Protein 5ZGN (pdb70)

Secondary structure (DSSP, 8-state):
----EEEEEEE-HHHHHHHHHHHHHTT--HHHHHHHHHHHHHHHHHHHHH--HHHHHHHH--TT---/--EEEEEEE-HHHHHHHHHHHHHTT--HHHHHHHHHHHHHHHHHHHHH--B-HHHHHH--TTTSPPPP-HHHHHHHHHH-/--EE---SS---B-TT---S-HHHHHHHHHTGGGT--SSS-EEEEEE--SSSPBEEEEEEEEEEEEEB--EEEEEEEEEEEE-GGGTTSSS---TTT--HHHHHHTTS---EEEEE-SSHHHHHHHHHTTPEE--GGGTTEEEEEHHHHHHHHHH-/----EEEEEEE-HHHHHHHHHHHHHTT--HHHHHHHHHHHHHHHHHHHHH--HHHHHHHH--TT---/--EEEEEEE-HHHHHHHHHHHHHTT--HHHHHHHHHHHHHHHHHHHHH--B-HHHHHH--TTTSPPPP-HHHHHHHHHH-/--EE---SS---B-TT---S-HHHHHHIIIIITTT--SSS-EEEEEE--SSSPBEEEEEEEEEEEEEB--EEEEEEEEEEEE-GGGTTSSS---TTT--HHHHHHTTS---EEEEE-SSHHHHHHHHHTTPEE--GGGTTEEEEEHHHHHHHHHH-

Structure (mmCIF, N/CA/C/O backbone):
data_5ZGN
#
_entry.id   5ZGN
#
_cell.length_a   57.046
_cell.length_b   62.044
_cell.length_c   61.994
_cell.angle_alpha   93.83
_cell.angle_beta   93.99
_cell.angle_gamma   93.93
#
_symmetry.space_group_name_H-M   'P 1'
#
loop_
_entity.id
_entity.type
_entity.pdbx_description
1 polymer KacA
2 polymer KacT
3 polymer 'DNA (27-MER)'
4 polymer 'DNA (27-MER)'
5 non-polymer 'SULFATE ION'
6 water water
#
loop_
_atom_site.group_PDB
_atom_site.id
_atom_site.type_symbol
_atom_site.label_atom_id
_atom_site.label_alt_id
_atom_site.label_comp_id
_atom_site.label_asym_id
_atom_site.label_entity_id
_atom_site.label_seq_id
_atom_site.pdbx_PDB_ins_code
_atom_site.Cartn_x
_atom_site.Cartn_y
_atom_site.Cartn_z
_atom_site.occupancy
_atom_site.B_iso_or_equiv
_atom_site.auth_seq_id
_atom_site.auth_comp_id
_atom_site.auth_asym_id
_atom_site.auth_atom_id
_atom_site.pdbx_PDB_model_num
ATOM 1 N N . ALA A 1 3 ? 47.996 -25.442 38.608 1.00 74.31 3 ALA A N 1
ATOM 2 C CA . ALA A 1 3 ? 48.120 -24.030 38.952 1.00 72.18 3 ALA A CA 1
ATOM 3 C C . ALA A 1 3 ? 49.490 -23.490 38.556 1.00 70.18 3 ALA A C 1
ATOM 4 O O . ALA A 1 3 ? 50.515 -23.929 39.076 1.00 69.86 3 ALA A O 1
ATOM 6 N N . LEU A 1 4 ? 49.502 -22.535 37.630 1.00 72.68 4 LEU A N 1
ATOM 7 C CA . LEU A 1 4 ? 50.750 -21.959 37.158 1.00 69.91 4 LEU A CA 1
ATOM 8 C C . LEU A 1 4 ? 51.257 -20.890 38.122 1.00 66.42 4 LEU A C 1
ATOM 9 O O . LEU A 1 4 ? 50.497 -20.287 38.884 1.00 65.54 4 LEU A O 1
ATOM 14 N N . LYS A 1 5 ? 52.569 -20.662 38.076 1.00 65.54 5 LYS A N 1
ATOM 15 C CA . LYS A 1 5 ? 53.204 -19.601 38.859 1.00 62.13 5 LYS A CA 1
ATOM 16 C C . LYS A 1 5 ? 53.215 -18.314 38.033 1.00 61.64 5 LYS A C 1
ATOM 17 O O . LYS A 1 5 ? 54.246 -17.839 37.554 1.00 61.39 5 LYS A O 1
ATOM 23 N N . LYS A 1 6 ? 52.019 -17.753 37.873 1.00 62.25 6 LYS A N 1
ATOM 24 C CA . LYS A 1 6 ? 51.802 -16.619 36.986 1.00 61.69 6 LYS A CA 1
ATOM 25 C C . LYS A 1 6 ? 51.946 -15.270 37.677 1.00 60.75 6 LYS A C 1
ATOM 26 O O . LYS A 1 6 ? 51.915 -14.240 36.996 1.00 60.15 6 LYS A O 1
ATOM 28 N N . GLN A 1 7 ? 52.094 -15.239 38.996 1.00 58.49 7 GLN A N 1
ATOM 29 C CA . GLN A 1 7 ? 52.269 -13.981 39.702 1.00 58.30 7 GLN A CA 1
ATOM 30 C C . GLN A 1 7 ? 53.728 -13.798 40.112 1.00 56.94 7 GLN A C 1
ATOM 31 O O . GLN A 1 7 ? 54.551 -14.712 40.020 1.00 58.26 7 GLN A O 1
ATOM 37 N N . ARG A 1 8 ? 54.071 -12.574 40.463 1.00 57.53 8 ARG A N 1
ATOM 38 C CA . ARG A 1 8 ? 55.432 -12.228 40.807 1.00 55.47 8 ARG A CA 1
ATOM 39 C C . ARG A 1 8 ? 55.525 -11.370 42.035 1.00 53.37 8 ARG A C 1
ATOM 40 O O . ARG A 1 8 ? 54.580 -10.742 42.395 1.00 52.84 8 ARG A O 1
ATOM 48 N N . ILE A 1 9 ? 56.699 -11.344 42.639 1.00 53.73 9 ILE A N 1
ATOM 49 C CA . ILE A 1 9 ? 56.997 -10.559 43.815 1.00 53.24 9 ILE A CA 1
ATOM 50 C C . ILE A 1 9 ? 58.489 -10.286 43.793 1.00 54.22 9 ILE A C 1
ATOM 51 O O . ILE A 1 9 ? 59.258 -11.168 43.476 1.00 54.02 9 ILE A O 1
ATOM 56 N N . ASP A 1 10 ? 58.895 -9.078 44.103 1.00 51.65 10 ASP A N 1
ATOM 57 C CA . ASP A 1 10 ? 60.307 -8.803 44.181 1.00 53.86 10 ASP A CA 1
ATOM 58 C C . ASP A 1 10 ? 60.609 -8.100 45.462 1.00 51.72 10 ASP A C 1
ATOM 59 O O . ASP A 1 10 ? 59.909 -7.215 45.853 1.00 49.92 10 ASP A O 1
ATOM 64 N N . LEU A 1 11 ? 61.659 -8.542 46.117 1.00 54.26 11 LEU A N 1
ATOM 65 C CA . LEU A 1 11 ? 62.072 -7.974 47.373 1.00 53.71 11 LEU A CA 1
ATOM 66 C C . LEU A 1 11 ? 63.420 -7.301 47.324 1.00 55.55 11 LEU A C 1
ATOM 67 O O . LEU A 1 11 ? 64.368 -7.830 46.800 1.00 55.14 11 LEU A O 1
ATOM 72 N N . ARG A 1 12 ? 63.491 -6.117 47.888 1.00 55.77 12 ARG A N 1
ATOM 73 C CA . ARG A 1 12 ? 64.725 -5.399 47.989 1.00 57.12 12 ARG A CA 1
ATOM 74 C C . ARG A 1 12 ? 65.084 -5.576 49.443 1.00 59.11 12 ARG A C 1
ATOM 75 O O . ARG A 1 12 ? 64.312 -5.251 50.308 1.00 58.64 12 ARG A O 1
ATOM 83 N N . LEU A 1 13 ? 66.271 -6.067 49.719 1.00 58.47 13 LEU A N 1
ATOM 84 C CA . LEU A 1 13 ? 66.650 -6.390 51.085 1.00 60.60 13 LEU A CA 1
ATOM 85 C C . LEU A 1 13 ? 68.148 -6.199 51.261 1.00 60.77 13 LEU A C 1
ATOM 86 O O . LEU A 1 13 ? 68.899 -6.040 50.295 1.00 60.23 13 LEU A O 1
ATOM 91 N N . THR A 1 14 ? 68.570 -6.202 52.523 1.00 60.57 14 THR A N 1
ATOM 92 C CA . THR A 1 14 ? 69.973 -6.042 52.868 1.00 62.87 14 THR A CA 1
ATOM 93 C C . THR A 1 14 ? 70.784 -7.233 52.358 1.00 64.15 14 THR A C 1
ATOM 94 O O . THR A 1 14 ? 70.240 -8.257 51.935 1.00 63.33 14 THR A O 1
ATOM 98 N N . ASP A 1 15 ? 72.113 -7.094 52.416 1.00 60.60 15 ASP A N 1
ATOM 99 C CA . ASP A 1 15 ? 72.970 -8.216 52.054 1.00 65.01 15 ASP A CA 1
ATOM 100 C C . ASP A 1 15 ? 72.932 -9.299 53.124 1.00 61.67 15 ASP A C 1
ATOM 101 O O . ASP A 1 15 ? 73.102 -10.484 52.814 1.00 59.48 15 ASP A O 1
ATOM 106 N N . ASP A 1 16 ? 72.685 -8.918 54.382 1.00 62.39 16 ASP A N 1
ATOM 107 C CA . ASP A 1 16 ? 72.649 -9.903 55.458 1.00 64.02 16 ASP A CA 1
ATOM 108 C C . ASP A 1 16 ? 71.366 -10.723 55.420 1.00 60.15 16 ASP A C 1
ATOM 109 O O . ASP A 1 16 ? 71.391 -11.926 55.700 1.00 59.92 16 ASP A O 1
ATOM 114 N N . ASP A 1 17 ? 70.237 -10.097 55.078 1.00 58.67 17 ASP A N 1
ATOM 115 C CA . ASP A 1 17 ? 68.994 -10.852 54.952 1.00 59.80 17 ASP A CA 1
ATOM 116 C C . ASP A 1 17 ? 69.043 -11.796 53.758 1.00 53.07 17 ASP A C 1
ATOM 117 O O . ASP A 1 17 ? 68.547 -12.926 53.831 1.00 51.32 17 ASP A O 1
ATOM 122 N N . LYS A 1 18 ? 69.673 -11.364 52.663 1.00 57.20 18 LYS A N 1
ATOM 123 C CA . LYS A 1 18 ? 69.758 -12.194 51.469 1.00 56.82 18 LYS A CA 1
ATOM 124 C C . LYS A 1 18 ? 70.770 -13.319 51.642 1.00 53.73 18 LYS A C 1
ATOM 125 O O . LYS A 1 18 ? 70.560 -14.421 51.122 1.00 49.61 18 LYS A O 1
ATOM 131 N N . SER A 1 19 ? 71.840 -13.083 52.406 1.00 52.72 19 SER A N 1
ATOM 132 C CA . SER A 1 19 ? 72.836 -14.129 52.614 1.00 56.37 19 SER A CA 1
ATOM 133 C C . SER A 1 19 ? 72.298 -15.228 53.523 1.00 55.59 19 SER A C 1
ATOM 134 O O . SER A 1 19 ? 72.509 -16.417 53.256 1.00 55.40 19 SER A O 1
ATOM 137 N N . ILE A 1 20 ? 71.596 -14.855 54.596 1.00 52.39 20 ILE A N 1
ATOM 138 C CA . ILE A 1 20 ? 71.050 -15.867 55.496 1.00 52.88 20 ILE A CA 1
ATOM 139 C C . ILE A 1 20 ? 69.912 -16.628 54.830 1.00 49.59 20 ILE A C 1
ATOM 140 O O . ILE A 1 20 ? 69.695 -17.809 55.125 1.00 48.23 20 ILE A O 1
ATOM 145 N N . ILE A 1 21 ? 69.172 -15.982 53.925 1.00 51.32 21 ILE A N 1
ATOM 146 C CA . ILE A 1 21 ? 68.120 -16.687 53.199 1.00 49.53 21 ILE A CA 1
ATOM 147 C C . ILE A 1 21 ? 68.725 -17.616 52.152 1.00 48.40 21 ILE A C 1
ATOM 148 O O . ILE A 1 21 ? 68.298 -18.767 52.003 1.00 48.02 21 ILE A O 1
ATOM 153 N N . GLU A 1 22 ? 69.732 -17.135 51.417 1.00 48.05 22 GLU A N 1
ATOM 154 C CA . GLU A 1 22 ? 70.400 -17.969 50.421 1.00 50.47 22 GLU A CA 1
ATOM 155 C C . GLU A 1 22 ? 71.017 -19.208 51.058 1.00 48.85 22 GLU A C 1
ATOM 156 O O . GLU A 1 22 ? 70.848 -20.328 50.561 1.00 47.33 22 GLU A O 1
ATOM 162 N N . GLU A 1 23 ? 71.742 -19.027 52.163 1.00 48.88 23 GLU A N 1
ATOM 163 C CA . GLU A 1 23 ? 72.474 -20.141 52.750 1.00 50.98 23 GLU A CA 1
ATOM 164 C C . GLU A 1 23 ? 71.561 -21.095 53.508 1.00 49.97 23 GLU A C 1
ATOM 165 O O . GLU A 1 23 ? 71.845 -22.297 53.566 1.00 49.87 23 GLU A O 1
ATOM 171 N N . ALA A 1 24 ? 70.467 -20.592 54.087 1.00 49.22 24 ALA A N 1
ATOM 172 C CA . ALA A 1 24 ? 69.486 -21.486 54.693 1.00 47.40 24 ALA A CA 1
ATOM 173 C C . ALA A 1 24 ? 68.770 -22.310 53.634 1.00 46.18 24 ALA A C 1
ATOM 174 O O . ALA A 1 24 ? 68.456 -23.485 53.860 1.00 46.54 24 ALA A O 1
ATOM 176 N N . ALA A 1 25 ? 68.491 -21.707 52.476 1.00 46.23 25 ALA A N 1
ATOM 177 C CA . ALA A 1 25 ? 67.950 -22.472 51.359 1.00 46.67 25 ALA A CA 1
ATOM 178 C C . ALA A 1 25 ? 68.961 -23.497 50.861 1.00 47.76 25 ALA A C 1
ATOM 179 O O . ALA A 1 25 ? 68.588 -24.599 50.444 1.00 48.87 25 ALA A O 1
ATOM 181 N N . ALA A 1 26 ? 70.250 -23.148 50.894 1.00 48.83 26 ALA A N 1
ATOM 182 C CA . ALA A 1 26 ? 71.284 -24.108 50.521 1.00 50.94 26 ALA A CA 1
ATOM 183 C C . ALA A 1 26 ? 71.337 -25.268 51.507 1.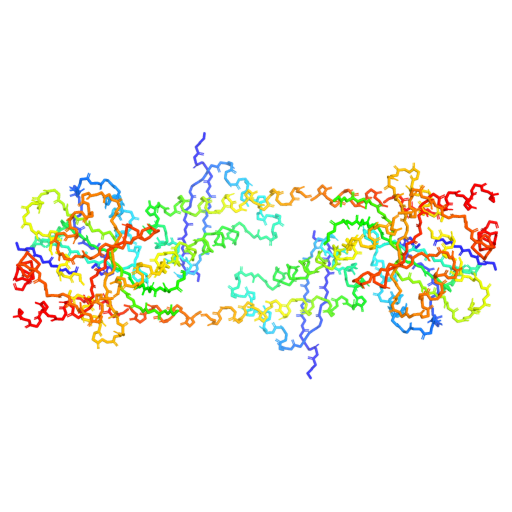00 51.85 26 ALA A C 1
ATOM 184 O O . ALA A 1 26 ? 71.466 -26.429 51.101 1.00 53.54 26 ALA A O 1
ATOM 186 N N . ILE A 1 27 ? 71.243 -24.974 52.807 1.00 50.87 27 ILE A N 1
ATOM 187 C CA . ILE A 1 27 ? 71.208 -26.034 53.811 1.00 50.83 27 ILE A CA 1
ATOM 188 C C . ILE A 1 27 ? 69.991 -26.926 53.599 1.00 52.33 27 ILE A C 1
ATOM 189 O O . ILE A 1 27 ? 70.090 -28.158 53.641 1.00 53.08 27 ILE A O 1
ATOM 194 N N . SER A 1 28 ? 68.826 -26.320 53.355 1.00 49.49 28 SER A N 1
ATOM 195 C CA . SER A 1 28 ? 67.612 -27.086 53.103 1.00 49.80 28 SER A CA 1
ATOM 196 C C . SER A 1 28 ? 67.586 -27.717 51.716 1.00 53.20 28 SER A C 1
ATOM 197 O O . SER A 1 28 ? 66.660 -28.480 51.424 1.00 52.57 28 SER A O 1
ATOM 200 N N . ASN A 1 29 ? 68.578 -27.427 50.872 1.00 52.21 29 ASN A N 1
ATOM 201 C CA . ASN A 1 29 ? 68.630 -27.911 49.491 1.00 57.33 29 ASN A CA 1
ATOM 202 C C . ASN A 1 29 ? 67.339 -27.580 48.741 1.00 55.55 29 ASN A C 1
ATOM 203 O O . ASN A 1 29 ? 66.736 -28.424 48.075 1.00 57.50 29 ASN A O 1
ATOM 208 N N . GLN A 1 30 ? 66.913 -26.325 48.864 1.00 56.91 30 GLN A N 1
ATOM 209 C CA . GLN A 1 30 ? 65.766 -25.800 48.139 1.00 54.68 30 GLN A CA 1
ATOM 210 C C . GLN A 1 30 ? 66.196 -24.543 47.397 1.00 50.82 30 GLN A C 1
ATOM 211 O O . GLN A 1 30 ? 67.039 -23.783 47.880 1.00 48.18 30 GLN A O 1
ATOM 217 N N . THR A 1 31 ? 65.616 -24.327 46.216 1.00 53.30 31 THR A N 1
ATOM 218 C CA . THR A 1 31 ? 65.840 -23.069 45.518 1.00 52.78 31 THR A CA 1
ATOM 219 C C . THR A 1 31 ? 65.352 -21.906 46.379 1.00 52.91 31 THR A C 1
ATOM 220 O O . THR A 1 31 ? 64.552 -22.075 47.304 1.00 52.99 31 THR A O 1
ATOM 224 N N . ILE A 1 32 ? 65.850 -20.708 46.064 1.00 49.72 32 ILE A N 1
ATOM 225 C CA . ILE A 1 32 ? 65.416 -19.511 46.779 1.00 50.68 32 ILE A CA 1
ATOM 226 C C . ILE A 1 32 ? 63.907 -19.333 46.678 1.00 50.29 32 ILE A C 1
ATOM 227 O O . ILE A 1 32 ? 63.267 -18.865 47.628 1.00 49.09 32 ILE A O 1
ATOM 232 N N . THR A 1 33 ? 63.309 -19.716 45.547 1.00 51.24 33 THR A N 1
ATOM 233 C CA . THR A 1 33 ? 61.867 -19.556 45.383 1.00 50.53 33 THR A CA 1
ATOM 234 C C . THR A 1 33 ? 61.095 -20.458 46.341 1.00 51.55 33 THR A C 1
ATOM 235 O O . THR A 1 33 ? 60.190 -19.996 47.044 1.00 49.64 33 THR A O 1
ATOM 239 N N . GLN A 1 34 ? 61.429 -21.752 46.374 1.00 49.05 34 GLN A N 1
ATOM 240 C CA . GLN A 1 34 ? 60.774 -22.667 47.309 1.00 52.28 34 GLN A CA 1
ATOM 241 C C . GLN A 1 34 ? 60.896 -22.167 48.744 1.00 47.87 34 GLN A C 1
ATOM 242 O O . GLN A 1 34 ? 59.889 -21.989 49.436 1.00 46.55 34 GLN A O 1
ATOM 248 N N . PHE A 1 35 ? 62.127 -21.928 49.205 1.00 49.88 35 PHE A N 1
ATOM 249 C CA . PHE A 1 35 ? 62.339 -21.544 50.597 1.00 47.50 35 PHE A CA 1
ATOM 250 C C . PHE A 1 35 ? 61.567 -20.276 50.955 1.00 45.53 35 PHE A C 1
ATOM 251 O O . PHE A 1 35 ? 60.961 -20.196 52.028 1.00 41.83 35 PHE A O 1
ATOM 259 N N . VAL A 1 36 ? 61.574 -19.279 50.069 1.00 45.44 36 VAL A N 1
ATOM 260 C CA . VAL A 1 36 ? 60.977 -17.990 50.404 1.00 45.46 36 VAL A CA 1
ATOM 261 C C . VAL A 1 36 ? 59.455 -18.066 50.340 1.00 48.19 36 VAL A C 1
ATOM 262 O O . VAL A 1 36 ? 58.759 -17.629 51.264 1.00 48.88 36 VAL A O 1
ATOM 266 N N . VAL A 1 37 ? 58.912 -18.636 49.261 1.00 47.17 37 VAL A N 1
ATOM 267 C CA . VAL A 1 37 ? 57.461 -18.649 49.097 1.00 49.49 37 VAL A CA 1
ATOM 268 C C . VAL A 1 37 ? 56.815 -19.624 50.075 1.00 52.44 37 VAL A C 1
ATOM 269 O O . VAL A 1 37 ? 55.737 -19.353 50.617 1.00 51.68 37 VAL A O 1
ATOM 273 N N . ALA A 1 38 ? 57.468 -20.759 50.340 1.00 51.57 38 ALA A N 1
ATOM 274 C CA . ALA A 1 38 ? 56.912 -21.700 51.309 1.00 51.91 38 ALA A CA 1
ATOM 275 C C . ALA A 1 38 ? 56.919 -21.116 52.715 1.00 50.72 38 ALA A C 1
ATOM 276 O O . ALA A 1 38 ? 55.933 -21.250 53.446 1.00 51.11 38 ALA A O 1
ATOM 278 N N . SER A 1 39 ? 58.015 -20.461 53.112 1.00 49.69 39 SER A N 1
ATOM 279 C CA . SER A 1 39 ? 58.067 -19.850 54.437 1.00 48.85 39 SER A CA 1
ATOM 280 C C . SER A 1 39 ? 56.991 -18.784 54.595 1.00 48.82 39 SER A C 1
ATOM 281 O O . SER A 1 39 ? 56.330 -18.704 55.637 1.00 47.68 39 SER A O 1
ATOM 284 N N . ALA A 1 40 ? 56.801 -17.957 53.566 1.00 48.46 40 ALA A N 1
ATOM 285 C CA . ALA A 1 40 ? 55.827 -16.876 53.648 1.00 49.31 40 ALA A CA 1
ATOM 286 C C . ALA A 1 40 ? 54.398 -17.404 53.600 1.00 50.41 40 ALA A C 1
ATOM 287 O O . ALA A 1 40 ? 53.519 -16.887 54.300 1.00 47.93 40 ALA A O 1
ATOM 289 N N . SER A 1 41 ? 54.143 -18.429 52.782 1.00 49.43 41 SER A N 1
ATOM 290 C CA . SER A 1 41 ? 52.768 -18.868 52.571 1.00 52.21 41 SER A CA 1
ATOM 291 C C . SER A 1 41 ? 52.210 -19.659 53.749 1.00 54.60 41 SER A C 1
ATOM 292 O O . SER A 1 41 ? 51.012 -19.557 54.035 1.00 52.98 41 SER A O 1
ATOM 295 N N . GLU A 1 42 ? 53.035 -20.445 54.446 1.00 51.85 42 GLU A N 1
ATOM 296 C CA . GLU A 1 42 ? 52.533 -21.113 55.641 1.00 55.22 42 GLU A CA 1
ATOM 297 C C . GLU A 1 42 ? 52.526 -20.191 56.851 1.00 50.34 42 GLU A C 1
ATOM 298 O O . GLU A 1 42 ? 51.724 -20.398 57.768 1.00 48.75 42 GLU A O 1
ATOM 304 N N . ARG A 1 43 ? 53.393 -19.177 56.874 1.00 51.36 43 ARG A N 1
ATOM 305 C CA . ARG A 1 43 ? 53.226 -18.112 57.853 1.00 51.89 43 ARG A CA 1
ATOM 306 C C . ARG A 1 43 ? 51.976 -17.295 57.552 1.00 48.87 43 ARG A C 1
ATOM 307 O O . ARG A 1 43 ? 51.304 -16.824 58.477 1.00 48.49 43 ARG A O 1
ATOM 315 N N . ALA A 1 44 ? 51.644 -17.131 56.270 1.00 50.55 44 ALA A N 1
ATOM 316 C CA . ALA A 1 44 ? 50.424 -16.420 55.907 1.00 49.65 44 ALA A CA 1
ATOM 317 C C . ALA A 1 44 ? 49.187 -17.194 56.345 1.00 48.20 44 ALA A C 1
ATOM 31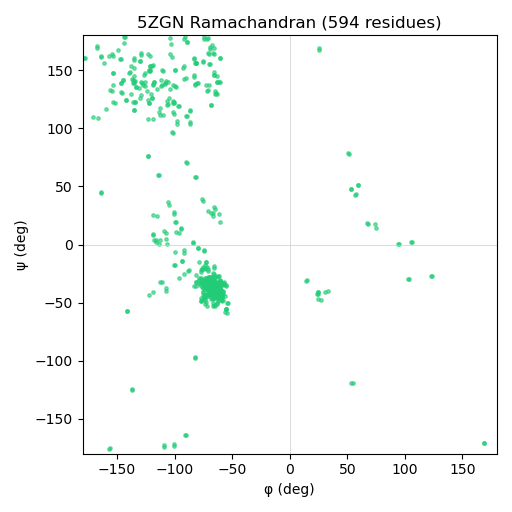8 O O . ALA A 1 44 ? 48.245 -16.608 56.889 1.00 47.93 44 ALA A O 1
ATOM 320 N N . ALA A 1 45 ? 49.173 -18.512 56.126 1.00 46.84 45 ALA A N 1
ATOM 321 C CA . ALA A 1 45 ? 48.030 -19.317 56.545 1.00 47.83 45 ALA A CA 1
ATOM 322 C C . ALA A 1 45 ? 47.844 -19.283 58.057 1.00 52.50 45 ALA A C 1
ATOM 323 O O . ALA A 1 45 ? 46.707 -19.313 58.542 1.00 52.21 45 ALA A O 1
ATOM 325 N N . GLU A 1 46 ? 48.942 -19.217 58.814 1.00 49.27 46 GLU A N 1
ATOM 326 C CA . GLU A 1 46 ? 48.832 -19.123 60.267 1.00 51.45 46 GLU A CA 1
ATOM 327 C C . GLU A 1 46 ? 48.223 -17.791 60.684 1.00 49.97 46 GLU A C 1
ATOM 328 O O . GLU A 1 46 ? 47.404 -17.738 61.609 1.00 50.69 46 GLU A O 1
ATOM 334 N N . VAL A 1 47 ? 48.616 -16.703 60.019 1.00 51.82 47 VAL A N 1
ATOM 335 C CA . VAL A 1 47 ? 48.068 -15.393 60.349 1.00 50.37 47 VAL A CA 1
ATOM 336 C C . VAL A 1 47 ? 46.602 -15.315 59.939 1.00 52.00 47 VAL A C 1
ATOM 337 O O . VAL A 1 47 ? 45.783 -14.693 60.627 1.00 50.63 47 VAL A O 1
ATOM 341 N N . ILE A 1 48 ? 46.243 -15.960 58.827 1.00 50.49 48 ILE A N 1
ATOM 342 C CA . ILE A 1 48 ? 44.858 -15.928 58.368 1.00 52.04 48 ILE A CA 1
ATOM 343 C C . ILE A 1 48 ? 43.972 -16.720 59.320 1.00 52.61 48 ILE A C 1
ATOM 344 O O . ILE A 1 48 ? 42.870 -16.285 59.677 1.00 51.46 48 ILE A O 1
ATOM 349 N N . GLU A 1 49 ? 44.453 -17.886 59.758 1.00 49.28 49 GLU A N 1
ATOM 350 C CA . GLU A 1 49 ? 43.692 -18.727 60.675 1.00 51.52 49 GLU A CA 1
ATOM 351 C C . GLU A 1 49 ? 43.495 -18.046 62.024 1.00 51.18 49 GLU A C 1
ATOM 352 O O . GLU A 1 49 ? 42.390 -18.045 62.579 1.00 50.25 49 GLU A O 1
ATOM 358 N N . GLN A 1 50 ? 44.561 -17.453 62.565 1.00 53.82 50 GLN A N 1
ATOM 359 C CA . GLN A 1 50 ? 44.458 -16.773 63.852 1.00 55.76 50 GLN A CA 1
ATOM 360 C C . GLN A 1 50 ? 43.537 -15.562 63.767 1.00 52.23 50 GLN A C 1
ATOM 361 O O . GLN A 1 50 ? 42.732 -15.321 64.675 1.00 50.64 50 GLN A O 1
ATOM 367 N N . HIS A 1 51 ? 43.641 -14.788 62.684 1.00 53.44 51 HIS A N 1
ATOM 368 C CA . HIS A 1 51 ? 42.757 -13.643 62.506 1.00 51.67 51 HIS A CA 1
ATOM 369 C C . HIS A 1 51 ? 41.299 -14.067 62.377 1.00 53.06 51 HIS A C 1
ATOM 370 O O . HIS A 1 51 ? 40.405 -13.348 62.838 1.00 52.42 51 HIS A O 1
ATOM 377 N N . ARG A 1 52 ? 41.033 -15.223 61.764 1.00 50.52 52 ARG A N 1
ATOM 378 C CA . ARG A 1 52 ? 39.647 -15.658 61.621 1.00 52.16 52 ARG A CA 1
ATOM 379 C C . ARG A 1 52 ? 39.063 -16.066 62.968 1.00 50.78 52 ARG A C 1
ATOM 380 O O . ARG A 1 52 ? 37.882 -15.815 63.242 1.00 49.05 52 ARG A O 1
ATOM 388 N N . ARG A 1 53 ? 39.878 -16.674 63.833 1.00 52.97 53 ARG A N 1
ATOM 389 C CA . ARG A 1 53 ? 39.404 -17.017 65.170 1.00 54.41 53 ARG A CA 1
ATOM 390 C C . ARG A 1 53 ? 39.220 -15.770 66.027 1.00 56.72 53 ARG A C 1
ATOM 391 O O . ARG A 1 53 ? 38.294 -15.702 66.842 1.00 53.00 53 ARG A O 1
ATOM 407 N N . VAL A 1 55 ? 38.461 -12.704 64.953 1.00 54.94 55 VAL A N 1
ATOM 408 C CA . VAL A 1 55 ? 37.297 -11.961 64.479 1.00 52.90 55 VAL A CA 1
ATOM 409 C C . VAL A 1 55 ? 36.014 -12.577 65.022 1.00 52.38 55 VAL A C 1
ATOM 410 O O . VAL A 1 55 ? 35.136 -11.874 65.535 1.00 51.26 55 VAL A O 1
ATOM 414 N N . LEU A 1 56 ? 35.891 -13.903 64.925 1.00 51.35 56 LEU A N 1
ATOM 415 C CA . LEU A 1 56 ? 34.696 -14.576 65.418 1.00 54.28 56 LEU A CA 1
ATOM 416 C C . LEU A 1 56 ? 34.604 -14.520 66.938 1.00 54.15 56 LEU A C 1
ATOM 417 O O . LEU A 1 56 ? 33.497 -14.452 67.486 1.00 52.36 56 LEU A O 1
ATOM 422 N N . ASN A 1 57 ? 35.744 -14.537 67.632 1.00 51.05 57 ASN A N 1
ATOM 423 C CA . ASN A 1 57 ? 35.725 -14.335 69.077 1.00 52.91 57 ASN A CA 1
ATOM 424 C C . ASN A 1 57 ? 35.270 -12.924 69.427 1.00 52.58 57 ASN A C 1
ATOM 425 O O . ASN A 1 57 ? 34.454 -12.733 70.337 1.00 51.62 57 ASN A O 1
ATOM 430 N N . GLU A 1 58 ? 35.792 -11.923 68.712 1.00 52.21 58 GLU A N 1
ATOM 431 C CA . GLU A 1 58 ? 35.431 -10.537 68.990 1.00 52.80 58 GLU A CA 1
ATOM 432 C C . GLU A 1 58 ? 33.953 -10.282 68.719 1.00 51.73 58 GLU A C 1
ATOM 433 O O . GLU A 1 58 ? 33.298 -9.535 69.456 1.00 49.40 58 GLU A O 1
ATOM 439 N N . GLN A 1 59 ? 33.408 -10.885 67.660 1.00 50.82 59 GLN A N 1
ATOM 440 C CA . GLN A 1 59 ? 31.980 -10.739 67.394 1.00 52.59 59 GLN A CA 1
ATOM 441 C C . GLN A 1 59 ? 31.150 -11.396 68.489 1.00 51.60 59 GLN A C 1
ATOM 442 O O . GLN A 1 59 ? 30.087 -10.885 68.861 1.00 52.45 59 GLN A O 1
ATOM 448 N N . SER A 1 60 ? 31.626 -12.526 69.021 1.00 51.70 60 SER A N 1
ATOM 449 C CA . SER A 1 60 ? 30.948 -13.166 70.144 1.00 51.90 60 SER A CA 1
ATOM 450 C C . SER A 1 60 ? 30.891 -12.241 71.354 1.00 51.13 60 SER A C 1
ATOM 451 O O . SER A 1 60 ? 29.860 -12.155 72.032 1.00 52.63 60 SER A O 1
ATOM 454 N N . TRP A 1 61 ? 31.989 -11.537 71.638 1.00 49.98 61 TRP A N 1
ATOM 455 C CA . TRP A 1 61 ? 31.986 -10.567 72.727 1.00 50.77 61 TRP A CA 1
ATOM 456 C C . TRP A 1 61 ? 31.055 -9.397 72.441 1.00 51.05 61 TRP A C 1
ATOM 457 O O . TRP A 1 61 ? 30.517 -8.793 73.376 1.00 49.16 61 TRP A O 1
ATOM 468 N N . SER A 1 62 ? 30.859 -9.055 71.164 1.00 48.54 62 SER A N 1
ATOM 469 C CA . SER A 1 62 ? 30.005 -7.924 70.820 1.00 53.16 62 SER A CA 1
ATOM 470 C C . SER A 1 62 ? 28.525 -8.196 71.067 1.00 52.85 62 SER A C 1
ATOM 471 O O . SER A 1 62 ? 27.757 -7.241 71.218 1.00 52.40 62 SER A O 1
ATOM 474 N N . LEU A 1 63 ? 28.101 -9.463 71.100 1.00 51.96 63 LEU A N 1
ATOM 475 C CA . LEU A 1 63 ? 26.718 -9.756 71.467 1.00 55.29 63 LEU A CA 1
ATOM 476 C C . LEU A 1 63 ? 26.450 -9.412 72.924 1.00 52.90 63 LEU A C 1
ATOM 477 O O . LEU A 1 63 ? 25.400 -8.845 73.252 1.00 49.67 63 LEU A O 1
ATOM 482 N N . VAL A 1 64 ? 27.380 -9.761 73.815 1.00 52.20 64 VAL A N 1
ATOM 483 C CA . VAL A 1 64 ? 27.217 -9.417 75.223 1.00 52.60 64 VAL A CA 1
ATOM 484 C C . VAL A 1 64 ? 27.252 -7.906 75.403 1.00 52.75 64 VAL A C 1
ATOM 485 O O . VAL A 1 64 ? 26.528 -7.349 76.237 1.00 51.56 64 VAL A O 1
ATOM 497 N N . GLU A 1 66 ? 26.221 -5.666 73.162 1.00 50.91 66 GLU A N 1
ATOM 498 C CA . GLU A 1 66 ? 24.925 -5.159 72.727 1.00 53.83 66 GLU A CA 1
ATOM 499 C C . GLU A 1 66 ? 23.824 -5.523 73.713 1.00 50.48 66 GLU A C 1
ATOM 500 O O . GLU A 1 66 ? 22.852 -4.774 73.858 1.00 49.30 66 GLU A O 1
ATOM 506 N N . ALA A 1 67 ? 23.959 -6.661 74.397 1.00 52.79 67 ALA A N 1
ATOM 507 C CA . ALA A 1 67 ? 22.956 -7.066 75.375 1.00 50.86 67 ALA A CA 1
ATOM 508 C C . ALA A 1 67 ? 22.923 -6.125 76.574 1.00 50.56 67 ALA A C 1
ATOM 509 O O . ALA A 1 67 ? 21.852 -5.892 77.145 1.00 53.79 67 ALA A O 1
ATOM 511 N N . ILE A 1 68 ? 24.073 -5.581 76.973 1.00 50.59 68 ILE A N 1
ATOM 512 C CA . ILE A 1 68 ? 24.139 -4.671 78.112 1.00 52.61 68 ILE A CA 1
ATOM 513 C C . ILE A 1 68 ? 24.062 -3.222 77.646 1.00 54.97 68 ILE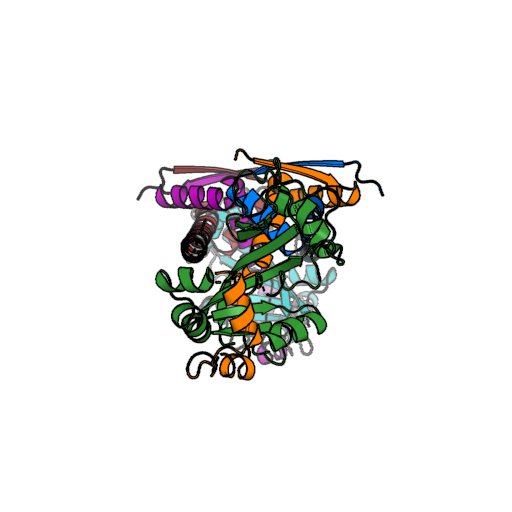 A C 1
ATOM 514 O O . ILE A 1 68 ? 24.344 -2.298 78.418 1.00 56.30 68 ILE A O 1
ATOM 519 N N . THR A 1 69 ? 23.683 -3.007 76.388 1.00 55.41 69 THR A N 1
ATOM 520 C CA . THR A 1 69 ? 23.547 -1.663 75.825 1.00 57.64 69 THR A CA 1
ATOM 521 C C . THR A 1 69 ? 22.061 -1.318 75.795 1.00 62.04 69 THR A C 1
ATOM 522 O O . THR A 1 69 ? 21.338 -1.711 74.876 1.00 61.81 69 THR A O 1
ATOM 526 N N . GLN A 1 70 ? 21.606 -0.588 76.812 1.00 59.97 70 GLN A N 1
ATOM 527 C CA . GLN A 1 70 ? 20.189 -0.285 76.986 1.00 65.42 70 GLN A CA 1
ATOM 528 C C . GLN A 1 70 ? 20.029 1.190 77.330 1.00 76.19 70 GLN A C 1
ATOM 529 O O . GLN A 1 70 ? 20.504 1.628 78.398 1.00 75.98 70 GLN A O 1
ATOM 535 N N . PRO A 1 71 ? 19.379 1.995 76.476 1.00 75.37 71 PRO A N 1
ATOM 536 C CA . PRO A 1 71 ? 19.114 3.400 76.812 1.00 77.39 71 PRO A CA 1
ATOM 537 C C . PRO A 1 71 ? 18.206 3.544 78.033 1.00 77.62 71 PRO A C 1
ATOM 538 O O . PRO A 1 71 ? 17.001 3.323 77.912 1.00 79.97 71 PRO A O 1
ATOM 542 N N . LYS B 1 5 ? 70.523 -1.948 51.559 1.00 65.93 5 LYS B N 1
ATOM 543 C CA . LYS B 1 5 ? 69.418 -2.609 50.874 1.00 66.69 5 LYS B CA 1
ATOM 544 C C . LYS B 1 5 ? 69.652 -2.633 49.366 1.00 70.62 5 LYS B C 1
ATOM 545 O O . LYS B 1 5 ? 68.852 -2.102 48.596 1.00 71.21 5 LYS B O 1
ATOM 551 N N . LYS B 1 6 ? 70.757 -3.252 48.950 1.00 66.56 6 LYS B N 1
ATOM 552 C CA . LYS B 1 6 ? 71.177 -3.245 47.556 1.00 71.45 6 LYS B CA 1
ATOM 553 C C . LYS B 1 6 ? 70.973 -4.575 46.843 1.00 76.50 6 LYS B C 1
ATOM 554 O O . LYS B 1 6 ? 71.371 -4.699 45.679 1.00 81.57 6 LYS B O 1
ATOM 556 N N . GLN B 1 7 ? 70.436 -5.538 47.566 1.00 75.59 7 GLN B N 1
ATOM 557 C CA . GLN B 1 7 ? 70.185 -6.852 47.031 1.00 70.71 7 GLN B CA 1
ATOM 558 C C . GLN B 1 7 ? 68.723 -7.035 46.720 1.00 65.63 7 GLN B C 1
ATOM 559 O O . GLN B 1 7 ? 67.892 -6.221 47.049 1.00 63.98 7 GLN B O 1
ATOM 565 N N . ARG B 1 8 ? 68.421 -8.139 46.080 1.00 66.84 8 ARG B N 1
ATOM 566 C CA . ARG B 1 8 ? 67.065 -8.433 45.718 1.00 62.42 8 ARG B CA 1
ATOM 567 C C . ARG B 1 8 ? 66.830 -9.895 45.523 1.00 58.75 8 ARG B C 1
ATOM 568 O O . ARG B 1 8 ? 67.753 -10.653 45.373 1.00 58.00 8 ARG B O 1
ATOM 576 N N . ILE B 1 9 ? 65.557 -10.260 45.559 1.00 58.41 9 ILE B N 1
ATOM 577 C CA . ILE B 1 9 ? 65.073 -11.601 45.353 1.00 54.95 9 ILE B CA 1
ATOM 578 C C . ILE B 1 9 ? 63.845 -11.478 44.473 1.00 55.31 9 ILE B C 1
ATOM 579 O O . ILE B 1 9 ? 62.993 -10.671 44.738 1.00 55.79 9 ILE B O 1
ATOM 584 N N . ASP B 1 10 ? 63.786 -12.243 43.397 1.00 51.55 10 ASP B N 1
ATOM 585 C CA . ASP B 1 10 ? 62.655 -12.226 42.500 1.00 52.88 10 ASP B CA 1
ATOM 586 C C . ASP B 1 10 ? 61.926 -13.560 42.627 1.00 53.79 10 ASP B C 1
ATOM 587 O O . ASP B 1 10 ? 62.555 -14.579 42.669 1.00 52.98 10 ASP B O 1
ATOM 592 N N . LEU B 1 11 ? 60.598 -13.531 42.677 1.00 53.86 11 LEU B N 1
ATOM 593 C CA . LEU B 1 11 ? 59.763 -14.698 42.922 1.00 54.48 11 LEU B CA 1
ATOM 594 C C . LEU B 1 11 ? 58.727 -14.851 41.823 1.00 55.47 11 LEU B C 1
ATOM 595 O O . LEU B 1 11 ? 58.146 -13.865 41.357 1.00 55.95 11 LEU B O 1
ATOM 600 N N . ARG B 1 12 ? 58.506 -16.095 41.413 1.00 56.62 12 ARG B N 1
ATOM 601 C CA . ARG B 1 12 ? 57.289 -16.501 40.729 1.00 55.73 12 ARG B CA 1
ATOM 602 C C . ARG B 1 12 ? 56.478 -17.362 41.687 1.00 54.95 12 ARG B C 1
ATOM 603 O O . ARG B 1 12 ? 57.037 -18.205 42.396 1.00 53.82 12 ARG B O 1
ATOM 611 N N . LEU B 1 13 ? 55.165 -17.143 41.719 1.00 52.65 13 LEU B N 1
ATOM 612 C CA . LEU B 1 13 ? 54.300 -17.921 42.594 1.00 55.31 13 LEU B CA 1
ATOM 613 C C . LEU B 1 13 ? 52.891 -17.956 42.023 1.00 56.30 13 LEU B C 1
ATOM 614 O O . LEU B 1 13 ? 52.532 -17.171 41.141 1.00 56.65 13 LEU B O 1
ATOM 619 N N . THR B 1 14 ? 52.099 -18.892 42.537 1.00 57.20 14 THR B N 1
ATOM 620 C CA . THR B 1 14 ? 50.718 -19.038 42.111 1.00 59.03 14 THR B CA 1
ATOM 621 C C . THR B 1 14 ? 49.873 -17.867 42.608 1.00 60.70 14 THR B C 1
ATOM 622 O O . THR B 1 14 ? 50.264 -17.115 43.505 1.00 59.25 14 THR B O 1
ATOM 626 N N . ASP B 1 15 ? 48.692 -17.718 42.001 1.00 58.69 15 ASP B N 1
ATOM 627 C CA . ASP B 1 15 ? 47.732 -16.730 42.483 1.00 61.48 15 ASP B CA 1
ATOM 628 C C . ASP B 1 15 ? 47.309 -17.034 43.912 1.00 60.38 15 ASP B C 1
ATOM 629 O O . ASP B 1 15 ? 47.092 -16.118 44.713 1.00 57.28 15 ASP B O 1
ATOM 634 N N . ASP B 1 16 ? 47.192 -18.321 44.248 1.00 60.41 16 ASP B N 1
ATOM 635 C CA . ASP B 1 16 ? 46.774 -18.714 45.590 1.00 64.93 16 ASP B CA 1
ATOM 636 C C . ASP B 1 16 ? 47.788 -18.260 46.632 1.00 57.11 16 ASP B C 1
ATOM 637 O O . ASP B 1 16 ? 47.428 -17.630 47.633 1.00 54.10 16 ASP B O 1
ATOM 642 N N . ASP B 1 17 ? 49.068 -18.565 46.406 1.00 60.14 17 ASP B N 1
ATOM 643 C CA . ASP B 1 17 ? 50.099 -18.156 47.354 1.00 57.32 17 ASP B CA 1
ATOM 644 C C . ASP B 1 17 ? 50.217 -16.638 47.420 1.00 51.49 17 ASP B C 1
ATOM 645 O O . ASP B 1 17 ? 50.347 -16.066 48.508 1.00 49.37 17 ASP B O 1
ATOM 650 N N . LYS B 1 18 ? 50.161 -15.970 46.266 1.00 52.94 18 LYS B N 1
ATOM 651 C CA . LYS B 1 18 ? 50.252 -14.513 46.245 1.00 52.38 18 LYS B CA 1
ATOM 652 C C . LYS B 1 18 ? 49.083 -13.868 46.981 1.00 53.88 18 LYS B C 1
ATOM 653 O O . LYS B 1 18 ? 49.267 -12.893 47.720 1.00 50.31 18 LYS B O 1
ATOM 659 N N . SER B 1 19 ? 47.875 -14.410 46.809 1.00 51.14 19 SER B N 1
ATOM 660 C CA . SER B 1 19 ? 46.692 -13.807 47.417 1.00 54.34 19 SER B CA 1
ATOM 661 C C . SER B 1 19 ? 46.718 -13.940 48.935 1.00 52.70 19 SER B C 1
ATOM 662 O O . SER B 1 19 ? 46.428 -12.978 49.657 1.00 50.89 19 SER B O 1
ATOM 665 N N . ILE B 1 20 ? 47.057 -15.130 49.442 1.00 53.40 20 ILE B N 1
ATOM 666 C CA . ILE B 1 20 ? 47.049 -15.332 50.888 1.00 53.19 20 ILE B CA 1
ATOM 667 C C . ILE B 1 20 ? 48.179 -14.557 51.555 1.00 50.20 20 ILE B C 1
ATOM 668 O O . ILE B 1 20 ? 48.064 -14.165 52.723 1.00 49.93 20 ILE B O 1
ATOM 673 N N . ILE B 1 21 ? 49.282 -14.322 50.841 1.00 50.31 21 ILE B N 1
ATOM 674 C CA . ILE B 1 21 ? 50.345 -13.482 51.385 1.00 49.85 21 ILE B CA 1
ATOM 675 C C . ILE B 1 21 ? 49.896 -12.026 51.439 1.00 50.41 21 ILE B C 1
ATOM 676 O O . ILE B 1 21 ? 50.144 -11.321 52.425 1.00 51.10 21 ILE B O 1
ATOM 681 N N . GLU B 1 22 ? 49.222 -11.557 50.385 1.00 48.51 22 GLU B N 1
ATOM 682 C CA . GLU B 1 22 ? 48.733 -10.181 50.361 1.00 50.75 22 GLU B CA 1
ATOM 683 C C . GLU B 1 22 ? 47.758 -9.924 51.501 1.00 49.31 22 GLU B C 1
ATOM 684 O O . GLU B 1 22 ? 47.771 -8.848 52.112 1.00 45.64 22 GLU B O 1
ATOM 690 N N . GLU B 1 23 ? 46.908 -10.903 51.808 1.00 48.07 23 GLU B N 1
ATOM 691 C CA . GLU B 1 23 ? 45.888 -10.706 52.826 1.00 51.47 23 GLU B CA 1
ATOM 692 C C . GLU B 1 23 ? 46.453 -10.889 54.229 1.00 47.36 23 GLU B C 1
ATOM 693 O O . GLU B 1 23 ? 46.011 -10.213 55.164 1.00 46.62 23 GLU B O 1
ATOM 699 N N . ALA B 1 24 ? 47.449 -11.764 54.392 1.00 51.41 24 ALA B N 1
ATOM 700 C CA . ALA B 1 24 ? 48.127 -11.872 55.679 1.00 50.07 24 ALA B CA 1
ATOM 701 C C . ALA B 1 24 ? 48.995 -10.653 55.960 1.00 47.34 24 ALA B C 1
ATOM 702 O O . ALA B 1 24 ? 49.171 -10.273 57.123 1.00 44.84 24 ALA B O 1
ATOM 704 N N . ALA B 1 25 ? 49.564 -10.044 54.917 1.00 47.16 25 ALA B N 1
ATOM 705 C CA . ALA B 1 25 ? 50.306 -8.803 55.105 1.00 46.30 25 ALA B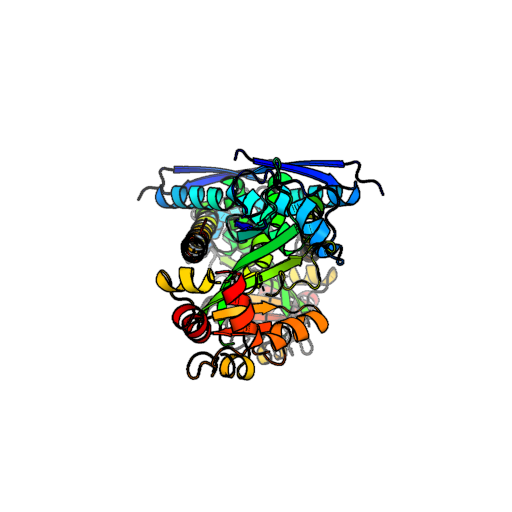 CA 1
ATOM 706 C C . ALA B 1 25 ? 49.376 -7.664 55.501 1.00 46.74 25 ALA B C 1
ATOM 707 O O . ALA B 1 25 ? 49.722 -6.841 56.358 1.00 45.13 25 ALA B O 1
ATOM 709 N N . ALA B 1 26 ? 48.195 -7.597 54.880 1.00 46.78 26 ALA B N 1
ATOM 710 C CA . ALA B 1 26 ? 47.212 -6.582 55.244 1.00 48.43 26 ALA B CA 1
ATOM 711 C C . ALA B 1 26 ? 46.727 -6.766 56.677 1.00 48.67 26 ALA B C 1
ATOM 712 O O . ALA B 1 26 ? 46.601 -5.791 57.427 1.00 48.64 26 ALA B O 1
ATOM 714 N N . ILE B 1 27 ? 46.443 -8.009 57.072 1.00 48.61 27 ILE B N 1
ATOM 715 C CA . ILE B 1 27 ? 46.035 -8.282 58.449 1.00 49.40 27 ILE B CA 1
ATOM 716 C C . ILE B 1 27 ? 47.124 -7.859 59.426 1.00 49.83 27 ILE B C 1
ATOM 717 O O . ILE B 1 27 ? 46.843 -7.271 60.478 1.00 49.17 27 ILE B O 1
ATOM 722 N N . SER B 1 28 ? 48.383 -8.132 59.087 1.00 49.26 28 SER B N 1
ATOM 723 C CA . SER B 1 28 ? 49.513 -7.821 59.953 1.00 48.37 28 SER B CA 1
ATOM 724 C C . SER B 1 28 ? 49.927 -6.356 59.900 1.00 46.80 28 SER B C 1
ATOM 725 O O . SER B 1 28 ? 50.845 -5.967 60.632 1.00 45.08 28 SER B O 1
ATOM 728 N N . ASN B 1 29 ? 49.279 -5.545 59.060 1.00 46.07 29 ASN B N 1
ATOM 729 C CA . ASN B 1 29 ? 49.639 -4.139 58.868 1.00 49.37 29 ASN B CA 1
ATOM 730 C C . ASN B 1 29 ? 51.085 -4.028 58.381 1.00 49.72 29 ASN B C 1
ATOM 731 O O . ASN B 1 29 ? 51.907 -3.300 58.939 1.00 49.51 29 ASN B O 1
ATOM 736 N N . GLN B 1 30 ? 51.392 -4.788 57.330 1.00 47.34 30 GLN B N 1
ATOM 737 C CA . GLN B 1 30 ? 52.738 -4.910 56.789 1.00 49.50 30 GLN B CA 1
ATOM 738 C C . GLN B 1 30 ? 52.670 -4.900 55.269 1.00 46.63 30 GLN B C 1
ATOM 739 O O . GLN B 1 30 ? 51.687 -5.352 54.680 1.00 47.09 30 GLN B O 1
ATOM 745 N N . THR B 1 31 ? 53.713 -4.369 54.633 1.00 50.99 31 THR B N 1
ATOM 746 C CA . THR B 1 31 ? 53.823 -4.513 53.188 1.00 49.44 31 THR B CA 1
ATOM 747 C C . THR B 1 31 ? 54.044 -5.979 52.825 1.00 47.56 31 THR B C 1
ATOM 748 O O . THR B 1 31 ? 54.383 -6.816 53.666 1.00 46.73 31 THR B O 1
ATOM 752 N N . ILE B 1 32 ? 53.854 -6.283 51.541 1.00 46.89 32 ILE B N 1
ATOM 753 C CA . ILE B 1 32 ? 54.174 -7.619 51.050 1.00 47.80 32 ILE B CA 1
ATOM 754 C C . ILE B 1 32 ? 55.644 -7.941 51.299 1.00 46.45 32 ILE B C 1
ATOM 755 O O . ILE B 1 32 ? 55.985 -9.038 51.761 1.00 44.52 32 ILE B O 1
ATOM 760 N N . THR B 1 33 ? 56.536 -6.984 51.023 1.00 46.89 33 THR B N 1
ATOM 761 C CA . THR B 1 33 ? 57.965 -7.253 51.159 1.00 47.45 33 THR B CA 1
ATOM 762 C C . THR B 1 33 ? 58.368 -7.463 52.617 1.00 47.34 33 THR B C 1
ATOM 763 O O . THR B 1 33 ? 59.181 -8.346 52.914 1.00 43.70 33 THR B O 1
ATOM 767 N N . GLN B 1 34 ? 57.810 -6.672 53.541 1.00 45.48 34 GLN B N 1
ATOM 768 C CA . GLN B 1 34 ? 58.099 -6.871 54.961 1.00 44.47 34 GLN B CA 1
ATOM 769 C C . GLN B 1 34 ? 57.638 -8.247 55.427 1.00 43.90 34 GLN B C 1
ATOM 770 O O . GLN B 1 34 ? 58.368 -8.953 56.132 1.00 43.62 34 GLN B O 1
ATOM 776 N N . PHE B 1 35 ? 56.417 -8.639 55.052 1.00 46.18 35 PHE B N 1
ATOM 777 C CA . PHE B 1 35 ? 55.883 -9.923 55.497 1.00 45.99 35 PHE B CA 1
ATOM 778 C C . PHE B 1 35 ? 56.707 -11.087 54.959 1.00 45.93 35 PHE B C 1
ATOM 779 O O . PHE B 1 35 ? 56.964 -12.059 55.678 1.00 45.49 35 PHE B O 1
ATOM 787 N N . VAL B 1 36 ? 57.127 -11.008 53.696 1.00 44.55 36 VAL B N 1
ATOM 788 C CA . VAL B 1 36 ? 57.841 -12.123 53.079 1.00 44.07 36 VAL B CA 1
ATOM 789 C C . VAL B 1 36 ? 59.267 -12.208 53.610 1.00 46.22 36 VAL B C 1
ATOM 790 O O . VAL B 1 36 ? 59.754 -13.292 53.955 1.00 47.63 36 VAL B O 1
ATOM 794 N N . VAL B 1 37 ? 59.960 -11.068 53.686 1.00 47.34 37 VAL B N 1
ATOM 795 C CA . VAL B 1 37 ? 61.334 -11.069 54.187 1.00 47.30 37 VAL B CA 1
ATOM 796 C C . VAL B 1 37 ? 61.374 -11.530 55.639 1.00 46.29 37 VAL B C 1
ATOM 797 O O . VAL B 1 37 ? 62.245 -12.315 56.032 1.00 46.50 37 VAL B O 1
ATOM 801 N N . ALA B 1 38 ? 60.426 -11.062 56.456 1.00 47.35 38 ALA B N 1
ATOM 802 C CA . ALA B 1 38 ? 60.399 -11.473 57.856 1.00 47.16 38 ALA B CA 1
ATOM 803 C C . ALA B 1 38 ? 60.102 -12.962 57.990 1.00 46.64 38 ALA B C 1
ATOM 804 O O . ALA B 1 38 ? 60.708 -13.648 58.821 1.00 46.82 38 ALA B O 1
ATOM 806 N N . SER B 1 39 ? 59.173 -13.478 57.184 1.00 45.10 39 SER B N 1
ATOM 807 C CA . SER B 1 39 ? 58.854 -14.901 57.240 1.00 46.08 39 SER B CA 1
ATOM 808 C C . SER B 1 39 ? 60.032 -15.754 56.783 1.00 46.39 39 SER B C 1
ATOM 809 O O . SER B 1 39 ? 60.319 -16.799 57.380 1.00 48.44 39 SER B O 1
ATOM 812 N N . ALA B 1 40 ? 60.729 -15.325 55.729 1.00 44.99 40 ALA B N 1
ATOM 813 C CA . ALA B 1 40 ? 61.832 -16.121 55.200 1.00 46.88 40 ALA B CA 1
ATOM 814 C C . ALA B 1 40 ? 63.066 -16.033 56.089 1.00 46.45 40 ALA B C 1
ATOM 815 O O . ALA B 1 40 ? 63.734 -17.045 56.326 1.00 45.48 40 ALA B O 1
ATOM 817 N N . SER B 1 41 ? 63.378 -14.840 56.600 1.00 47.18 41 SER B N 1
ATOM 818 C CA . SER B 1 41 ? 64.581 -14.686 57.409 1.00 49.34 41 SER B CA 1
ATOM 819 C C . SER B 1 41 ? 64.414 -15.310 58.788 1.00 50.51 41 SER B C 1
ATOM 820 O O . SER B 1 41 ? 65.380 -15.847 59.342 1.00 49.59 41 SER B O 1
ATOM 823 N N . GLU B 1 42 ? 63.207 -15.247 59.359 1.00 48.28 42 GLU B N 1
ATOM 824 C CA . GLU B 1 42 ? 62.951 -15.938 60.620 1.00 48.59 42 GLU B CA 1
ATOM 825 C C . GLU B 1 42 ? 63.088 -17.446 60.457 1.00 49.24 42 GLU B C 1
ATOM 826 O O . GLU B 1 42 ? 63.645 -18.126 61.328 1.00 50.44 42 GLU B O 1
ATOM 828 N N . ARG B 1 43 ? 62.593 -17.989 59.343 1.00 47.46 43 ARG B N 1
ATOM 829 C CA . ARG B 1 43 ? 62.734 -19.421 59.115 1.00 49.54 43 ARG B CA 1
ATOM 830 C C . ARG B 1 43 ? 64.172 -19.774 58.751 1.00 44.93 43 ARG B C 1
ATOM 831 O O . ARG B 1 43 ? 64.640 -20.874 59.065 1.00 43.72 43 ARG B O 1
ATOM 839 N N . ALA B 1 44 ? 64.894 -18.838 58.128 1.00 46.23 44 ALA B N 1
ATOM 840 C CA . ALA B 1 44 ? 66.313 -19.045 57.856 1.00 46.26 44 ALA B CA 1
ATOM 841 C C . ALA B 1 44 ? 67.103 -19.199 59.149 1.00 46.97 44 ALA B C 1
ATOM 842 O O . ALA B 1 44 ? 67.905 -20.130 59.292 1.00 47.24 44 ALA B O 1
ATOM 844 N N . ALA B 1 45 ? 66.884 -18.294 60.108 1.00 44.37 45 ALA B N 1
ATOM 845 C CA . ALA B 1 45 ? 67.597 -18.369 61.380 1.00 46.02 45 ALA B CA 1
ATOM 846 C C . ALA B 1 45 ? 67.295 -19.667 62.116 1.00 49.72 45 ALA B C 1
ATOM 847 O O . ALA B 1 45 ? 68.164 -20.199 62.816 1.00 51.90 45 ALA B O 1
ATOM 849 N N . GLU B 1 46 ? 66.075 -20.188 61.974 1.00 47.73 46 GLU B N 1
ATOM 850 C CA . GLU B 1 46 ? 65.745 -21.478 62.571 1.00 50.95 46 GLU B CA 1
ATOM 851 C C . GLU B 1 46 ? 66.524 -22.603 61.901 1.00 49.69 46 GLU B C 1
ATOM 852 O O . GLU B 1 46 ? 67.080 -23.476 62.576 1.00 49.73 46 GLU B O 1
ATOM 858 N N . VAL B 1 47 ? 66.566 -22.598 60.566 1.00 49.96 47 VAL B N 1
ATOM 859 C CA . VAL B 1 47 ? 67.308 -23.621 59.835 1.00 50.09 47 VAL B CA 1
ATOM 860 C C . VAL B 1 47 ? 68.792 -23.558 60.178 1.00 49.89 47 VAL B C 1
ATOM 861 O O . VAL B 1 47 ? 69.434 -24.589 60.410 1.00 49.37 47 VAL B O 1
ATOM 865 N N . ILE B 1 48 ? 69.355 -22.349 60.233 1.00 49.80 48 ILE B N 1
ATOM 866 C CA . ILE B 1 48 ? 70.789 -22.208 60.467 1.00 49.68 48 ILE B CA 1
ATOM 867 C C . ILE B 1 48 ? 71.167 -22.678 61.867 1.00 53.33 48 ILE B C 1
ATOM 868 O O . ILE B 1 48 ? 72.177 -23.367 62.049 1.00 53.22 48 ILE B O 1
ATOM 873 N N . GLU B 1 49 ? 70.363 -22.335 62.877 1.00 49.88 49 GLU B N 1
ATOM 874 C CA . GLU B 1 49 ? 70.736 -22.699 64.242 1.00 56.42 49 GLU B CA 1
ATOM 875 C C . GLU B 1 49 ? 70.542 -24.190 64.494 1.00 54.66 49 GLU B C 1
ATOM 876 O O . GLU B 1 49 ? 71.327 -24.809 65.220 1.00 52.47 49 GLU B O 1
ATOM 882 N N . GLN B 1 50 ? 69.514 -24.793 63.892 1.00 54.13 50 GLN B N 1
ATOM 883 C CA . GLN B 1 50 ? 69.378 -26.243 63.972 1.00 55.71 50 GLN B CA 1
ATOM 884 C C . GLN B 1 50 ? 70.521 -26.945 63.249 1.00 53.16 50 GLN B C 1
ATOM 885 O O . GLN B 1 50 ? 70.861 -28.088 63.580 1.00 52.53 50 GLN B O 1
ATOM 891 N N . HIS B 1 51 ? 71.133 -26.273 62.273 1.00 53.69 51 HIS B N 1
ATOM 892 C CA . HIS B 1 51 ? 72.213 -26.877 61.505 1.00 55.63 51 HIS B CA 1
ATOM 893 C C . HIS B 1 51 ? 73.539 -26.862 62.256 1.00 53.62 51 HIS B C 1
ATOM 894 O O . HIS B 1 51 ? 74.366 -27.758 62.055 1.00 54.02 51 HIS B O 1
ATOM 901 N N . ARG B 1 52 ? 73.767 -25.869 63.118 1.00 55.12 52 ARG B N 1
ATOM 902 C CA . ARG B 1 52 ? 75.037 -25.768 63.825 1.00 55.19 52 ARG B CA 1
ATOM 903 C C . ARG B 1 52 ? 74.988 -26.272 65.263 1.00 57.17 52 ARG B C 1
ATOM 904 O O . ARG B 1 52 ? 76.048 -26.503 65.853 1.00 57.23 52 ARG B O 1
ATOM 912 N N . ARG B 1 53 ? 73.799 -26.408 65.836 1.00 56.85 53 ARG B N 1
ATOM 913 C CA . ARG B 1 53 ? 73.691 -26.847 67.223 1.00 63.34 53 ARG B CA 1
ATOM 914 C C . ARG B 1 53 ? 73.345 -28.323 67.374 1.00 64.51 53 ARG B C 1
ATOM 915 O O . ARG B 1 53 ? 72.257 -28.754 66.994 1.00 63.81 53 ARG B O 1
ATOM 936 N N . VAL B 1 55 ? 72.375 -31.012 69.836 1.00 67.66 55 VAL B N 1
ATOM 937 C CA . VAL B 1 55 ? 71.902 -31.343 71.176 1.00 64.65 55 VAL B CA 1
ATOM 938 C C . VAL B 1 55 ? 72.125 -32.837 71.386 1.00 64.64 55 VAL B C 1
ATOM 939 O O . VAL B 1 55 ? 71.445 -33.668 70.779 1.00 68.03 55 VAL B O 1
ATOM 943 N N . LEU B 1 56 ? 73.083 -33.181 72.242 1.00 67.35 56 LEU B N 1
ATOM 944 C CA . LEU B 1 56 ? 73.462 -34.566 72.479 1.00 66.63 56 LEU B CA 1
ATOM 945 C C . LEU B 1 56 ? 72.791 -35.090 73.740 1.00 69.22 56 LEU B C 1
ATOM 946 O O . LEU B 1 56 ? 72.753 -34.407 74.768 1.00 68.89 56 LEU B O 1
ATOM 951 N N . ASN B 1 57 ? 72.261 -36.308 73.653 1.00 68.37 57 ASN B N 1
ATOM 952 C CA . ASN B 1 57 ? 71.793 -37.012 74.835 1.00 70.65 57 ASN B CA 1
ATOM 953 C C . ASN B 1 57 ? 72.985 -37.451 75.684 1.00 74.50 57 ASN B C 1
ATOM 954 O O . ASN B 1 57 ? 74.150 -37.255 75.326 1.00 75.09 57 ASN B O 1
ATOM 959 N N . GLU B 1 58 ? 72.688 -38.077 76.824 1.00 70.37 58 GLU B N 1
ATOM 960 C CA . GLU B 1 58 ? 73.735 -38.343 77.804 1.00 73.56 58 GLU B CA 1
ATOM 961 C C . GLU B 1 58 ? 74.666 -39.464 77.357 1.00 71.51 58 GLU B C 1
ATOM 962 O O . GLU B 1 58 ? 75.856 -39.447 77.694 1.00 71.74 58 GLU B O 1
ATOM 968 N N . GLN B 1 59 ? 74.156 -40.438 76.601 1.00 74.01 59 GLN B N 1
ATOM 969 C CA . GLN B 1 59 ? 75.021 -41.494 76.083 1.00 73.37 59 GLN B CA 1
ATOM 970 C C . GLN B 1 59 ? 75.913 -40.975 74.960 1.00 69.63 59 GLN B C 1
ATOM 971 O O . GLN B 1 59 ? 77.115 -41.265 74.925 1.00 69.50 59 GLN B O 1
ATOM 977 N N . SER B 1 60 ? 75.338 -40.213 74.026 1.00 71.55 60 SER B N 1
ATOM 978 C CA . SER B 1 60 ? 76.134 -39.644 72.942 1.00 69.21 60 SER B CA 1
ATOM 979 C C . SER B 1 60 ? 77.152 -38.640 73.469 1.00 66.95 60 SER B C 1
ATOM 980 O O . SER B 1 60 ? 78.294 -38.597 72.996 1.00 66.07 60 SER B O 1
ATOM 983 N N . TRP B 1 61 ? 76.755 -37.821 74.447 1.00 69.48 61 TRP B N 1
ATOM 984 C CA . TRP B 1 61 ? 77.692 -36.883 75.056 1.00 68.80 61 TRP B CA 1
ATOM 985 C C . TRP B 1 61 ? 78.871 -37.615 75.685 1.00 71.65 61 TRP B C 1
ATOM 986 O O . TRP B 1 61 ? 80.017 -37.161 75.585 1.00 71.40 61 TRP B O 1
ATOM 997 N N . SER B 1 62 ? 78.612 -38.757 76.327 1.00 70.20 62 SER B N 1
ATOM 998 C CA . SER B 1 62 ? 79.694 -39.516 76.945 1.00 72.25 62 SER B CA 1
ATOM 999 C C . SER B 1 62 ? 80.639 -40.089 75.896 1.00 71.72 62 SER B C 1
ATOM 1000 O O . SER B 1 62 ? 81.856 -40.128 76.107 1.00 71.40 62 SER B O 1
ATOM 1003 N N . LEU B 1 63 ? 80.099 -40.534 74.758 1.00 71.00 63 LEU B N 1
ATOM 1004 C CA . LEU B 1 63 ? 80.953 -41.052 73.692 1.00 68.99 63 LEU B CA 1
ATOM 1005 C C . LEU B 1 63 ? 81.866 -39.964 73.144 1.00 67.61 63 LEU B C 1
ATOM 1006 O O . LEU B 1 63 ? 83.031 -40.225 72.820 1.00 68.30 63 LEU B O 1
ATOM 1011 N N . VAL B 1 64 ? 81.354 -38.737 73.030 1.00 66.71 64 VAL B N 1
ATOM 1012 C CA . VAL B 1 64 ? 82.182 -37.626 72.576 1.00 65.38 64 VAL B CA 1
ATOM 1013 C C . VAL B 1 64 ? 83.262 -37.309 73.604 1.00 67.73 64 VAL B C 1
ATOM 1014 O O . VAL B 1 64 ? 84.433 -37.116 73.254 1.00 67.82 64 VAL B O 1
ATOM 1026 N N . GLU B 1 66 ? 84.540 -39.318 75.831 1.00 68.20 66 GLU B N 1
ATOM 1027 C CA . GLU B 1 66 ? 85.520 -40.399 75.806 1.00 70.25 66 GLU B CA 1
ATOM 1028 C C . GLU B 1 66 ? 86.474 -40.245 74.628 1.00 65.70 66 GLU B C 1
ATOM 1029 O O . GLU B 1 66 ? 87.681 -40.478 74.762 1.00 64.58 66 GLU B O 1
ATOM 1035 N N . ALA B 1 67 ? 85.949 -39.853 73.465 1.00 66.82 67 ALA B N 1
ATOM 1036 C CA . ALA B 1 67 ? 86.803 -39.619 72.306 1.00 66.85 67 ALA B CA 1
ATOM 1037 C C . ALA B 1 67 ? 87.739 -38.438 72.525 1.00 67.00 67 ALA B C 1
ATOM 1038 O O . ALA B 1 67 ? 88.853 -38.426 71.991 1.00 66.75 67 ALA B O 1
ATOM 1040 N N . ILE B 1 68 ? 87.310 -37.442 73.299 1.00 68.50 68 ILE B N 1
ATOM 1041 C CA . ILE B 1 68 ? 88.139 -36.264 73.532 1.00 68.28 68 ILE B CA 1
ATOM 1042 C C . ILE B 1 68 ? 89.245 -36.570 74.535 1.00 71.22 68 ILE B C 1
ATOM 1043 O O . ILE B 1 68 ? 90.418 -36.254 74.304 1.00 71.68 68 ILE B O 1
ATOM 1048 N N . THR B 1 69 ? 88.891 -37.191 75.662 1.00 68.06 69 THR B N 1
ATOM 1049 C CA . THR B 1 69 ? 89.875 -37.456 76.707 1.00 72.23 69 THR B CA 1
ATOM 1050 C C . THR B 1 69 ? 90.790 -38.623 76.359 1.00 73.65 69 THR B C 1
ATOM 1051 O O . THR B 1 69 ? 91.967 -38.614 76.739 1.00 74.92 69 THR B O 1
ATOM 1055 N N . GLN B 1 70 ? 90.280 -39.629 75.645 1.00 69.90 70 GLN B N 1
ATOM 1056 C CA . GLN B 1 70 ? 91.057 -40.801 75.241 1.00 72.45 70 GLN B CA 1
ATOM 1057 C C . GLN B 1 70 ? 90.982 -40.910 73.722 1.00 68.20 70 GLN B C 1
ATOM 1058 O O . GLN B 1 70 ? 90.257 -41.762 73.186 1.00 68.98 70 GLN B O 1
ATOM 1064 N N . PRO B 1 71 ? 91.722 -40.074 72.998 1.00 72.73 71 PRO B N 1
ATOM 1065 C CA . PRO B 1 71 ? 91.590 -40.038 71.538 1.00 68.72 71 PRO B CA 1
ATOM 1066 C C . PRO B 1 71 ? 92.178 -41.283 70.900 1.00 68.05 71 PRO B C 1
ATOM 1067 O O . PRO B 1 71 ? 93.293 -41.703 71.242 1.00 69.11 71 PRO B O 1
ATOM 1071 N N . PRO B 1 72 ? 91.454 -41.904 69.975 1.00 68.28 72 PRO B N 1
ATOM 1072 C CA . PRO B 1 72 ? 92.004 -43.060 69.261 1.00 68.22 72 PRO B CA 1
ATOM 1073 C C . PRO B 1 72 ? 93.135 -42.652 68.330 1.00 68.35 72 PRO B C 1
ATOM 1074 O O . PRO B 1 72 ? 93.236 -41.507 67.884 1.00 67.08 72 PRO B O 1
ATOM 1078 N N . ALA B 1 73 ? 94.001 -43.619 68.045 1.00 67.48 73 ALA B N 1
ATOM 1079 C CA . ALA B 1 73 ? 95.002 -43.418 67.008 1.00 66.12 73 ALA B CA 1
ATOM 1080 C C . ALA B 1 73 ? 94.370 -43.630 65.634 1.00 65.00 73 ALA B C 1
ATOM 1081 O O . ALA B 1 73 ? 93.566 -44.549 65.459 1.00 66.82 73 ALA B O 1
ATOM 1083 N N . PRO B 1 74 ? 94.702 -42.793 64.651 1.00 65.09 74 PRO B N 1
ATOM 1084 C CA . PRO B 1 74 ? 94.098 -42.949 63.320 1.00 65.30 74 PRO B CA 1
ATOM 1085 C C . PRO B 1 74 ? 94.433 -44.306 62.717 1.00 67.45 74 PRO B C 1
ATOM 1086 O O . PRO B 1 74 ? 95.550 -44.807 62.853 1.00 67.48 74 PRO B O 1
ATOM 1090 N N . ASN B 1 75 ? 93.443 -44.909 62.060 1.00 66.52 75 ASN B N 1
ATOM 1091 C CA . ASN B 1 75 ? 93.635 -46.233 61.487 1.00 69.41 75 ASN B CA 1
ATOM 1092 C C . ASN B 1 75 ? 94.507 -46.142 60.235 1.00 69.53 75 ASN B C 1
ATOM 1093 O O . ASN B 1 75 ? 94.897 -45.060 59.788 1.00 67.48 75 ASN B O 1
ATOM 1098 N N . ASP B 1 76 ? 94.801 -47.307 59.653 1.00 71.48 76 ASP B N 1
ATOM 1099 C CA . ASP B 1 76 ? 95.709 -47.357 58.511 1.00 74.86 76 ASP B CA 1
ATOM 1100 C C . ASP B 1 76 ? 95.101 -46.693 57.280 1.00 73.23 76 ASP B C 1
ATOM 1101 O O . ASP B 1 76 ? 95.802 -46.002 56.532 1.00 71.31 76 ASP B O 1
ATOM 1106 N N . ARG B 1 77 ? 93.800 -46.891 57.053 1.00 73.33 77 ARG B N 1
ATOM 1107 C CA . ARG B 1 77 ? 93.154 -46.304 55.883 1.00 72.32 77 ARG B CA 1
ATOM 1108 C C . ARG B 1 77 ? 93.130 -44.780 55.968 1.00 69.77 77 ARG B C 1
ATOM 1109 O O . ARG B 1 77 ? 93.371 -44.095 54.966 1.00 69.32 77 ARG B O 1
ATOM 1117 N N . LEU B 1 78 ? 92.854 -44.230 57.156 1.00 71.99 78 LEU B N 1
ATOM 1118 C CA . LEU B 1 78 ? 92.883 -42.778 57.316 1.00 67.54 78 LEU B CA 1
ATOM 1119 C C . LEU B 1 78 ? 94.307 -42.258 57.194 1.00 68.86 78 LEU B C 1
ATOM 1120 O O . LEU B 1 78 ? 94.548 -41.218 56.568 1.00 69.83 78 LEU B O 1
ATOM 1125 N N . LYS B 1 79 ? 95.261 -42.972 57.789 1.00 68.33 79 LYS B N 1
ATOM 1126 C CA . LYS B 1 79 ? 96.665 -42.633 57.607 1.00 68.52 79 LYS B CA 1
ATOM 1127 C C . LYS B 1 79 ? 97.033 -42.666 56.128 1.00 66.86 79 LYS B C 1
ATOM 1128 O O . LYS B 1 79 ? 97.766 -41.797 55.638 1.00 64.32 79 LYS B O 1
ATOM 1134 N N . ARG B 1 80 ? 96.503 -43.651 55.395 1.00 68.89 80 ARG B N 1
ATOM 1135 C CA . ARG B 1 80 ? 96.763 -43.757 53.963 1.00 71.61 80 ARG B CA 1
ATOM 1136 C C . ARG B 1 80 ? 96.151 -42.588 53.194 1.00 68.93 80 ARG B C 1
ATOM 1137 O O . ARG B 1 80 ? 96.700 -42.163 52.172 1.00 68.86 80 ARG B O 1
ATOM 1145 N N . ALA B 1 81 ? 95.007 -42.070 53.646 1.00 71.46 81 ALA B N 1
ATOM 1146 C CA . ALA B 1 81 ? 94.381 -40.960 52.931 1.00 68.42 81 ALA B CA 1
ATOM 1147 C C . ALA B 1 81 ? 95.167 -39.664 53.089 1.00 67.37 81 ALA B C 1
ATOM 1148 O O . ALA B 1 81 ? 95.257 -38.870 52.143 1.00 65.76 81 ALA B O 1
ATOM 1150 N N . ALA B 1 82 ? 95.728 -39.430 54.283 1.00 63.75 82 ALA B N 1
ATOM 1151 C CA . ALA B 1 82 ? 96.583 -38.272 54.515 1.00 64.46 82 ALA B CA 1
ATOM 1152 C C . ALA B 1 82 ? 97.916 -38.444 53.809 1.00 71.63 82 ALA B C 1
ATOM 1153 O O . ALA B 1 82 ? 98.584 -37.429 53.543 1.00 70.14 82 ALA B O 1
ATOM 1155 N N . LYS B 1 83 ? 98.311 -39.641 53.438 1.00 67.56 83 LYS B N 1
ATOM 1156 C CA . LYS B 1 83 ? 99.555 -39.724 52.719 1.00 71.48 83 LYS B CA 1
ATOM 1157 C C . LYS B 1 83 ? 99.346 -39.174 51.318 1.00 70.27 83 LYS B C 1
ATOM 1158 O O . LYS B 1 83 ? 100.105 -38.341 50.880 1.00 70.40 83 LYS B O 1
ATOM 1164 N N . ARG B 1 84 ? 98.312 -39.609 50.616 1.00 72.15 84 ARG B N 1
ATOM 1165 C CA . ARG B 1 84 ? 98.105 -39.059 49.276 1.00 70.14 84 ARG B CA 1
ATOM 1166 C C . ARG B 1 84 ? 97.823 -37.561 49.288 1.00 64.54 84 ARG B C 1
ATOM 1167 O O . ARG B 1 84 ? 98.081 -36.874 48.292 1.00 62.21 84 ARG B O 1
ATOM 1175 N N . LEU B 1 85 ? 97.253 -37.041 50.373 1.00 71.04 85 LEU B N 1
ATOM 1176 C CA . LEU B 1 85 ? 97.026 -35.603 50.443 1.00 70.95 85 LEU B CA 1
ATOM 1177 C C . LEU B 1 85 ? 98.344 -34.840 50.501 1.00 76.19 85 LEU B C 1
ATOM 1178 O O . LEU B 1 85 ? 98.450 -33.745 49.935 1.00 76.48 85 LEU B O 1
ATOM 1183 N N . GLN B 1 86 ? 99.360 -35.409 51.146 1.00 71.80 86 GLN B N 1
ATOM 1184 C CA . GLN B 1 86 ? 100.658 -34.751 51.266 1.00 75.03 86 GLN B CA 1
ATOM 1185 C C . GLN B 1 86 ? 101.647 -35.303 50.245 1.00 74.82 86 GLN B C 1
ATOM 1186 O O . GLN B 1 86 ? 101.260 -35.749 49.166 1.00 74.55 86 GLN B O 1
ATOM 1192 N N . GLN C 2 4 ? 96.198 -34.516 37.334 1.00 76.25 4 GLN C N 1
ATOM 1193 C CA . GLN C 2 4 ? 96.774 -33.505 38.212 1.00 75.08 4 GLN C CA 1
ATOM 1194 C C . GLN C 2 4 ? 95.685 -32.788 39.000 1.00 74.73 4 GLN C C 1
ATOM 1195 O O . GLN C 2 4 ? 95.448 -31.596 38.804 1.00 74.70 4 GLN C O 1
ATOM 1197 N N . LEU C 2 5 ? 95.025 -33.518 39.893 1.00 75.58 5 LEU C N 1
ATOM 1198 C CA . LEU C 2 5 ? 93.951 -32.943 40.688 1.00 72.37 5 LEU C CA 1
ATOM 1199 C C . LEU C 2 5 ? 94.504 -32.199 41.897 1.00 73.22 5 LEU C C 1
ATOM 1200 O O . LEU C 2 5 ? 95.522 -32.581 42.481 1.00 73.57 5 LEU C O 1
ATOM 1205 N N . THR C 2 6 ? 93.817 -31.119 42.261 1.00 72.47 6 THR C N 1
ATOM 1206 C CA . THR C 2 6 ? 94.190 -30.287 43.393 1.00 70.67 6 THR C CA 1
ATOM 1207 C C . THR C 2 6 ? 92.934 -29.965 44.188 1.00 69.53 6 THR C C 1
ATOM 1208 O O . THR C 2 6 ? 91.830 -29.912 43.639 1.00 69.30 6 THR C O 1
ATOM 1212 N N . ILE C 2 7 ? 93.108 -29.748 45.487 1.00 67.31 7 ILE C N 1
ATOM 1213 C CA . ILE C 2 7 ? 92.013 -29.376 46.375 1.00 66.42 7 ILE C CA 1
ATOM 1214 C C . ILE C 2 7 ? 92.183 -27.905 46.726 1.00 64.13 7 ILE C C 1
ATOM 1215 O O . ILE C 2 7 ? 93.206 -27.513 47.303 1.00 62.91 7 ILE C O 1
ATOM 1220 N N . GLU C 2 8 ? 91.185 -27.090 46.391 1.00 65.20 8 GLU C N 1
ATOM 1221 C CA . GLU C 2 8 ? 91.236 -25.669 46.697 1.00 64.10 8 GLU C CA 1
ATOM 1222 C C . GLU C 2 8 ? 89.888 -25.205 47.230 1.00 63.42 8 GLU C C 1
ATOM 1223 O O . GLU C 2 8 ? 88.878 -25.912 47.153 1.00 61.35 8 GLU C O 1
ATOM 1242 N N . ILE C 2 10 ? 86.519 -22.907 47.354 1.00 67.69 10 ILE C N 1
ATOM 1243 C CA . ILE C 2 10 ? 85.589 -22.227 46.458 1.00 69.39 10 ILE C CA 1
ATOM 1244 C C . ILE C 2 10 ? 85.556 -20.752 46.853 1.00 77.35 10 ILE C C 1
ATOM 1245 O O . ILE C 2 10 ? 85.009 -20.392 47.899 1.00 76.36 10 ILE C O 1
ATOM 1250 N N . ALA C 2 11 ? 86.154 -19.900 46.024 1.00 70.50 11 ALA C N 1
ATOM 1251 C CA . ALA C 2 11 ? 86.312 -18.488 46.343 1.00 81.13 11 ALA C CA 1
ATOM 1252 C C . ALA C 2 11 ? 85.115 -17.687 45.825 1.00 91.15 11 ALA C C 1
ATOM 1253 O O . ALA C 2 11 ? 84.060 -18.245 45.508 1.00 99.32 11 ALA C O 1
ATOM 1255 N N . ASP C 2 12 ? 85.275 -16.362 45.757 1.00 91.23 12 ASP C N 1
ATOM 1256 C CA . ASP C 2 12 ? 84.224 -15.477 45.264 1.00 94.11 12 ASP C CA 1
ATOM 1257 C C . ASP C 2 12 ? 83.763 -15.899 43.870 1.00 92.03 12 ASP C C 1
ATOM 1258 O O . ASP C 2 12 ? 82.562 -16.055 43.621 1.00 92.38 12 ASP C O 1
ATOM 1263 N N . ALA C 2 13 ? 84.710 -16.100 42.951 1.00 96.07 13 ALA C N 1
ATOM 1264 C CA . ALA C 2 13 ? 84.369 -16.225 41.536 1.00 92.72 13 ALA C CA 1
ATOM 1265 C C . ALA C 2 13 ? 83.535 -17.471 41.255 1.00 87.82 13 ALA C C 1
ATOM 1266 O O . ALA C 2 13 ? 82.455 -17.381 40.659 1.00 93.86 13 ALA C O 1
ATOM 1268 N N . PHE C 2 14 ? 84.013 -18.640 41.688 1.00 96.05 14 PHE C N 1
ATOM 1269 C CA . PHE C 2 14 ? 83.527 -19.922 41.184 1.00 87.41 14 PHE C CA 1
ATOM 1270 C C . PHE C 2 14 ? 83.551 -19.904 39.660 1.00 88.37 14 PHE C C 1
ATOM 1271 O O . PHE C 2 14 ? 82.516 -19.706 39.014 1.00 88.03 14 PHE C O 1
ATOM 1279 N N . SER C 2 15 ? 84.735 -20.090 39.082 1.00 81.02 15 SER C N 1
ATOM 1280 C CA . SER C 2 15 ? 84.877 -20.174 37.636 1.00 83.87 15 SER C CA 1
ATOM 1281 C C . SER C 2 15 ? 85.313 -21.580 37.247 1.00 79.18 15 SER C C 1
ATOM 1282 O O . SER C 2 15 ? 86.377 -21.769 36.650 1.00 80.40 15 SER C O 1
ATOM 1285 N N . TYR C 2 16 ? 84.494 -22.572 37.589 1.00 83.92 16 TYR C N 1
ATOM 1286 C CA . TYR C 2 16 ? 84.802 -23.974 37.361 1.00 78.01 16 TYR C CA 1
ATOM 1287 C C . TYR C 2 16 ? 83.894 -24.549 36.282 1.00 73.74 16 TYR C C 1
ATOM 1288 O O . TYR C 2 16 ? 82.742 -24.135 36.131 1.00 72.53 16 TYR C O 1
ATOM 1297 N N . ASP C 2 17 ? 84.415 -25.524 35.541 1.00 75.00 17 ASP C N 1
ATOM 1298 C CA . ASP C 2 17 ? 83.614 -26.255 34.566 1.00 72.46 17 ASP C CA 1
ATOM 1299 C C . ASP C 2 17 ? 82.926 -27.399 35.293 1.00 71.53 17 ASP C C 1
ATOM 1300 O O . ASP C 2 17 ? 83.550 -28.415 35.609 1.00 72.85 17 ASP C O 1
ATOM 1305 N N . ILE C 2 18 ? 81.634 -27.229 35.561 1.00 70.15 18 ILE C N 1
ATOM 1306 C CA . ILE C 2 18 ? 80.856 -28.241 36.261 1.00 69.19 18 ILE C CA 1
ATOM 1307 C C . ILE C 2 18 ? 79.846 -28.927 35.333 1.00 71.62 18 ILE C C 1
ATOM 1308 O O . ILE C 2 18 ? 78.988 -29.681 35.803 1.00 71.26 18 ILE C O 1
ATOM 1313 N N . THR C 2 19 ? 79.969 -28.714 34.014 1.00 71.26 19 THR C N 1
ATOM 1314 C CA . THR C 2 19 ? 79.098 -29.343 33.020 1.00 72.85 19 THR C CA 1
ATOM 1315 C C . THR C 2 19 ? 79.274 -30.861 33.026 1.00 71.67 19 THR C C 1
ATOM 1316 O O . THR C 2 19 ? 80.397 -31.364 32.927 1.00 72.36 19 THR C O 1
ATOM 1320 N N . GLY C 2 20 ? 78.162 -31.590 33.082 1.00 71.76 20 GLY C N 1
ATOM 1321 C CA . GLY C 2 20 ? 78.215 -33.035 33.141 1.00 71.40 20 GLY C CA 1
ATOM 1322 C C . GLY C 2 20 ? 78.620 -33.542 34.499 1.00 72.09 20 GLY C C 1
ATOM 1323 O O . GLY C 2 20 ? 78.972 -34.717 34.635 1.00 73.76 20 GLY C O 1
ATOM 1324 N N . PHE C 2 21 ? 78.602 -32.732 35.546 1.00 73.64 21 PHE C N 1
ATOM 1325 C CA . PHE C 2 21 ? 78.962 -33.260 36.854 1.00 71.46 21 PHE C CA 1
ATOM 1326 C C . PHE C 2 21 ? 77.858 -34.149 37.355 1.00 74.26 21 PHE C C 1
ATOM 1327 O O . PHE C 2 21 ? 76.713 -33.819 37.223 1.00 75.87 21 PHE C O 1
ATOM 1335 N N . ASP C 2 22 ? 78.202 -35.285 37.920 1.00 69.31 22 ASP C N 1
ATOM 1336 C CA . ASP C 2 22 ? 77.212 -36.164 38.458 1.00 71.46 22 ASP C CA 1
ATOM 1337 C C . ASP C 2 22 ? 77.895 -36.993 39.491 1.00 70.91 22 ASP C C 1
ATOM 1338 O O . ASP C 2 22 ? 78.939 -37.523 39.243 1.00 75.76 22 ASP C O 1
ATOM 1343 N N . CYS C 2 23 ? 77.293 -37.124 40.651 1.00 71.92 23 CYS C N 1
ATOM 1344 C CA . CYS C 2 23 ? 77.894 -37.884 41.716 1.00 68.01 23 CYS C CA 1
ATOM 1345 C C . CYS C 2 23 ? 77.140 -39.146 42.077 1.00 67.79 23 CYS C C 1
ATOM 1346 O O . CYS C 2 23 ? 77.535 -39.856 42.951 1.00 70.95 23 CYS C O 1
ATOM 1349 N N . GLY C 2 24 ? 76.047 -39.423 41.404 1.00 68.89 24 GLY C N 1
ATOM 1350 C CA . GLY C 2 24 ? 75.212 -40.589 41.681 1.00 68.36 24 GLY C CA 1
ATOM 1351 C C . GLY C 2 24 ? 73.953 -40.236 42.448 1.00 68.22 24 GLY C C 1
ATOM 1352 O O . GLY C 2 24 ? 72.923 -40.879 42.254 1.00 69.72 24 GLY C O 1
ATOM 1353 N N . GLU C 2 25 ? 74.022 -39.176 43.262 1.00 66.05 25 GLU C N 1
ATOM 1354 C CA . GLU C 2 25 ? 72.897 -38.649 44.069 1.00 67.85 25 GLU C CA 1
ATOM 1355 C C . GLU C 2 25 ? 72.512 -37.282 43.548 1.00 64.87 25 GLU C C 1
ATOM 1356 O O . GLU C 2 25 ? 73.268 -36.351 43.686 1.00 61.09 25 GLU C O 1
ATOM 1362 N N . GLU C 2 26 ? 71.317 -37.147 42.990 1.00 65.48 26 GLU C N 1
ATOM 1363 C CA . GLU C 2 26 ? 70.939 -35.873 42.388 1.00 69.08 26 GLU C CA 1
ATOM 1364 C C . GLU C 2 26 ? 70.853 -34.755 43.422 1.00 67.97 26 GLU C C 1
ATOM 1365 O O . GLU C 2 26 ? 71.050 -33.584 43.077 1.00 69.77 26 GLU C O 1
ATOM 1371 N N . ALA C 2 27 ? 70.562 -35.089 44.685 1.00 70.82 27 ALA C N 1
ATOM 1372 C CA . ALA C 2 27 ? 70.478 -34.063 45.722 1.00 67.82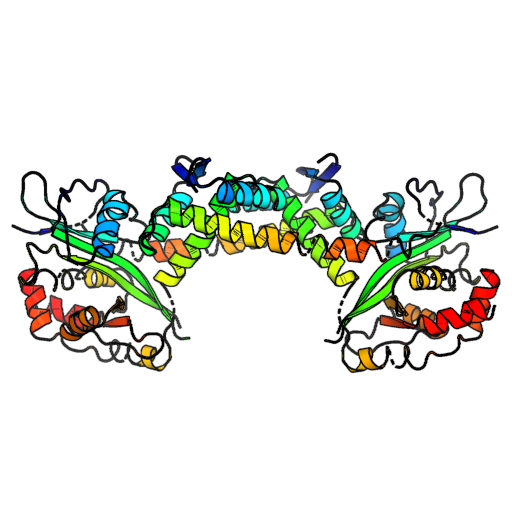 27 ALA C CA 1
ATOM 1373 C C . ALA C 2 27 ? 71.799 -33.317 45.877 1.00 64.76 27 ALA C C 1
ATOM 1374 O O . ALA C 2 27 ? 71.815 -32.085 45.990 1.00 63.97 27 ALA C O 1
ATOM 1376 N N . LEU C 2 28 ? 72.921 -34.042 45.868 1.00 64.09 28 LEU C N 1
ATOM 1377 C CA . LEU C 2 28 ? 74.219 -33.383 45.914 1.00 63.34 28 LEU C CA 1
ATOM 1378 C C . LEU C 2 28 ? 74.592 -32.785 44.572 1.00 61.26 28 LEU C C 1
ATOM 1379 O O . LEU C 2 28 ? 75.427 -31.875 44.521 1.00 58.61 28 LEU C O 1
ATOM 1384 N N . ASN C 2 29 ? 73.985 -33.267 43.490 1.00 63.90 29 ASN C N 1
ATOM 1385 C CA . ASN C 2 29 ? 74.198 -32.623 42.205 1.00 64.07 29 ASN C CA 1
ATOM 1386 C C . ASN C 2 29 ? 73.494 -31.277 42.164 1.00 61.91 29 ASN C C 1
ATOM 1387 O O . ASN C 2 29 ? 74.114 -30.253 41.856 1.00 58.70 29 ASN C O 1
ATOM 1392 N N . THR C 2 30 ? 72.195 -31.253 42.475 1.00 62.01 30 THR C N 1
ATOM 1393 C CA . THR C 2 30 ? 71.450 -29.999 42.410 1.00 63.26 30 THR C CA 1
ATOM 1394 C C . THR C 2 30 ? 72.005 -28.966 43.379 1.00 62.21 30 THR C C 1
ATOM 1395 O O . THR C 2 30 ? 71.965 -27.765 43.091 1.00 68.69 30 THR C O 1
ATOM 1399 N N . PHE C 2 31 ? 72.532 -29.409 44.522 1.00 62.64 31 PHE C N 1
ATOM 1400 C CA . PHE C 2 31 ? 73.175 -28.479 45.444 1.00 59.66 31 PHE C CA 1
ATOM 1401 C C . PHE C 2 31 ? 74.365 -27.780 44.796 1.00 60.31 31 PHE C C 1
ATOM 1402 O O . PHE C 2 31 ? 74.670 -26.632 45.138 1.00 60.25 31 PHE C O 1
ATOM 1410 N N . LEU C 2 32 ? 75.048 -28.450 43.864 1.00 57.36 32 LEU C N 1
ATOM 1411 C CA . LEU C 2 32 ? 76.162 -27.814 43.168 1.00 58.85 32 LEU C CA 1
ATOM 1412 C C . LEU C 2 32 ? 75.664 -26.799 42.143 1.00 62.68 32 LEU C C 1
ATOM 1413 O O . LEU C 2 32 ? 76.156 -25.666 42.091 1.00 61.41 32 LEU C O 1
ATOM 1418 N N . LYS C 2 33 ? 74.689 -27.162 41.351 1.00 57.02 33 LYS C N 1
ATOM 1419 C CA . LYS C 2 33 ? 74.269 -26.226 40.353 1.00 63.15 33 LYS C CA 1
ATOM 1420 C C . LYS C 2 33 ? 73.413 -25.099 40.852 1.00 64.80 33 LYS C C 1
ATOM 1421 O O . LYS C 2 33 ? 73.394 -24.051 40.257 1.00 67.49 33 LYS C O 1
ATOM 1427 N N . GLU C 2 34 ? 72.744 -25.291 41.965 1.00 65.02 34 GLU C N 1
ATOM 1428 C CA . GLU C 2 34 ? 71.782 -24.304 42.429 1.00 65.46 34 GLU C CA 1
ATOM 1429 C C . GLU C 2 34 ? 72.194 -23.593 43.710 1.00 58.84 34 GLU C C 1
ATOM 1430 O O . GLU C 2 34 ? 71.413 -22.783 44.224 1.00 59.82 34 GLU C O 1
ATOM 1436 N N . HIS C 2 35 ? 73.391 -23.851 44.237 1.00 64.06 35 HIS C N 1
ATOM 1437 C CA . HIS C 2 35 ? 73.811 -23.175 45.460 1.00 58.78 35 HIS C CA 1
ATOM 1438 C C . HIS C 2 35 ? 75.287 -22.797 45.448 1.00 56.13 35 HIS C C 1
ATOM 1439 O O . HIS C 2 35 ? 75.627 -21.619 45.600 1.00 53.90 35 HIS C O 1
ATOM 1446 N N . LEU C 2 36 ? 76.171 -23.780 45.259 1.00 57.72 36 LEU C N 1
ATOM 1447 C CA . LEU C 2 36 ? 77.602 -23.489 45.253 1.00 59.63 36 LEU C CA 1
ATOM 1448 C C . LEU C 2 36 ? 77.987 -22.583 44.092 1.00 61.37 36 LEU C C 1
ATOM 1449 O O . LEU C 2 36 ? 78.853 -21.713 44.234 1.00 58.45 36 LEU C O 1
ATOM 1454 N N . LYS C 2 37 ? 77.353 -22.768 42.935 1.00 60.34 37 LYS C N 1
ATOM 1455 C CA . LYS C 2 37 ? 77.678 -21.941 41.782 1.00 66.98 37 LYS C CA 1
ATOM 1456 C C . LYS C 2 37 ? 77.123 -20.528 41.919 1.00 67.70 37 LYS C C 1
ATOM 1457 O O . LYS C 2 37 ? 77.605 -19.617 41.236 1.00 68.53 37 LYS C O 1
ATOM 1463 N N . ARG C 2 38 ? 76.155 -20.316 42.812 1.00 66.76 38 ARG C N 1
ATOM 1464 C CA . ARG C 2 38 ? 75.607 -18.991 43.064 1.00 67.52 38 ARG C CA 1
ATOM 1465 C C . ARG C 2 38 ? 76.255 -18.311 44.254 1.00 66.94 38 ARG C C 1
ATOM 1466 O O . ARG C 2 38 ? 75.770 -17.262 44.692 1.00 66.63 38 ARG C O 1
ATOM 1474 N N . GLN C 2 39 ? 77.333 -18.880 44.785 1.00 69.13 39 GLN C N 1
ATOM 1475 C CA . GLN C 2 39 ? 77.992 -18.329 45.960 1.00 69.24 39 GLN C CA 1
ATOM 1476 C C . GLN C 2 39 ? 77.003 -18.221 47.121 1.00 66.83 39 GLN C C 1
ATOM 1477 O O . GLN C 2 39 ? 76.949 -17.220 47.838 1.00 65.17 39 GLN C O 1
ATOM 1483 N N . HIS C 2 40 ? 76.188 -19.268 47.289 1.00 68.19 40 HIS C N 1
ATOM 1484 C CA . HIS C 2 40 ? 75.296 -19.371 48.445 1.00 66.08 40 HIS C CA 1
ATOM 1485 C C . HIS C 2 40 ? 76.088 -19.906 49.639 1.00 70.69 40 HIS C C 1
ATOM 1486 O O . HIS C 2 40 ? 75.774 -20.932 50.243 1.00 76.10 40 HIS C O 1
ATOM 1493 N N . ASP C 2 41 ? 77.138 -19.164 49.972 1.00 65.40 41 ASP C N 1
ATOM 1494 C CA . ASP C 2 41 ? 78.111 -19.559 50.978 1.00 67.52 41 ASP C CA 1
ATOM 1495 C C . ASP C 2 41 ? 78.956 -18.335 51.302 1.00 64.84 41 ASP C C 1
ATOM 1496 O O . ASP C 2 41 ? 78.893 -17.315 50.610 1.00 65.33 41 ASP C O 1
ATOM 1501 N N . GLY C 2 42 ? 79.748 -18.443 52.372 1.00 68.06 42 GLY C N 1
ATOM 1502 C CA . GLY C 2 42 ? 80.649 -17.387 52.804 1.00 65.89 42 GLY C CA 1
ATOM 1503 C C . GLY C 2 42 ? 80.413 -16.937 54.233 1.00 63.91 42 GLY C C 1
ATOM 1504 O O . GLY C 2 42 ? 81.345 -16.461 54.891 1.00 64.03 42 GLY C O 1
ATOM 1505 N N . GLN C 2 43 ? 79.183 -17.078 54.723 1.00 60.66 43 GLN C N 1
ATOM 1506 C CA . GLN C 2 43 ? 78.823 -16.708 56.088 1.00 60.60 43 GLN C CA 1
ATOM 1507 C C . GLN C 2 43 ? 78.579 -17.897 56.998 1.00 55.75 43 GLN C C 1
ATOM 1508 O O . GLN C 2 43 ? 78.998 -17.876 58.154 1.00 53.85 43 GLN C O 1
ATOM 1514 N N . ILE C 2 44 ? 77.982 -18.946 56.470 1.00 57.95 44 ILE C N 1
ATOM 1515 C CA . ILE C 2 44 ? 77.749 -20.134 57.253 1.00 57.89 44 ILE C CA 1
ATOM 1516 C C . ILE C 2 44 ? 78.397 -21.361 56.631 1.00 59.06 44 ILE C C 1
ATOM 1517 O O . ILE C 2 44 ? 78.985 -22.142 57.314 1.00 59.35 44 ILE C O 1
ATOM 1522 N N . LEU C 2 45 ? 78.282 -21.524 55.333 1.00 57.65 45 LEU C N 1
ATOM 1523 C CA . LEU C 2 45 ? 78.878 -22.663 54.669 1.00 60.21 45 LEU C CA 1
ATOM 1524 C C . LEU C 2 45 ? 80.160 -22.305 53.975 1.00 58.77 45 LEU C C 1
ATOM 1525 O O . LEU C 2 45 ? 80.232 -21.296 53.332 1.00 60.50 45 LEU C O 1
ATOM 1530 N N . ARG C 2 46 ? 81.164 -23.151 54.094 1.00 60.62 46 ARG C N 1
ATOM 1531 C CA . ARG C 2 46 ? 82.419 -22.943 53.399 1.00 59.19 46 ARG C CA 1
ATOM 1532 C C . ARG C 2 46 ? 82.634 -24.143 52.513 1.00 55.02 46 ARG C C 1
ATOM 1533 O O . ARG C 2 46 ? 82.558 -25.251 52.968 1.00 53.34 46 ARG C O 1
ATOM 1541 N N . GLY C 2 47 ? 82.915 -23.917 51.244 1.00 58.10 47 GLY C N 1
ATOM 1542 C CA . GLY C 2 47 ? 83.073 -25.030 50.317 1.00 56.33 47 GLY C CA 1
ATOM 1543 C C . GLY C 2 47 ? 84.511 -25.150 49.863 1.00 56.10 47 GLY C C 1
ATOM 1544 O O . GLY C 2 47 ? 85.197 -24.143 49.663 1.00 55.37 47 GLY C O 1
ATOM 1545 N N . TYR C 2 48 ? 84.983 -26.389 49.732 1.00 56.36 48 TYR C N 1
ATOM 1546 C CA . TYR C 2 48 ? 86.259 -26.692 49.105 1.00 57.74 48 TYR C CA 1
ATOM 1547 C C . TYR C 2 48 ? 85.984 -27.575 47.899 1.00 58.75 48 TYR C C 1
ATOM 1548 O O . TYR C 2 48 ? 84.968 -28.274 47.851 1.00 58.17 48 TYR C O 1
ATOM 1557 N N . ALA C 2 49 ? 86.880 -27.535 46.917 1.00 58.36 49 ALA C N 1
ATOM 1558 C CA . ALA C 2 49 ? 86.614 -28.143 45.622 1.00 59.11 49 ALA C CA 1
ATOM 1559 C C . ALA C 2 49 ? 87.799 -28.978 45.165 1.00 60.75 49 ALA C C 1
ATOM 1560 O O . ALA C 2 49 ? 88.953 -28.550 45.266 1.00 60.32 49 ALA C O 1
ATOM 1562 N N . LEU C 2 50 ? 87.497 -30.171 44.659 1.00 60.80 50 LEU C N 1
ATOM 1563 C CA . LEU C 2 50 ? 88.474 -31.016 43.982 1.00 63.18 50 LEU C CA 1
ATOM 1564 C C . LEU C 2 50 ? 88.457 -30.638 42.506 1.00 66.40 50 LEU C C 1
ATOM 1565 O O . LEU C 2 50 ? 87.473 -30.898 41.805 1.00 67.15 50 LEU C O 1
ATOM 1570 N N . VAL C 2 51 ? 89.534 -30.015 42.033 1.00 66.26 51 VAL C N 1
ATOM 1571 C CA . VAL C 2 51 ? 89.546 -29.412 40.707 1.00 69.38 51 VAL C CA 1
ATOM 1572 C C . VAL C 2 51 ? 90.651 -30.035 39.865 1.00 70.75 51 VAL C C 1
ATOM 1573 O O . VAL C 2 51 ? 91.653 -30.538 40.384 1.00 71.85 51 VAL C O 1
ATOM 1577 N N . SER C 2 52 ? 90.448 -30.009 38.551 1.00 72.71 52 SER C N 1
ATOM 1578 C CA . SER C 2 52 ? 91.412 -30.531 37.596 1.00 72.14 52 SER C CA 1
ATOM 1579 C C . SER C 2 52 ? 92.403 -29.444 37.186 1.00 71.68 52 SER C C 1
ATOM 1580 O O . SER C 2 52 ? 92.282 -28.276 37.564 1.00 71.39 52 SER C O 1
ATOM 1583 N N . GLY C 2 53 ? 93.400 -29.847 36.400 1.00 72.52 53 GLY C N 1
ATOM 1584 C CA . GLY C 2 53 ? 94.426 -28.929 35.945 1.00 74.12 53 GLY C CA 1
ATOM 1585 C C . GLY C 2 53 ? 94.216 -28.407 34.538 1.00 77.56 53 GLY C C 1
ATOM 1586 O O . GLY C 2 53 ? 95.158 -27.919 33.906 1.00 76.21 53 GLY C O 1
ATOM 1587 N N . ASP C 2 54 ? 92.988 -28.505 34.035 1.00 75.24 54 ASP C N 1
ATOM 1588 C CA . ASP C 2 54 ? 92.678 -28.027 32.696 1.00 77.56 54 ASP C CA 1
ATOM 1589 C C . ASP C 2 54 ? 92.739 -26.499 32.644 1.00 81.50 54 ASP C C 1
ATOM 1590 O O . ASP C 2 54 ? 92.825 -25.814 33.669 1.00 78.18 54 ASP C O 1
ATOM 1595 N N . THR C 2 55 ? 92.686 -25.962 31.419 1.00 78.47 55 THR C N 1
ATOM 1596 C CA . THR C 2 55 ? 92.784 -24.515 31.239 1.00 79.42 55 THR C CA 1
ATOM 1597 C C . THR C 2 55 ? 91.611 -23.797 31.898 1.00 75.09 55 THR C C 1
ATOM 1598 O O . THR C 2 55 ? 91.769 -22.690 32.427 1.00 75.66 55 THR C O 1
ATOM 1602 N N . VAL C 2 56 ? 90.440 -24.413 31.882 1.00 81.22 56 VAL C N 1
ATOM 1603 C CA . VAL C 2 56 ? 89.340 -24.041 32.772 1.00 76.27 56 VAL C CA 1
ATOM 1604 C C . VAL C 2 56 ? 89.142 -25.207 33.739 1.00 73.98 56 VAL C C 1
ATOM 1605 O O . VAL C 2 56 ? 88.717 -26.293 33.319 1.00 73.70 56 VAL C O 1
ATOM 1609 N N . PRO C 2 57 ? 89.445 -25.036 35.026 1.00 73.94 57 PRO C N 1
ATOM 1610 C CA . PRO C 2 57 ? 89.466 -26.188 35.940 1.00 74.48 57 PRO C CA 1
ATOM 1611 C C . PRO C 2 57 ? 88.083 -26.799 36.110 1.00 74.96 57 PRO C C 1
ATOM 1612 O O . PRO C 2 57 ? 87.096 -26.095 36.336 1.00 73.12 57 PRO C O 1
ATOM 1616 N N . ARG C 2 58 ? 88.024 -28.121 35.986 1.00 70.44 58 ARG C N 1
ATOM 1617 C CA . ARG C 2 58 ? 86.792 -28.877 36.140 1.00 71.20 58 ARG C CA 1
ATOM 1618 C C . ARG C 2 58 ? 86.625 -29.287 37.595 1.00 67.77 58 ARG C C 1
ATOM 1619 O O . ARG C 2 58 ? 87.601 -29.615 38.274 1.00 66.89 58 ARG C O 1
ATOM 1627 N N . LEU C 2 59 ? 85.383 -29.274 38.069 1.00 68.56 59 LEU C N 1
ATOM 1628 C CA . LEU C 2 59 ? 85.069 -29.673 39.433 1.00 66.40 59 LEU C CA 1
ATOM 1629 C C . LEU C 2 59 ? 84.631 -31.132 39.427 1.00 68.15 59 LEU C C 1
ATOM 1630 O O . LEU C 2 59 ? 83.635 -31.484 38.785 1.00 75.09 59 LEU C O 1
ATOM 1635 N N . LEU C 2 60 ? 85.381 -31.974 40.140 1.00 67.99 60 LEU C N 1
ATOM 1636 C CA . LEU C 2 60 ? 85.079 -33.395 40.256 1.00 65.13 60 LEU C CA 1
ATOM 1637 C C . LEU C 2 60 ? 84.813 -33.813 41.695 1.00 62.69 60 LEU C C 1
ATOM 1638 O O . LEU C 2 60 ? 84.702 -35.014 41.972 1.00 63.68 60 LEU C O 1
ATOM 1643 N N . GLY C 2 61 ? 84.714 -32.861 42.611 1.00 62.76 61 GLY C N 1
ATOM 1644 C CA . GLY C 2 61 ? 84.373 -33.169 43.982 1.00 59.97 61 GLY C CA 1
ATOM 1645 C C . GLY C 2 61 ? 84.302 -31.893 44.790 1.00 57.61 61 GLY C C 1
ATOM 1646 O O . GLY C 2 61 ? 84.857 -30.857 44.408 1.00 57.74 61 GLY C O 1
ATOM 1647 N N . TYR C 2 62 ? 83.611 -31.989 45.922 1.00 56.27 62 TYR C N 1
ATOM 1648 C CA . TYR C 2 62 ? 83.470 -30.845 46.811 1.00 52.43 62 TYR C CA 1
ATOM 1649 C C . TYR C 2 62 ? 82.989 -31.322 48.171 1.00 50.16 62 TYR C C 1
ATOM 1650 O O . TYR C 2 62 ? 82.472 -32.433 48.317 1.00 49.54 62 TYR C O 1
ATOM 1659 N N . TYR C 2 63 ? 83.174 -30.459 49.167 1.00 49.03 63 TYR C N 1
ATOM 1660 C CA . TYR C 2 63 ? 82.552 -30.641 50.468 1.00 50.76 63 TYR C CA 1
ATOM 1661 C C . TYR C 2 63 ? 82.247 -29.271 51.055 1.00 52.33 63 TYR C C 1
ATOM 1662 O O . TYR C 2 63 ? 82.831 -28.260 50.658 1.00 52.29 63 TYR C O 1
ATOM 1671 N N . THR C 2 64 ? 81.321 -29.252 52.011 1.00 51.42 64 THR C N 1
ATOM 1672 C CA . THR C 2 64 ? 80.936 -28.039 52.720 1.00 51.90 64 THR C CA 1
ATOM 1673 C C . THR C 2 64 ? 81.242 -28.197 54.203 1.00 53.14 64 THR C C 1
ATOM 1674 O O . THR C 2 64 ? 81.006 -29.260 54.786 1.00 54.19 64 THR C O 1
ATOM 1678 N N . LEU C 2 65 ? 81.776 -27.138 54.803 1.00 51.85 65 LEU C N 1
ATOM 1679 C CA . LEU C 2 65 ? 82.075 -27.105 56.226 1.00 54.77 65 LEU C CA 1
ATOM 1680 C C . LEU C 2 65 ? 81.333 -25.958 56.892 1.00 53.41 65 LEU C C 1
ATOM 1681 O O . LEU C 2 65 ? 81.072 -24.921 56.275 1.00 53.52 65 LEU C O 1
A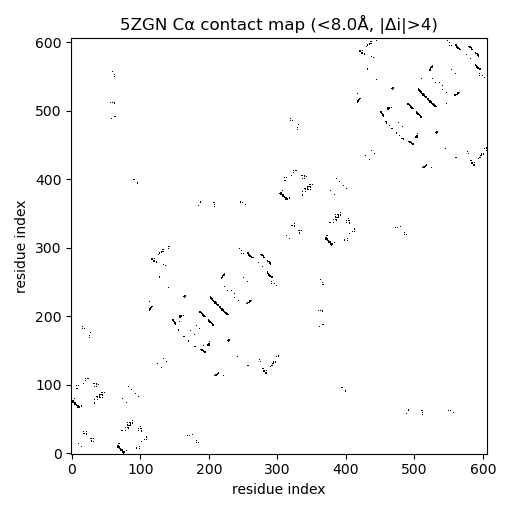TOM 1686 N N . SER C 2 66 ? 80.997 -26.153 58.165 1.00 53.38 66 SER C N 1
ATOM 1687 C CA . SER C 2 66 ? 80.311 -25.132 58.940 1.00 51.65 66 SER C CA 1
ATOM 1688 C C . SER C 2 66 ? 80.759 -25.220 60.391 1.00 48.44 66 SER C C 1
ATOM 1689 O O . SER C 2 66 ? 80.921 -26.317 60.932 1.00 47.78 66 SER C O 1
ATOM 1692 N N . GLY C 2 67 ? 80.968 -24.061 61.010 1.00 51.51 67 GLY C N 1
ATOM 1693 C CA . GLY C 2 67 ? 81.190 -24.041 62.444 1.00 50.56 67 GLY C CA 1
ATOM 1694 C C . GLY C 2 67 ? 79.961 -24.545 63.180 1.00 51.04 67 GLY C C 1
ATOM 1695 O O . GLY C 2 67 ? 78.824 -24.255 62.802 1.00 52.48 67 GLY C O 1
ATOM 1696 N N . SER C 2 68 ? 80.195 -25.333 64.225 1.00 50.96 68 SER C N 1
ATOM 1697 C CA . SER C 2 68 ? 79.113 -25.956 64.970 1.00 50.00 68 SER C CA 1
ATOM 1698 C C . SER C 2 68 ? 79.480 -25.991 66.446 1.00 50.53 68 SER C C 1
ATOM 1699 O O . SER C 2 68 ? 80.558 -25.547 66.855 1.00 50.94 68 SER C O 1
ATOM 1702 N N . CYS C 2 69 ? 78.559 -26.511 67.252 1.00 54.51 69 CYS C N 1
ATOM 1703 C CA . CYS C 2 69 ? 78.794 -26.719 68.671 1.00 56.33 69 CYS C CA 1
ATOM 1704 C C . CYS C 2 69 ? 77.896 -27.851 69.141 1.00 56.41 69 CYS C C 1
ATOM 1705 O O . CYS C 2 69 ? 76.792 -28.039 68.626 1.00 55.91 69 CYS C O 1
ATOM 1708 N N . PHE C 2 70 ? 78.380 -28.605 70.120 1.00 57.17 70 PHE C N 1
ATOM 1709 C CA . PHE C 2 70 ? 77.628 -29.707 70.698 1.00 58.43 70 PHE C CA 1
ATOM 1710 C C . PHE C 2 70 ? 77.374 -29.428 72.171 1.00 61.18 70 PHE C C 1
ATOM 1711 O O . PHE C 2 70 ? 78.242 -28.902 72.875 1.00 60.22 70 PHE C O 1
ATOM 1719 N N . GLU C 2 71 ? 76.173 -29.767 72.629 1.00 60.86 71 GLU C N 1
ATOM 1720 C CA . GLU C 2 71 ? 75.744 -29.445 73.979 1.00 65.86 71 GLU C CA 1
ATOM 1721 C C . GLU C 2 71 ? 75.203 -30.682 74.672 1.00 65.76 71 GLU C C 1
ATOM 1722 O O . GLU C 2 71 ? 74.897 -31.697 74.042 1.00 64.67 71 GLU C O 1
ATOM 1728 N N . ARG C 2 72 ? 75.082 -30.568 75.989 1.00 69.96 72 ARG C N 1
ATOM 1729 C CA . ARG C 2 72 ? 74.532 -31.622 76.829 1.00 70.72 72 ARG C CA 1
ATOM 1730 C C . ARG C 2 72 ? 73.088 -31.265 77.156 1.00 75.23 72 ARG C C 1
ATOM 1731 O O . ARG C 2 72 ? 72.830 -30.294 77.875 1.00 74.84 72 ARG C O 1
ATOM 1739 N N . GLY C 2 73 ? 72.151 -32.047 76.631 1.00 68.32 73 GLY C N 1
ATOM 1740 C CA . GLY C 2 73 ? 70.741 -31.798 76.868 1.00 77.20 73 GLY C CA 1
ATOM 1741 C C . GLY C 2 73 ? 69.844 -32.973 76.534 1.00 83.83 73 GLY C C 1
ATOM 1742 O O . GLY C 2 73 ? 68.666 -32.793 76.225 1.00 88.21 73 GLY C O 1
ATOM 1743 N N . GLN C 2 87 ? 76.217 -27.732 79.397 1.00 76.39 87 GLN C N 1
ATOM 1744 C CA . GLN C 2 87 ? 77.472 -27.171 78.909 1.00 76.63 87 GLN C CA 1
ATOM 1745 C C . GLN C 2 87 ? 77.469 -27.079 77.385 1.00 76.30 87 GLN C C 1
ATOM 1746 O O . GLN C 2 87 ? 76.603 -27.652 76.723 1.00 75.04 87 GLN C O 1
ATOM 1752 N N . ASN C 2 88 ? 78.443 -26.358 76.833 1.00 73.99 88 ASN C N 1
ATOM 1753 C CA . ASN C 2 88 ? 78.489 -26.100 75.399 1.00 71.38 88 ASN C CA 1
ATOM 1754 C C . ASN C 2 88 ? 79.949 -26.045 74.975 1.00 66.02 88 ASN C C 1
ATOM 1755 O O . ASN C 2 88 ? 80.753 -25.354 75.607 1.00 74.05 88 ASN C O 1
ATOM 1760 N N . ALA C 2 89 ? 80.284 -26.772 73.907 1.00 70.95 89 ALA C N 1
ATOM 1761 C CA . ALA C 2 89 ? 81.640 -26.818 73.383 1.00 64.47 89 ALA C CA 1
ATOM 1762 C C . ALA C 2 89 ? 81.604 -26.695 71.865 1.00 56.58 89 ALA C C 1
ATOM 1763 O O . ALA C 2 89 ? 80.738 -27.297 71.213 1.00 54.44 89 ALA C O 1
ATOM 1765 N N . PRO C 2 90 ? 82.526 -25.939 71.279 1.00 57.79 90 PRO C N 1
ATOM 1766 C CA . PRO C 2 90 ? 82.495 -25.715 69.831 1.00 55.07 90 PRO C CA 1
ATOM 1767 C C . PRO C 2 90 ? 83.112 -26.873 69.058 1.00 54.18 90 PRO C C 1
ATOM 1768 O O . PRO C 2 90 ? 83.932 -27.640 69.566 1.00 54.63 90 PRO C O 1
ATOM 1772 N N . SER C 2 91 ? 82.698 -26.982 67.798 1.00 52.27 91 SER C N 1
ATOM 1773 C CA . SER C 2 91 ? 83.144 -28.064 66.929 1.00 50.02 91 SER C CA 1
ATOM 1774 C C . SER C 2 91 ? 83.005 -27.616 65.478 1.00 48.85 91 SER C C 1
ATOM 1775 O O . SER C 2 91 ? 82.643 -26.472 65.191 1.00 47.48 91 SER C O 1
ATOM 1778 N N . VAL C 2 92 ? 83.289 -28.540 64.562 1.00 48.21 92 VAL C N 1
ATOM 1779 C CA . VAL C 2 92 ? 83.145 -28.318 63.128 1.00 48.68 92 VAL C CA 1
ATOM 1780 C C . VAL C 2 92 ? 82.322 -29.464 62.556 1.00 49.13 92 VAL C C 1
ATOM 1781 O O . VAL C 2 92 ? 82.496 -30.622 62.952 1.00 50.62 92 VAL C O 1
ATOM 1785 N N . THR C 2 93 ? 81.412 -29.144 61.639 1.00 49.61 93 THR C N 1
ATOM 1786 C CA . THR C 2 93 ? 80.512 -30.130 61.060 1.00 49.35 93 THR C CA 1
ATOM 1787 C C . THR C 2 93 ? 80.720 -30.203 59.555 1.00 48.62 93 THR C C 1
ATOM 1788 O O . THR C 2 93 ? 80.652 -29.182 58.863 1.00 46.99 93 THR C O 1
ATOM 1792 N N . LEU C 2 94 ? 80.975 -31.409 59.058 1.00 49.50 94 LEU C N 1
ATOM 1793 C CA . LEU C 2 94 ? 81.064 -31.657 57.626 1.00 53.18 94 LEU C CA 1
ATOM 1794 C C . LEU C 2 94 ? 79.663 -31.942 57.101 1.00 55.85 94 LEU C C 1
ATOM 1795 O O . LEU C 2 94 ? 79.040 -32.939 57.484 1.00 55.87 94 LEU C O 1
ATOM 1800 N N . GLY C 2 95 ? 79.165 -31.061 56.238 1.00 54.49 95 GLY C N 1
ATOM 1801 C CA . GLY C 2 95 ? 77.830 -31.208 55.702 1.00 56.11 95 GLY C CA 1
ATOM 1802 C C . GLY C 2 95 ? 77.772 -32.173 54.540 1.00 58.91 95 GLY C C 1
ATOM 1803 O O . GLY C 2 95 ? 77.695 -33.391 54.732 1.00 60.61 95 GLY C O 1
ATOM 1804 N N . ARG C 2 96 ? 77.813 -31.639 53.326 1.00 55.43 96 ARG C N 1
ATOM 1805 C CA . ARG C 2 96 ? 77.739 -32.450 52.124 1.00 55.64 96 ARG C CA 1
ATOM 1806 C C . ARG C 2 96 ? 79.131 -32.834 51.636 1.00 55.21 96 ARG C C 1
ATOM 1807 O O . ARG C 2 96 ? 80.119 -32.140 51.892 1.00 54.90 96 ARG C O 1
ATOM 1815 N N . LEU C 2 97 ? 79.195 -33.962 50.932 1.00 56.34 97 LEU C N 1
ATOM 1816 C CA . LEU C 2 97 ? 80.437 -34.454 50.345 1.00 56.48 97 LEU C CA 1
ATOM 1817 C C . LEU C 2 97 ? 80.090 -35.270 49.113 1.00 54.12 97 LEU C C 1
ATOM 1818 O O . LEU C 2 97 ? 79.363 -36.263 49.212 1.00 53.98 97 LEU C O 1
ATOM 1823 N N . ALA C 2 98 ? 80.617 -34.862 47.962 1.00 55.33 98 ALA C N 1
ATOM 1824 C CA . ALA C 2 98 ? 80.277 -35.497 46.700 1.00 56.16 98 ALA C CA 1
ATOM 1825 C C . ALA C 2 98 ? 81.537 -35.693 45.873 1.00 56.04 98 ALA C C 1
ATOM 1826 O O . ALA C 2 98 ? 82.425 -34.837 45.871 1.00 56.03 98 ALA C O 1
ATOM 1828 N N . ILE C 2 99 ? 81.600 -36.821 45.170 1.00 59.13 99 ILE C N 1
ATOM 1829 C CA . ILE C 2 99 ? 82.692 -37.148 44.261 1.00 59.14 99 ILE C CA 1
ATOM 1830 C C . ILE C 2 99 ? 82.072 -37.569 42.936 1.00 60.05 99 ILE C C 1
ATOM 1831 O O . ILE C 2 99 ? 81.202 -38.447 42.910 1.00 61.12 99 ILE C O 1
ATOM 1836 N N . ASP C 2 100 ? 82.492 -36.933 41.844 1.00 60.62 100 ASP C N 1
ATOM 1837 C CA . ASP C 2 100 ? 81.937 -37.275 40.542 1.00 65.06 100 ASP C CA 1
ATOM 1838 C C . ASP C 2 100 ? 82.332 -38.709 40.180 1.00 66.64 100 ASP C C 1
ATOM 1839 O O . ASP C 2 100 ? 83.419 -39.173 40.533 1.00 66.11 100 ASP C O 1
ATOM 1844 N N . LYS C 2 101 ? 81.445 -39.346 39.442 1.00 60.61 101 LYS C N 1
ATOM 1845 C CA . LYS C 2 101 ? 81.594 -40.709 38.995 1.00 67.02 101 LYS C CA 1
ATOM 1846 C C . LYS C 2 101 ? 82.886 -40.896 38.249 1.00 67.85 101 LYS C C 1
ATOM 1847 O O . LYS C 2 101 ? 83.521 -41.899 38.368 1.00 66.97 101 LYS C O 1
ATOM 1853 N N . SER C 2 102 ? 83.287 -39.881 37.516 1.00 73.46 102 SER C N 1
ATOM 1854 C CA . SER C 2 102 ? 84.483 -39.955 36.694 1.00 72.68 102 SER C CA 1
ATOM 1855 C C . SER C 2 102 ? 85.675 -40.358 37.547 1.00 69.11 102 SER C C 1
ATOM 1856 O O . SER C 2 102 ? 86.523 -41.149 37.117 1.00 72.30 102 SER C O 1
ATOM 1859 N N . VAL C 2 103 ? 85.712 -39.885 38.791 1.00 71.03 103 VAL C N 1
ATOM 1860 C CA . VAL C 2 103 ? 86.853 -40.120 39.664 1.00 66.72 103 VAL C CA 1
ATOM 1861 C C . VAL C 2 103 ? 86.471 -40.910 40.915 1.00 64.01 103 VAL C C 1
ATOM 1862 O O . VAL C 2 103 ? 87.155 -40.828 41.941 1.00 63.17 103 VAL C O 1
ATOM 1866 N N . GLN C 2 104 ? 85.400 -41.698 40.842 1.00 66.39 104 GLN C N 1
ATOM 1867 C CA . GLN C 2 104 ? 85.001 -42.496 41.993 1.00 66.51 104 GLN C CA 1
ATOM 1868 C C . GLN C 2 104 ? 85.792 -43.801 42.052 1.00 69.67 104 GLN C C 1
ATOM 1869 O O . GLN C 2 104 ? 86.371 -44.259 41.063 1.00 71.93 104 GLN C O 1
ATOM 1875 N N . GLY C 2 105 ? 85.808 -44.400 43.241 1.00 68.88 105 GLY C N 1
ATOM 1876 C CA . GLY C 2 105 ? 86.525 -45.642 43.459 1.00 69.53 105 GLY C CA 1
ATOM 1877 C C . GLY C 2 105 ? 88.031 -45.543 43.384 1.00 68.88 105 GLY C C 1
ATOM 1878 O O . GLY C 2 105 ? 88.700 -46.568 43.232 1.00 70.58 105 GLY C O 1
ATOM 1879 N N . GLN C 2 106 ? 88.591 -44.338 43.493 1.00 67.08 106 GLN C N 1
ATOM 1880 C CA . GLN C 2 106 ? 90.036 -44.143 43.438 1.00 67.64 106 GLN C CA 1
ATOM 1881 C C . GLN C 2 106 ? 90.615 -43.555 44.719 1.00 67.10 106 GLN C C 1
ATOM 1882 O O . GLN C 2 106 ? 91.818 -43.274 44.766 1.00 67.55 106 GLN C O 1
ATOM 1888 N N . GLY C 2 107 ? 89.801 -43.351 45.752 1.00 69.46 107 GLY C N 1
ATOM 1889 C CA . GLY C 2 107 ? 90.297 -42.837 47.009 1.00 68.38 107 GLY C CA 1
ATOM 1890 C C . GLY C 2 107 ? 90.187 -41.340 47.190 1.00 67.69 107 GLY C C 1
ATOM 1891 O O . GLY C 2 107 ? 90.607 -40.829 48.237 1.00 66.75 107 GLY C O 1
ATOM 1892 N N . TRP C 2 108 ? 89.643 -40.617 46.209 1.00 66.63 108 TRP C N 1
ATOM 1893 C CA . TRP C 2 108 ? 89.516 -39.171 46.351 1.00 65.19 108 TRP C CA 1
ATOM 1894 C C . TRP C 2 108 ? 88.506 -38.802 47.429 1.00 62.93 108 TRP C C 1
ATOM 1895 O O . TRP C 2 108 ? 88.622 -37.736 48.045 1.00 61.16 108 TRP C O 1
ATOM 1906 N N . GLY C 2 109 ? 87.515 -39.662 47.670 1.00 63.06 109 GLY C N 1
ATOM 1907 C CA . GLY C 2 109 ? 86.537 -39.376 48.707 1.00 63.36 109 GLY C CA 1
ATOM 1908 C C . GLY C 2 109 ? 87.144 -39.345 50.096 1.00 66.07 109 GLY C C 1
ATOM 1909 O O . GLY C 2 109 ? 86.824 -38.470 50.905 1.00 64.85 109 GLY C O 1
ATOM 1910 N N . GLU C 2 110 ? 88.032 -40.297 50.394 1.00 64.66 110 GLU C N 1
ATOM 1911 C CA . GLU C 2 110 ? 88.696 -40.296 51.692 1.00 64.12 110 GLU C CA 1
ATOM 1912 C C . GLU C 2 110 ? 89.787 -39.237 51.767 1.00 61.45 110 GLU C C 1
ATOM 1913 O O . GLU C 2 110 ? 90.061 -38.715 52.853 1.00 61.50 110 GLU C O 1
ATOM 1927 N N . LEU C 2 112 ? 89.503 -36.279 50.461 1.00 57.11 112 LEU C N 1
ATOM 1928 C CA . LEU C 2 112 ? 88.763 -35.082 50.848 1.00 56.92 112 LEU C CA 1
ATOM 1929 C C . LEU C 2 112 ? 88.477 -35.080 52.343 1.00 55.11 112 LEU C C 1
ATOM 1930 O O . LEU C 2 112 ? 88.623 -34.049 53.008 1.00 54.08 112 LEU C O 1
ATOM 1935 N N . VAL C 2 113 ? 88.077 -36.232 52.889 1.00 56.36 113 VAL C N 1
ATOM 1936 C CA . VAL C 2 113 ? 87.853 -36.337 54.328 1.00 55.48 113 VAL C CA 1
ATOM 1937 C C . VAL C 2 113 ? 89.141 -36.042 55.086 1.00 56.60 113 VAL C C 1
ATOM 1938 O O . VAL C 2 113 ? 89.131 -35.358 56.118 1.00 56.25 113 VAL C O 1
ATOM 1942 N N . ALA C 2 114 ? 90.274 -36.531 54.571 1.00 55.02 114 ALA C N 1
ATOM 1943 C CA . ALA C 2 114 ? 91.561 -36.186 55.164 1.00 54.53 114 ALA C CA 1
ATOM 1944 C C . ALA C 2 114 ? 91.862 -34.702 55.003 1.00 54.70 114 ALA C C 1
ATOM 1945 O O . ALA C 2 114 ? 92.477 -34.095 55.889 1.00 54.46 114 ALA C O 1
ATOM 1947 N N . HIS C 2 115 ? 91.432 -34.099 53.890 1.00 52.76 115 HIS C N 1
ATOM 1948 C CA . HIS C 2 115 ? 91.595 -32.658 53.729 1.00 53.24 115 HIS C CA 1
ATOM 1949 C C . HIS C 2 115 ? 90.670 -31.889 54.661 1.00 52.85 115 HIS C C 1
ATOM 1950 O O . HIS C 2 115 ? 91.025 -30.798 55.123 1.00 52.58 115 HIS C O 1
ATOM 1957 N N . VAL C 2 116 ? 89.486 -32.437 54.944 1.00 49.49 116 VAL C N 1
ATOM 1958 C CA . VAL C 2 116 ? 88.584 -31.806 55.902 1.00 52.51 116 VAL C CA 1
ATOM 1959 C C . VAL C 2 116 ? 89.243 -31.727 57.271 1.00 55.32 116 VAL C C 1
ATOM 1960 O O . VAL C 2 116 ? 89.198 -30.690 57.942 1.00 53.65 116 VAL C O 1
ATOM 1972 N N . ARG C 2 118 ? 92.318 -31.618 57.924 1.00 54.31 118 ARG C N 1
ATOM 1973 C CA . ARG C 2 118 ? 93.480 -30.736 57.926 1.00 56.84 118 ARG C CA 1
ATOM 1974 C C . ARG C 2 118 ? 93.083 -29.287 58.178 1.00 52.83 118 ARG C C 1
ATOM 1975 O O . ARG C 2 118 ? 93.771 -28.570 58.913 1.00 50.57 118 ARG C O 1
ATOM 1983 N N . VAL C 2 119 ? 91.985 -28.830 57.574 1.00 55.83 119 VAL C N 1
ATOM 1984 C CA . VAL C 2 119 ? 91.540 -27.468 57.844 1.00 55.50 119 VAL C CA 1
ATOM 1985 C C . VAL C 2 119 ? 90.979 -27.376 59.257 1.00 51.37 119 VAL C C 1
ATOM 1986 O O . VAL C 2 119 ? 91.148 -26.358 59.939 1.00 50.28 119 VAL C O 1
ATOM 1990 N N . VAL C 2 120 ? 90.309 -28.435 59.722 1.00 52.73 120 VAL C N 1
ATOM 1991 C CA . VAL C 2 120 ? 89.901 -28.500 61.123 1.00 51.73 120 VAL C CA 1
ATOM 1992 C C . VAL C 2 120 ? 91.127 -28.445 62.022 1.00 51.71 120 VAL C C 1
ATOM 1993 O O . VAL C 2 120 ? 91.143 -27.741 63.040 1.00 50.37 120 VAL C O 1
ATOM 1997 N N . TRP C 2 121 ? 92.174 -29.187 61.655 1.00 52.04 121 TRP C N 1
ATOM 1998 C CA . TRP C 2 121 ? 93.436 -29.130 62.384 1.00 54.97 121 TRP C CA 1
ATOM 1999 C C . TRP C 2 121 ? 93.988 -27.709 62.404 1.00 54.14 121 TRP C C 1
ATOM 2000 O O . TRP C 2 121 ? 94.374 -27.193 63.459 1.00 54.35 121 TRP C O 1
ATOM 2011 N N . GLY C 2 122 ? 94.014 -27.055 61.241 1.00 54.61 122 GLY C N 1
ATOM 2012 C CA . GLY C 2 122 ? 94.471 -25.675 61.186 1.00 52.70 122 GLY C CA 1
ATOM 2013 C C . GLY C 2 122 ? 93.574 -24.726 61.957 1.00 51.13 122 GLY C C 1
ATOM 2014 O O . GLY C 2 122 ? 94.055 -23.809 62.627 1.00 50.44 122 GLY C O 1
ATOM 2015 N N . ALA C 2 123 ? 92.259 -24.937 61.883 1.00 50.53 123 ALA C N 1
ATOM 2016 C CA . ALA C 2 123 ? 91.333 -24.072 62.604 1.00 52.36 123 ALA C CA 1
ATOM 2017 C C . ALA C 2 123 ? 91.486 -24.230 64.112 1.00 53.98 123 ALA C C 1
ATOM 2018 O O . ALA C 2 123 ? 91.364 -23.251 64.859 1.00 53.12 123 ALA C O 1
ATOM 2020 N N . SER C 2 124 ? 91.754 -25.452 64.577 1.00 51.86 124 SER C N 1
ATOM 2021 C CA . SER C 2 124 ? 91.884 -25.699 66.009 1.00 53.47 124 SER C CA 1
ATOM 2022 C C . SER C 2 124 ? 93.093 -24.999 66.616 1.00 55.91 124 SER C C 1
ATOM 2023 O O . SER C 2 124 ? 93.146 -24.830 67.838 1.00 55.91 124 SER C O 1
ATOM 2026 N N . LYS C 2 125 ? 94.066 -24.595 65.797 1.00 51.84 125 LYS C N 1
ATOM 2027 C CA . LYS C 2 125 ? 95.237 -23.895 66.310 1.00 55.58 125 LYS C CA 1
ATOM 2028 C C . LYS C 2 125 ? 94.961 -22.428 66.606 1.00 55.09 125 LYS C C 1
ATOM 2029 O O . LYS C 2 125 ? 95.755 -21.789 67.303 1.00 56.38 125 LYS C O 1
ATOM 2035 N N . ALA C 2 126 ? 93.860 -21.880 66.099 1.00 57.41 126 ALA C N 1
ATOM 2036 C CA . ALA C 2 126 ? 93.530 -20.480 66.313 1.00 58.59 126 ALA C CA 1
ATOM 2037 C C . ALA C 2 126 ? 92.303 -20.270 67.183 1.00 58.64 126 ALA C C 1
ATOM 2038 O O . ALA C 2 126 ? 92.244 -19.280 67.916 1.00 62.41 126 ALA C O 1
ATOM 2040 N N . VAL C 2 127 ? 91.322 -21.169 67.118 1.00 59.91 127 VAL C N 1
ATOM 2041 C CA . VAL C 2 127 ? 90.162 -21.133 67.995 1.00 58.19 127 VAL C CA 1
ATOM 2042 C C . VAL C 2 127 ? 89.976 -22.522 68.589 1.00 59.00 127 VAL C C 1
ATOM 2043 O O . VAL C 2 127 ? 90.447 -23.525 68.049 1.00 59.75 127 VAL C O 1
ATOM 2047 N N . GLY C 2 128 ? 89.287 -22.568 69.727 1.00 57.33 128 GLY C N 1
ATOM 2048 C CA . GLY C 2 128 ? 89.011 -23.834 70.377 1.00 57.89 128 GLY C CA 1
ATOM 2049 C C . GLY C 2 128 ? 88.044 -24.662 69.553 1.00 57.92 128 GLY C C 1
ATOM 2050 O O . GLY C 2 128 ? 86.914 -24.221 69.283 1.00 60.68 128 GLY C O 1
ATOM 2051 N N . ILE C 2 129 ? 88.469 -25.853 69.133 1.00 57.92 129 ILE C N 1
ATOM 2052 C CA . ILE C 2 129 ? 87.622 -26.779 68.386 1.00 56.82 129 ILE C CA 1
ATOM 2053 C C . ILE C 2 129 ? 87.943 -28.186 68.869 1.00 55.87 129 ILE C C 1
ATOM 2054 O O . ILE C 2 129 ? 89.104 -28.610 68.822 1.00 56.13 129 ILE C O 1
ATOM 2059 N N . TYR C 2 130 ? 86.923 -28.911 69.325 1.00 54.21 130 TYR C N 1
ATOM 2060 C CA . TYR C 2 130 ? 87.131 -30.200 69.971 1.00 56.18 130 TYR C CA 1
ATOM 2061 C C . TYR C 2 130 ? 87.029 -31.389 69.026 1.00 53.42 130 TYR C C 1
ATOM 2062 O O . TYR C 2 130 ? 87.440 -32.491 69.405 1.00 53.78 130 TYR C O 1
ATOM 2071 N N . GLY C 2 131 ? 86.500 -31.214 67.821 1.00 54.53 131 GLY C N 1
ATOM 2072 C CA . GLY C 2 131 ? 86.429 -32.330 66.902 1.00 53.21 131 GLY C CA 1
ATOM 2073 C C . GLY C 2 131 ? 85.566 -32.012 65.697 1.00 51.49 131 GLY C C 1
ATOM 2074 O O . GLY C 2 131 ? 85.138 -30.874 65.489 1.00 50.94 131 GLY C O 1
ATOM 2075 N N . LEU C 2 132 ? 85.310 -33.061 64.917 1.00 51.77 132 LEU C N 1
ATOM 2076 C CA . LEU C 2 132 ? 84.628 -32.962 63.633 1.00 50.57 132 LEU C CA 1
ATOM 2077 C C . LEU C 2 132 ? 83.389 -33.844 63.655 1.00 50.89 132 LEU C C 1
ATOM 2078 O O . LEU C 2 132 ? 83.490 -35.054 63.882 1.00 52.12 132 LEU C O 1
ATOM 2083 N N . PHE C 2 133 ? 82.229 -33.237 63.428 1.00 50.64 133 PHE C N 1
ATOM 2084 C CA . PHE C 2 133 ? 80.973 -33.959 63.305 1.00 51.32 133 PHE C CA 1
ATOM 2085 C C . PHE C 2 133 ? 80.609 -34.139 61.837 1.00 52.69 133 PHE C C 1
ATOM 2086 O O . PHE C 2 133 ? 80.963 -33.322 60.983 1.00 51.33 133 PHE C O 1
ATOM 2094 N N . VAL C 2 134 ? 79.903 -35.227 61.550 1.00 53.52 134 VAL C N 1
ATOM 2095 C CA . VAL C 2 134 ? 79.352 -35.473 60.224 1.00 57.86 134 VAL C CA 1
ATOM 2096 C C . VAL C 2 134 ? 78.017 -36.187 60.387 1.00 61.14 134 VAL C C 1
ATOM 2097 O O . VAL C 2 134 ? 77.851 -37.026 61.279 1.00 60.65 134 VAL C O 1
ATOM 2101 N N . GLU C 2 135 ? 77.052 -35.824 59.549 1.00 62.64 135 GLU C N 1
ATOM 2102 C CA . GLU C 2 135 ? 75.751 -36.475 59.540 1.00 68.57 135 GLU C CA 1
ATOM 2103 C C . GLU C 2 135 ? 75.708 -37.462 58.383 1.00 70.63 135 GLU C C 1
ATOM 2104 O O . GLU C 2 135 ? 75.904 -37.078 57.225 1.00 67.52 135 GLU C O 1
ATOM 2110 N N . ALA C 2 136 ? 75.452 -38.726 58.699 1.00 68.31 136 ALA C N 1
ATOM 2111 C CA . ALA C 2 136 ? 75.355 -39.787 57.706 1.00 74.88 136 ALA C CA 1
ATOM 2112 C C . ALA C 2 136 ? 73.877 -40.006 57.405 1.00 87.34 136 ALA C C 1
ATOM 2113 O O . ALA C 2 136 ? 73.144 -40.554 58.236 1.00 84.27 136 ALA C O 1
ATOM 2115 N N . LEU C 2 137 ? 73.440 -39.550 56.227 1.00 89.35 137 LEU C N 1
ATOM 2116 C CA . LEU C 2 137 ? 72.038 -39.668 55.834 1.00 87.46 137 LEU C CA 1
ATOM 2117 C C . LEU C 2 137 ? 71.577 -41.115 55.931 1.00 87.25 137 LEU C C 1
ATOM 2118 O O . LEU C 2 137 ? 70.640 -41.445 56.666 1.00 88.10 137 LEU C O 1
ATOM 2123 N N . ASN C 2 138 ? 72.242 -41.990 55.193 1.00 86.00 138 ASN C N 1
ATOM 2124 C CA . ASN C 2 138 ? 71.962 -43.409 55.171 1.00 84.97 138 ASN C CA 1
ATOM 2125 C C . ASN C 2 138 ? 73.097 -44.147 55.874 1.00 83.10 138 ASN C C 1
ATOM 2126 O O . ASN C 2 138 ? 74.018 -43.532 56.428 1.00 81.85 138 ASN C O 1
ATOM 2131 N N . GLU C 2 139 ? 73.037 -45.479 55.833 1.00 80.57 139 GLU C N 1
ATOM 2132 C CA . GLU C 2 139 ? 74.011 -46.319 56.514 1.00 81.24 139 GLU C CA 1
ATOM 2133 C C . GLU C 2 139 ? 75.245 -46.603 55.663 1.00 79.39 139 GLU C C 1
ATOM 2134 O O . GLU C 2 139 ? 76.311 -46.888 56.222 1.00 84.93 139 GLU C O 1
ATOM 2140 N N . LYS C 2 140 ? 75.146 -46.486 54.335 1.00 87.35 140 LYS C N 1
ATOM 2141 C CA . LYS C 2 140 ? 76.352 -46.512 53.511 1.00 82.37 140 LYS C CA 1
ATOM 2142 C C . LYS C 2 140 ? 77.280 -45.370 53.900 1.00 75.05 140 LYS C C 1
ATOM 2143 O O . LYS C 2 140 ? 78.496 -45.559 54.017 1.00 74.43 140 LYS C O 1
ATOM 2149 N N . ALA C 2 141 ? 76.723 -44.170 54.085 1.00 81.71 141 ALA C N 1
ATOM 2150 C CA . ALA C 2 141 ? 77.514 -43.064 54.608 1.00 74.89 141 ALA C CA 1
ATOM 2151 C C . ALA C 2 141 ? 78.060 -43.397 55.990 1.00 70.03 141 ALA C C 1
ATOM 2152 O O . ALA C 2 141 ? 79.196 -43.038 56.318 1.00 69.40 141 ALA C O 1
ATOM 2154 N N . LYS C 2 142 ? 77.270 -44.098 56.812 1.00 74.17 142 LYS C N 1
ATOM 2155 C CA . LYS C 2 142 ? 77.765 -44.526 58.117 1.00 72.36 142 LYS C CA 1
ATOM 2156 C C . LYS C 2 142 ? 78.945 -45.476 57.969 1.00 71.87 142 LYS C C 1
ATOM 2157 O O . LYS C 2 142 ? 79.958 -45.334 58.664 1.00 72.63 142 LYS C O 1
ATOM 2163 N N . ALA C 2 143 ? 78.836 -46.446 57.058 1.00 70.16 143 ALA C N 1
ATOM 2164 C CA . ALA C 2 143 ? 79.941 -47.369 56.820 1.00 70.18 143 ALA C CA 1
ATOM 2165 C C . ALA C 2 143 ? 81.157 -46.643 56.260 1.00 69.97 143 ALA C C 1
ATOM 2166 O O . ALA C 2 143 ? 82.299 -47.004 56.564 1.00 71.33 143 ALA C O 1
ATOM 2168 N N . PHE C 2 144 ? 80.930 -45.620 55.434 1.00 66.40 144 PHE C N 1
ATOM 2169 C CA . PHE C 2 144 ? 82.042 -44.868 54.861 1.00 68.39 144 PHE C CA 1
ATOM 2170 C C . PHE C 2 144 ? 82.837 -44.146 55.943 1.00 67.66 144 PHE C C 1
ATOM 2171 O O . PHE C 2 144 ? 84.073 -44.163 55.932 1.00 67.95 144 PHE C O 1
ATOM 2179 N N . TYR C 2 145 ? 82.146 -43.502 56.887 1.00 67.02 145 TYR C N 1
ATOM 2180 C CA . TYR C 2 145 ? 82.843 -42.740 57.918 1.00 66.95 145 TYR C CA 1
ATOM 2181 C C . TYR C 2 145 ? 83.313 -43.626 59.069 1.00 70.07 145 TYR C C 1
ATOM 2182 O O . TYR C 2 145 ? 84.387 -43.388 59.632 1.00 69.79 145 TYR C O 1
ATOM 2191 N N . LEU C 2 146 ? 82.530 -44.649 59.436 1.00 66.30 146 LEU C N 1
ATOM 2192 C CA . LEU C 2 146 ? 82.988 -45.600 60.448 1.00 70.12 146 LEU C CA 1
ATOM 2193 C C . LEU C 2 146 ? 84.293 -46.265 60.042 1.00 73.56 146 LEU C C 1
ATOM 2194 O O . LEU C 2 146 ? 85.132 -46.562 60.901 1.00 73.89 146 LEU C O 1
ATOM 2199 N N . ARG C 2 147 ? 84.473 -46.510 58.739 1.00 70.19 147 ARG C N 1
ATOM 2200 C CA . ARG C 2 147 ? 85.695 -47.135 58.247 1.00 74.44 147 ARG C CA 1
ATOM 2201 C C . ARG C 2 147 ? 86.903 -46.226 58.425 1.00 70.58 147 ARG C C 1
ATOM 2202 O O . ARG C 2 147 ? 88.016 -46.715 58.651 1.00 71.73 147 ARG C O 1
ATOM 2210 N N . LEU C 2 148 ? 86.709 -44.911 58.353 1.00 75.30 148 LEU C N 1
ATOM 2211 C CA . LEU C 2 148 ? 87.810 -43.973 58.531 1.00 70.46 148 LEU C CA 1
ATOM 2212 C C . LEU C 2 148 ? 88.096 -43.660 59.995 1.00 67.84 148 LEU C C 1
ATOM 2213 O O . LEU C 2 148 ? 88.983 -42.846 60.274 1.00 68.50 148 LEU C O 1
ATOM 2218 N N . GLY C 2 149 ? 87.375 -44.279 60.929 1.00 66.52 149 GLY C N 1
ATOM 2219 C CA . GLY C 2 149 ? 87.615 -44.091 62.346 1.00 63.58 149 GLY C CA 1
ATOM 2220 C C . GLY C 2 149 ? 86.597 -43.237 63.070 1.00 61.24 149 GLY C C 1
ATOM 2221 O O . GLY C 2 149 ? 86.761 -43.004 64.273 1.00 60.60 149 GLY C O 1
ATOM 2222 N N . PHE C 2 150 ? 85.556 -42.760 62.391 1.00 62.13 150 PHE C N 1
ATOM 2223 C CA . PHE C 2 150 ? 84.535 -41.964 63.054 1.00 61.69 150 PHE C CA 1
ATOM 2224 C C . PHE C 2 150 ? 83.770 -42.803 64.072 1.00 61.54 150 PHE C C 1
ATOM 2225 O O . PHE C 2 150 ? 83.541 -44.000 63.882 1.00 60.84 150 PHE C O 1
ATOM 2233 N N . ILE C 2 151 ? 83.378 -42.157 65.165 1.00 59.86 151 ILE C N 1
ATOM 2234 C CA . ILE C 2 151 ? 82.618 -42.795 66.234 1.00 62.55 151 ILE C CA 1
ATOM 2235 C C . ILE C 2 151 ? 81.156 -42.404 66.072 1.00 63.88 151 ILE C C 1
ATOM 2236 O O . ILE C 2 151 ? 80.818 -41.213 66.081 1.00 61.88 151 ILE C O 1
ATOM 2241 N N . GLN C 2 152 ? 80.287 -43.400 65.920 1.00 64.25 152 GLN C N 1
ATOM 2242 C CA . GLN C 2 152 ? 78.865 -43.145 65.743 1.00 66.98 152 GLN C CA 1
ATOM 2243 C C . GLN C 2 152 ? 78.182 -42.908 67.084 1.00 65.28 152 GLN C C 1
ATOM 2244 O O . GLN C 2 152 ? 78.450 -43.603 68.068 1.00 65.09 152 GLN C O 1
ATOM 2250 N N . LEU C 2 153 ? 77.292 -41.921 67.115 1.00 68.61 153 LEU C N 1
ATOM 2251 C CA . LEU C 2 153 ? 76.533 -41.619 68.317 1.00 67.12 153 LEU C CA 1
ATOM 2252 C C . LEU C 2 153 ? 75.218 -42.401 68.302 1.00 70.48 153 LEU C C 1
ATOM 2253 O O . LEU C 2 153 ? 74.901 -43.114 67.347 1.00 72.26 153 LEU C O 1
ATOM 2258 N N . VAL C 2 154 ? 74.438 -42.273 69.375 1.00 67.54 154 VAL C N 1
ATOM 2259 C CA . VAL C 2 154 ? 73.333 -43.185 69.636 1.00 70.73 154 VAL C CA 1
ATOM 2260 C C . VAL C 2 154 ? 72.023 -42.417 69.773 1.00 70.75 154 VAL C C 1
ATOM 2261 O O . VAL C 2 154 ? 71.996 -41.196 69.957 1.00 69.63 154 VAL C O 1
ATOM 2265 N N . ASP C 2 155 ? 70.922 -43.170 69.685 1.00 69.11 155 ASP C N 1
ATOM 2266 C CA . ASP C 2 155 ? 69.559 -42.674 69.859 1.00 71.26 155 ASP C CA 1
ATOM 2267 C C . ASP C 2 155 ? 69.231 -41.503 68.941 1.00 69.00 155 ASP C C 1
ATOM 2268 O O . ASP C 2 155 ? 69.244 -41.648 67.714 1.00 67.85 155 ASP C O 1
ATOM 2273 N N . GLU C 2 156 ? 68.905 -40.347 69.526 1.00 69.30 156 GLU C N 1
ATOM 2274 C CA . GLU C 2 156 ? 68.526 -39.190 68.722 1.00 68.23 156 GLU C CA 1
ATOM 2275 C C . GLU C 2 156 ? 69.663 -38.736 67.817 1.00 64.13 156 GLU C C 1
ATOM 2276 O O . GLU C 2 156 ? 69.419 -38.138 66.763 1.00 62.55 156 GLU C O 1
ATOM 2282 N N . ASN C 2 157 ? 70.908 -39.002 68.214 1.00 66.87 157 ASN C N 1
ATOM 2283 C CA . ASN C 2 157 ? 72.088 -38.638 67.439 1.00 66.81 157 ASN C CA 1
ATOM 2284 C C . ASN C 2 157 ? 72.660 -39.822 66.664 1.00 69.38 157 ASN C C 1
ATOM 2285 O O . ASN C 2 157 ? 73.864 -39.855 66.386 1.00 70.08 157 ASN C O 1
ATOM 2290 N N . SER C 2 158 ? 71.819 -40.794 66.301 1.00 69.78 158 SER C N 1
ATOM 2291 C CA . SER C 2 158 ? 72.320 -42.023 65.693 1.00 71.36 158 SER C CA 1
ATOM 2292 C C . SER C 2 158 ? 72.803 -41.831 64.260 1.00 72.03 158 SER C C 1
ATOM 2293 O O . SER C 2 158 ? 73.509 -42.702 63.742 1.00 72.80 158 SER C O 1
ATOM 2296 N N . ASN C 2 159 ? 72.455 -40.723 63.611 1.00 67.80 159 ASN C N 1
ATOM 2297 C CA . ASN C 2 159 ? 73.015 -40.367 62.310 1.00 71.97 159 ASN C CA 1
ATOM 2298 C C . ASN C 2 159 ? 74.016 -39.223 62.440 1.00 68.50 159 ASN C C 1
ATOM 2299 O O . ASN C 2 159 ? 74.102 -38.346 61.579 1.00 71.07 159 ASN C O 1
ATOM 2304 N N . LEU C 2 160 ? 74.780 -39.225 63.528 1.00 71.97 160 LEU C N 1
ATOM 2305 C CA . LEU C 2 160 ? 75.907 -38.323 63.705 1.00 67.27 160 LEU C CA 1
ATOM 2306 C C . LEU C 2 160 ? 77.146 -39.139 64.029 1.00 64.26 160 LEU C C 1
ATOM 2307 O O . LEU C 2 160 ? 77.091 -40.075 64.833 1.00 65.11 160 LEU C O 1
ATOM 2312 N N . LEU C 2 161 ? 78.260 -38.782 63.399 1.00 61.87 161 LEU C N 1
ATOM 2313 C CA . LEU C 2 161 ? 79.552 -39.384 63.681 1.00 60.24 161 LEU C CA 1
ATOM 2314 C C . LEU C 2 161 ? 80.530 -38.291 64.088 1.00 57.49 161 LEU C C 1
ATOM 2315 O O . LEU C 2 161 ? 80.419 -37.142 63.649 1.00 54.93 161 LEU C O 1
ATOM 2320 N N . PHE C 2 162 ? 81.486 -38.656 64.940 1.00 57.18 162 PHE C N 1
ATOM 2321 C CA . PHE C 2 162 ? 82.383 -37.685 65.547 1.00 57.32 162 PHE C CA 1
ATOM 2322 C C . PHE C 2 162 ? 83.812 -38.199 65.497 1.00 58.03 162 PHE C C 1
ATOM 2323 O O . PHE C 2 162 ? 84.061 -39.391 65.700 1.00 59.66 162 PHE C O 1
ATOM 2331 N N . TYR C 2 163 ? 84.746 -37.291 65.223 1.00 57.13 163 TYR C N 1
ATOM 2332 C CA . TYR C 2 163 ? 86.172 -37.598 65.250 1.00 57.48 163 TYR C CA 1
ATOM 2333 C C . TYR C 2 163 ? 86.864 -36.477 66.006 1.00 56.86 163 TYR C C 1
ATOM 2334 O O . TYR C 2 163 ? 86.732 -35.296 65.620 1.00 54.47 163 TYR C O 1
ATOM 2343 N N . PRO C 2 164 ? 87.596 -36.772 67.077 1.00 57.26 164 PRO C N 1
ATOM 2344 C CA . PRO C 2 164 ? 88.158 -35.708 67.912 1.00 57.01 164 PRO C CA 1
ATOM 2345 C C . PRO C 2 164 ? 89.364 -35.040 67.266 1.00 56.66 164 PRO C C 1
ATOM 2346 O O . PRO C 2 164 ? 90.050 -35.605 66.412 1.00 56.20 164 PRO C O 1
ATOM 2350 N N . THR C 2 165 ? 89.618 -33.807 67.714 1.00 56.37 165 THR C N 1
ATOM 2351 C CA . THR C 2 165 ? 90.731 -33.031 67.175 1.00 56.71 165 THR C CA 1
ATOM 2352 C C . THR C 2 165 ? 92.072 -33.659 67.538 1.00 58.67 165 THR C C 1
ATOM 2353 O O . THR C 2 165 ? 93.010 -33.643 66.733 1.00 58.27 165 THR C O 1
ATOM 2357 N N . LYS C 2 166 ? 92.179 -34.226 68.742 1.00 58.78 166 LYS C N 1
ATOM 2358 C CA . LYS C 2 166 ? 93.448 -34.805 69.173 1.00 62.17 166 LYS C CA 1
ATOM 2359 C C . LYS C 2 166 ? 93.853 -35.990 68.305 1.00 60.09 166 LYS C C 1
ATOM 2360 O O . LYS C 2 166 ? 95.049 -36.223 68.097 1.00 60.01 166 LYS C O 1
ATOM 2366 N N . SER C 2 167 ? 92.880 -36.746 67.790 1.00 61.01 167 SER C N 1
ATOM 2367 C CA . SER C 2 167 ? 93.201 -37.795 66.827 1.00 60.73 167 SER C CA 1
ATOM 2368 C C . SER C 2 167 ? 93.671 -37.197 65.507 1.00 59.88 167 SER C C 1
ATOM 2369 O O . SER C 2 167 ? 94.584 -37.732 64.866 1.00 58.15 167 SER C O 1
ATOM 2372 N N . ILE C 2 168 ? 93.055 -36.091 65.085 1.00 57.08 168 ILE C N 1
ATOM 2373 C CA . ILE C 2 168 ? 93.519 -35.384 63.895 1.00 58.53 168 ILE C CA 1
ATOM 2374 C C . ILE C 2 168 ? 94.932 -34.859 64.112 1.00 63.14 168 ILE C C 1
ATOM 2375 O O . ILE C 2 168 ? 95.751 -34.831 63.184 1.00 63.58 168 ILE C O 1
ATOM 2380 N N . GLU C 2 169 ? 95.227 -34.425 65.319 1.00 59.83 169 GLU C N 1
ATOM 2381 C CA . GLU C 2 169 ? 96.546 -33.922 65.629 1.00 64.62 169 GLU C CA 1
ATOM 2382 C C . GLU C 2 169 ? 97.580 -35.005 65.363 1.00 65.22 169 GLU C C 1
ATOM 2383 O O . GLU C 2 169 ? 98.594 -34.753 64.767 1.00 65.82 169 GLU C O 1
ATOM 2389 N N . GLN C 2 170 ? 97.294 -36.217 65.805 1.00 67.54 170 GLN C N 1
ATOM 2390 C CA . GLN C 2 170 ? 98.170 -37.351 65.628 1.00 68.28 170 GLN C CA 1
ATOM 2391 C C . GLN C 2 170 ? 98.420 -37.620 64.175 1.00 65.99 170 GLN C C 1
ATOM 2392 O O . GLN C 2 170 ? 99.529 -37.832 63.755 1.00 64.78 170 GLN C O 1
ATOM 2398 N N . LEU C 2 171 ? 97.367 -37.597 63.401 1.00 68.69 171 LEU C N 1
ATOM 2399 C CA . LEU C 2 171 ? 97.456 -37.897 61.999 1.00 68.07 171 LEU C CA 1
ATOM 2400 C C . LEU C 2 171 ? 98.397 -37.037 61.182 1.00 70.48 171 LEU C C 1
ATOM 2401 O O . LEU C 2 171 ? 99.106 -37.525 60.345 1.00 70.94 171 LEU C O 1
ATOM 2406 N N . PHE C 2 172 ? 98.415 -35.757 61.440 1.00 69.26 172 PHE C N 1
ATOM 2407 C CA . PHE C 2 172 ? 99.223 -34.854 60.671 1.00 72.44 172 PHE C CA 1
ATOM 2408 C C . PHE C 2 172 ? 100.600 -34.613 61.239 1.00 78.46 172 PHE C C 1
ATOM 2409 O O . PHE C 2 172 ? 101.493 -34.282 60.492 1.00 83.00 172 PHE C O 1
ATOM 2417 N N . THR C 2 173 ? 100.790 -34.769 62.538 1.00 71.11 173 THR C N 1
ATOM 2418 C CA . THR C 2 173 ? 102.118 -34.584 63.090 1.00 77.33 173 THR C CA 1
ATOM 2419 C C . THR C 2 173 ? 102.949 -35.792 62.734 1.00 78.31 173 THR C C 1
ATOM 2420 O O . THR C 2 173 ? 104.076 -35.673 62.310 1.00 78.90 173 THR C O 1
ATOM 2424 N N . ASP C 2 174 ? 102.352 -36.962 62.869 1.00 78.90 174 ASP C N 1
ATOM 2425 C CA . ASP C 2 174 ? 103.026 -38.204 62.569 1.00 80.64 174 ASP C CA 1
ATOM 2426 C C . ASP C 2 174 ? 103.468 -38.330 61.134 1.00 84.02 174 ASP C C 1
ATOM 2427 O O . ASP C 2 174 ? 104.514 -38.895 60.863 1.00 84.91 174 ASP C O 1
ATOM 2432 N N . ASP C 2 175 ? 102.676 -37.817 60.213 1.00 79.42 175 ASP C N 1
ATOM 2433 C CA . ASP C 2 175 ? 103.039 -37.882 58.817 1.00 84.89 175 ASP C CA 1
ATOM 2434 C C . ASP C 2 175 ? 103.675 -36.575 58.384 1.00 84.35 175 ASP C C 1
ATOM 2435 O O . ASP C 2 175 ? 104.260 -35.870 59.196 1.00 84.11 175 ASP C O 1
ATOM 2440 N N . ALA D 1 3 ? 64.953 16.167 80.949 1.00 76.56 3 ALA D N 1
ATOM 2441 C CA . ALA D 1 3 ? 64.091 15.000 80.801 1.00 75.08 3 ALA D CA 1
ATOM 2442 C C . ALA D 1 3 ? 62.716 15.401 80.277 1.00 73.82 3 ALA D C 1
ATOM 2443 O O . ALA D 1 3 ? 61.700 14.825 80.668 1.00 71.80 3 ALA D O 1
ATOM 2445 N N . LEU D 1 4 ? 62.692 16.391 79.389 1.00 72.84 4 LEU D N 1
ATOM 2446 C CA . LEU D 1 4 ? 61.442 16.885 78.836 1.00 71.18 4 LEU D CA 1
ATOM 2447 C C . LEU D 1 4 ? 60.957 15.987 77.700 1.00 69.03 4 LEU D C 1
ATOM 2448 O O . LEU D 1 4 ? 61.733 15.277 77.054 1.00 68.49 4 LEU D O 1
ATOM 2450 N N . LYS D 1 5 ? 59.646 16.028 77.463 1.00 71.47 5 LYS D N 1
ATOM 2451 C CA . LYS D 1 5 ? 59.027 15.296 76.357 1.00 64.87 5 LYS D CA 1
ATOM 2452 C C . LYS D 1 5 ? 59.018 16.190 75.115 1.00 62.56 5 LYS D C 1
ATOM 2453 O O . LYS D 1 5 ? 57.982 16.676 74.656 1.00 62.77 5 LYS D O 1
ATOM 2459 N N . LYS D 1 6 ? 60.218 16.400 74.573 1.00 63.50 6 LYS D N 1
ATOM 2460 C CA . LYS D 1 6 ? 60.429 17.362 73.499 1.00 61.69 6 LYS D CA 1
ATOM 2461 C C . LYS D 1 6 ? 60.315 16.767 72.100 1.00 60.32 6 LYS D C 1
ATOM 2462 O O . LYS D 1 6 ? 60.298 17.527 71.127 1.00 59.45 6 LYS D O 1
ATOM 2464 N N . GLN D 1 7 ? 60.145 15.457 72.015 1.00 57.78 7 GLN D N 1
ATOM 2465 C CA . GLN D 1 7 ? 60.000 14.780 70.741 1.00 58.08 7 GLN D CA 1
ATOM 2466 C C . GLN D 1 7 ? 58.557 14.441 70.468 1.00 55.12 7 GLN D C 1
ATOM 2467 O O . GLN D 1 7 ? 57.760 14.377 71.361 1.00 54.18 7 GLN D O 1
ATOM 2473 N N . ARG D 1 8 ? 58.242 14.182 69.218 1.00 57.12 8 ARG D N 1
ATOM 2474 C CA . ARG D 1 8 ? 56.888 13.889 68.834 1.00 54.95 8 ARG D CA 1
ATOM 2475 C C . ARG D 1 8 ? 56.744 12.709 67.896 1.00 53.63 8 ARG D C 1
ATOM 2476 O O . ARG D 1 8 ? 57.671 12.343 67.233 1.00 53.65 8 ARG D O 1
ATOM 2484 N N . ILE D 1 9 ? 55.549 12.139 67.853 1.00 52.49 9 ILE D N 1
ATOM 2485 C CA . ILE D 1 9 ? 55.193 11.029 66.982 1.00 52.13 9 ILE D CA 1
ATOM 2486 C C . ILE D 1 9 ? 53.691 11.058 66.722 1.00 52.11 9 ILE D C 1
ATOM 2487 O O . ILE D 1 9 ? 52.924 11.233 67.635 1.00 53.16 9 ILE D O 1
ATOM 2492 N N . ASP D 1 10 ? 53.268 10.943 65.478 1.00 50.70 10 ASP D N 1
ATOM 2493 C CA . ASP D 1 10 ? 51.858 10.837 65.193 1.00 51.68 10 ASP D CA 1
ATOM 2494 C C . ASP D 1 10 ? 51.591 9.574 64.407 1.00 50.11 10 ASP D C 1
ATOM 2495 O O . ASP D 1 10 ? 52.275 9.282 63.478 1.00 50.34 10 ASP D O 1
ATOM 2500 N N . LEU D 1 11 ? 50.602 8.817 64.819 1.00 50.40 11 LEU D N 1
ATOM 2501 C CA . LEU D 1 11 ? 50.244 7.598 64.145 1.00 50.32 11 LEU D CA 1
ATOM 2502 C C . LEU D 1 11 ? 48.902 7.715 63.468 1.00 53.04 11 LEU D C 1
ATOM 2503 O O . LEU D 1 11 ? 47.975 8.235 64.027 1.00 53.00 11 LEU D O 1
ATOM 2508 N N . ARG D 1 12 ? 48.805 7.233 62.250 1.00 52.69 12 ARG D N 1
ATOM 2509 C CA . ARG D 1 12 ? 47.552 7.232 61.555 1.00 54.90 12 ARG D CA 1
ATOM 2510 C C . ARG D 1 12 ? 47.121 5.790 61.558 1.00 57.41 12 ARG D C 1
ATOM 2511 O O . ARG D 1 12 ? 47.853 4.951 61.105 1.00 57.11 12 ARG D O 1
ATOM 2519 N N . LEU D 1 13 ? 45.944 5.487 62.070 1.00 56.88 13 LEU D N 1
ATOM 2520 C CA . LEU D 1 13 ? 45.508 4.104 62.130 1.00 58.79 13 LEU D CA 1
ATOM 2521 C C . LEU D 1 13 ? 44.031 3.888 61.903 1.00 58.23 13 LEU D C 1
ATOM 2522 O O . LEU D 1 13 ? 43.292 4.828 61.792 1.00 59.29 13 LEU D O 1
ATOM 2527 N N . THR D 1 14 ? 43.624 2.630 61.824 1.00 58.10 14 THR D N 1
ATOM 2528 C CA . THR D 1 14 ? 42.219 2.293 61.626 1.00 60.31 14 THR D CA 1
ATOM 2529 C C . THR D 1 14 ? 41.379 2.673 62.848 1.00 62.63 14 THR D C 1
ATOM 2530 O O . THR D 1 14 ? 41.895 3.043 63.907 1.00 62.61 14 THR D O 1
ATOM 2534 N N . ASP D 1 15 ? 40.053 2.566 62.694 1.00 59.00 15 ASP D N 1
ATOM 2535 C CA . ASP D 1 15 ? 39.166 2.848 63.818 1.00 64.30 15 ASP D CA 1
ATOM 2536 C C . ASP D 1 15 ? 39.246 1.767 64.887 1.00 61.14 15 ASP D C 1
ATOM 2537 O O . ASP D 1 15 ? 39.071 2.060 66.075 1.00 58.95 15 ASP D O 1
ATOM 2542 N N . ASP D 1 16 ? 39.525 0.524 64.493 1.00 61.53 16 ASP D N 1
ATOM 2543 C CA . ASP D 1 16 ? 39.577 -0.565 65.461 1.00 63.09 16 ASP D CA 1
ATOM 2544 C C . ASP D 1 16 ? 40.876 -0.579 66.249 1.00 59.00 16 ASP D C 1
ATOM 2545 O O . ASP D 1 16 ? 40.869 -0.917 67.438 1.00 58.22 16 ASP D O 1
ATOM 2550 N N . ASP D 1 17 ? 41.944 -0.173 65.610 1.00 58.33 17 ASP D N 1
ATOM 2551 C CA . ASP D 1 17 ? 43.194 -0.134 66.285 1.00 58.73 17 ASP D CA 1
ATOM 2552 C C . ASP D 1 17 ? 43.142 0.921 67.374 1.00 53.26 17 ASP D C 1
ATOM 2553 O O . ASP D 1 17 ? 43.538 0.683 68.479 1.00 51.48 17 ASP D O 1
ATOM 2558 N N . LYS D 1 18 ? 42.590 2.076 67.073 1.00 53.67 18 LYS D N 1
ATOM 2559 C CA . LYS D 1 18 ? 42.543 3.153 68.052 1.00 54.04 18 LYS D CA 1
ATOM 2560 C C . LYS D 1 18 ? 41.529 2.869 69.150 1.00 51.54 18 LYS D C 1
ATOM 2561 O O . LYS D 1 18 ? 41.747 3.253 70.304 1.00 49.54 18 LYS D O 1
ATOM 2567 N N . SER D 1 19 ? 40.448 2.162 68.820 1.00 52.32 19 SER D N 1
ATOM 2568 C CA . SER D 1 19 ? 39.422 1.872 69.814 1.00 54.49 19 SER D CA 1
ATOM 2569 C C . SER D 1 19 ? 39.926 0.880 70.855 1.00 54.60 19 SER D C 1
ATOM 2570 O O . SER D 1 19 ? 39.668 1.045 72.053 1.00 55.42 19 SER D O 1
ATOM 2573 N N . ILE D 1 20 ? 40.647 -0.159 70.422 1.00 51.78 20 ILE D N 1
ATOM 2574 C CA . ILE D 1 20 ? 41.174 -1.118 71.388 1.00 52.65 20 ILE D CA 1
ATOM 2575 C C . ILE D 1 20 ? 42.290 -0.490 72.212 1.00 48.61 20 ILE D C 1
ATOM 2576 O O . ILE D 1 20 ? 42.486 -0.849 73.379 1.00 48.09 20 ILE D O 1
ATOM 2581 N N . ILE D 1 21 ? 43.030 0.460 71.634 1.00 49.59 21 ILE D N 1
ATOM 2582 C CA . ILE D 1 21 ? 44.066 1.157 72.388 1.00 47.63 21 ILE D CA 1
ATOM 2583 C C . ILE D 1 21 ? 43.443 2.141 73.371 1.00 46.50 21 ILE D C 1
ATOM 2584 O O . ILE D 1 21 ? 43.864 2.230 74.531 1.00 45.41 21 ILE D O 1
ATOM 2589 N N . GLU D 1 22 ? 42.425 2.886 72.930 1.00 48.20 22 GLU D N 1
ATOM 2590 C CA . GLU D 1 22 ? 41.751 3.829 73.819 1.00 50.55 22 GLU D CA 1
ATOM 2591 C C . GLU D 1 22 ? 41.167 3.123 75.037 1.00 47.49 22 GLU D C 1
ATOM 2592 O O . GLU D 1 22 ? 41.360 3.566 76.176 1.00 44.78 22 GLU D O 1
ATOM 2598 N N . GLU D 1 23 ? 40.446 2.020 74.820 1.00 48.79 23 GLU D N 1
ATOM 2599 C CA . GLU D 1 23 ? 39.767 1.372 75.938 1.00 51.57 23 GLU D CA 1
ATOM 2600 C C . GLU D 1 23 ? 40.716 0.559 76.806 1.00 51.11 23 GLU D C 1
ATOM 2601 O O . GLU D 1 23 ? 40.473 0.421 78.010 1.00 50.45 23 GLU D O 1
ATOM 2607 N N . ALA D 1 24 ? 41.791 0.013 76.233 1.00 49.56 24 ALA D N 1
ATOM 2608 C CA . ALA D 1 24 ? 42.787 -0.652 77.066 1.00 48.78 24 ALA D CA 1
ATOM 2609 C C . ALA D 1 24 ? 43.497 0.351 77.963 1.00 47.80 24 ALA D C 1
ATOM 2610 O O . ALA D 1 24 ? 43.813 0.045 79.119 1.00 47.19 24 ALA D O 1
ATOM 2612 N N . ALA D 1 25 ? 43.758 1.554 77.448 1.00 47.40 25 ALA D N 1
ATOM 2613 C CA . ALA D 1 25 ? 44.285 2.615 78.297 1.00 46.95 25 ALA D CA 1
ATOM 2614 C C . ALA D 1 25 ? 43.264 3.026 79.350 1.00 48.47 25 ALA D C 1
ATOM 2615 O O . ALA D 1 25 ? 43.631 3.351 80.486 1.00 49.89 25 ALA D O 1
ATOM 2617 N N . ALA D 1 26 ? 41.976 3.014 78.993 1.00 48.68 26 ALA D N 1
ATOM 2618 C CA . ALA D 1 26 ? 40.934 3.313 79.970 1.00 51.45 26 ALA D CA 1
ATOM 2619 C C . ALA D 1 26 ? 40.868 2.243 81.052 1.00 51.84 26 ALA D C 1
ATOM 2620 O O . ALA D 1 26 ? 40.739 2.561 82.240 1.00 51.51 26 ALA D O 1
ATOM 2622 N N . ILE D 1 27 ? 40.955 0.968 80.661 1.00 51.43 27 ILE D N 1
ATOM 2623 C CA . ILE D 1 27 ? 40.975 -0.112 81.645 1.00 51.79 27 ILE D CA 1
ATOM 2624 C C . ILE D 1 27 ? 42.182 0.030 82.562 1.00 53.22 27 ILE D C 1
ATOM 2625 O O . ILE D 1 27 ? 42.070 -0.102 83.787 1.00 52.94 27 ILE D O 1
ATOM 2630 N N . SER D 1 28 ? 43.351 0.315 81.987 1.00 50.62 28 SER D N 1
ATOM 2631 C CA . SER D 1 28 ? 44.566 0.516 82.765 1.00 50.91 28 SER D CA 1
ATOM 2632 C C . SER D 1 28 ? 44.592 1.856 83.489 1.00 52.53 28 SER D C 1
ATOM 2633 O O . SER D 1 28 ? 45.529 2.099 84.259 1.00 51.43 28 SER D O 1
ATOM 2636 N N . ASN D 1 29 ? 43.596 2.715 83.264 1.00 52.09 29 ASN D N 1
ATOM 2637 C CA . ASN D 1 29 ? 43.546 4.060 83.841 1.00 55.17 29 ASN D CA 1
ATOM 2638 C C . ASN D 1 29 ? 44.834 4.832 83.550 1.00 54.61 29 ASN D C 1
ATOM 2639 O O . ASN D 1 29 ? 45.442 5.438 84.435 1.00 56.17 29 ASN D O 1
ATOM 2644 N N . GLN D 1 30 ? 45.252 4.803 82.284 1.00 54.87 30 GLN D N 1
ATOM 2645 C CA . GLN D 1 30 ? 46.409 5.551 81.809 1.00 53.62 30 GLN D CA 1
ATOM 2646 C C . GLN D 1 30 ? 46.001 6.414 80.623 1.00 50.81 30 GLN D C 1
ATOM 2647 O O . GLN D 1 30 ? 45.115 6.042 79.850 1.00 49.28 30 GLN D O 1
ATOM 2653 N N . THR D 1 31 ? 46.633 7.581 80.488 1.00 53.54 31 THR D N 1
ATOM 2654 C CA . THR D 1 31 ? 46.430 8.368 79.278 1.00 52.25 31 THR D CA 1
ATOM 2655 C C . THR D 1 31 ? 46.890 7.573 78.061 1.00 51.68 31 THR D C 1
ATOM 2656 O O . THR D 1 31 ? 47.660 6.613 78.163 1.00 51.57 31 THR D O 1
ATOM 2660 N N . ILE D 1 32 ? 46.401 7.988 76.893 1.00 49.22 32 ILE D N 1
ATOM 2661 C CA . ILE D 1 32 ? 46.838 7.367 75.649 1.00 49.98 32 ILE D CA 1
ATOM 2662 C C . ILE D 1 32 ? 48.351 7.477 75.491 1.00 49.26 32 ILE D C 1
ATOM 2663 O O . ILE D 1 32 ? 48.991 6.576 74.936 1.00 46.19 32 ILE D O 1
ATOM 2668 N N . THR D 1 33 ? 48.950 8.566 75.984 1.00 51.15 33 THR D N 1
ATOM 2669 C CA . THR D 1 33 ? 50.392 8.748 75.834 1.00 49.70 33 THR D CA 1
ATOM 2670 C C . THR D 1 33 ? 51.175 7.706 76.630 1.00 49.96 33 THR D C 1
ATOM 2671 O O . THR D 1 33 ? 52.041 7.020 76.076 1.00 46.49 33 THR D O 1
ATOM 2675 N N . GLN D 1 34 ? 50.880 7.563 77.928 1.00 47.70 34 GLN D N 1
ATOM 2676 C CA . GLN D 1 34 ? 51.557 6.547 78.734 1.00 51.19 34 GLN D CA 1
ATOM 2677 C C . GLN D 1 34 ? 51.402 5.164 78.119 1.00 46.23 34 GLN D C 1
ATOM 2678 O O . GLN D 1 34 ? 52.394 4.478 77.849 1.00 46.58 34 GLN D O 1
ATOM 2684 N N . PHE D 1 35 ? 50.157 4.739 77.889 1.00 48.89 35 PHE D N 1
ATOM 2685 C CA . PHE D 1 35 ? 49.913 3.372 77.440 1.00 47.25 35 PHE D CA 1
ATOM 2686 C C . PHE D 1 35 ? 50.678 3.053 76.161 1.00 46.77 35 PHE D C 1
ATOM 2687 O O . PHE D 1 35 ? 51.293 1.986 76.050 1.00 44.46 35 PHE D O 1
ATOM 2695 N N . VAL D 1 36 ? 50.665 3.968 75.195 1.00 44.79 36 VAL D N 1
ATOM 2696 C CA . VAL D 1 36 ? 51.276 3.699 73.898 1.00 46.90 36 VAL D CA 1
ATOM 2697 C C . VAL D 1 36 ? 52.794 3.824 73.971 1.00 48.93 36 VAL D C 1
ATOM 2698 O O . VAL D 1 36 ? 53.527 2.967 73.465 1.00 49.39 36 VAL D O 1
ATOM 2702 N N . VAL D 1 37 ? 53.294 4.886 74.606 1.00 47.93 37 VAL D N 1
ATOM 2703 C CA . VAL D 1 37 ? 54.737 5.103 74.641 1.00 49.93 37 VAL D CA 1
ATOM 2704 C C . VAL D 1 37 ? 55.412 4.066 75.533 1.00 51.69 37 VAL D C 1
ATOM 2705 O O . VAL D 1 37 ? 56.511 3.588 75.229 1.00 50.44 37 VAL D O 1
ATOM 2709 N N . ALA D 1 38 ? 54.766 3.689 76.640 1.00 53.37 38 ALA D N 1
ATOM 2710 C CA . ALA D 1 38 ? 55.329 2.645 77.493 1.00 53.07 38 ALA D CA 1
ATOM 2711 C C . ALA D 1 38 ? 55.312 1.293 76.792 1.00 51.61 38 ALA D C 1
ATOM 2712 O O . ALA D 1 38 ? 56.285 0.537 76.872 1.00 52.63 38 ALA D O 1
ATOM 2714 N N . SER D 1 39 ? 54.212 0.967 76.109 1.00 51.67 39 S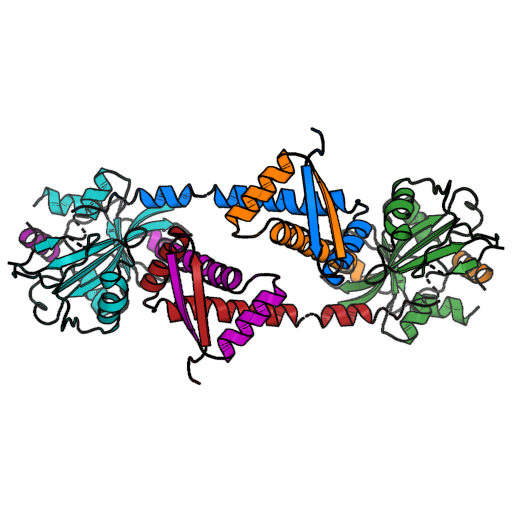ER D N 1
ATOM 2715 C CA . SER D 1 39 ? 54.152 -0.295 75.380 1.00 49.50 39 SER D CA 1
ATOM 2716 C C . SER D 1 39 ? 55.246 -0.363 74.321 1.00 48.79 39 SER D C 1
ATOM 2717 O O . SER D 1 39 ? 55.878 -1.410 74.136 1.00 47.70 39 SER D O 1
ATOM 2720 N N . ALA D 1 40 ? 55.489 0.748 73.620 1.00 48.96 40 ALA D N 1
ATOM 2721 C CA . ALA D 1 40 ? 56.466 0.749 72.535 1.00 49.53 40 ALA D CA 1
ATOM 2722 C C . ALA D 1 40 ? 57.907 0.708 73.055 1.00 49.13 40 ALA D C 1
ATOM 2723 O O . ALA D 1 40 ? 58.754 0.021 72.472 1.00 45.39 40 ALA D O 1
ATOM 2725 N N . SER D 1 41 ? 58.206 1.406 74.163 1.00 45.64 41 SER D N 1
ATOM 2726 C CA . SER D 1 41 ? 59.588 1.513 74.641 1.00 50.12 41 SER D CA 1
ATOM 2727 C C . SER D 1 41 ? 60.078 0.211 75.211 1.00 53.92 41 SER D C 1
ATOM 2728 O O . SER D 1 41 ? 61.228 -0.198 74.990 1.00 53.58 41 SER D O 1
ATOM 2731 N N . GLU D 1 42 ? 59.177 -0.451 75.914 1.00 50.94 42 GLU D N 1
ATOM 2732 C CA . GLU D 1 42 ? 59.511 -1.691 76.571 1.00 55.32 42 GLU D CA 1
ATOM 2733 C C . GLU D 1 42 ? 59.555 -2.824 75.573 1.00 50.71 42 GLU D C 1
ATOM 2734 O O . GLU D 1 42 ? 60.327 -3.773 75.747 1.00 50.41 42 GLU D O 1
ATOM 2740 N N . ARG D 1 43 ? 58.770 -2.717 74.505 1.00 52.22 43 ARG D N 1
ATOM 2741 C CA . ARG D 1 43 ? 58.979 -3.595 73.369 1.00 52.64 43 ARG D CA 1
ATOM 2742 C C . ARG D 1 43 ? 60.260 -3.224 72.633 1.00 50.07 43 ARG D C 1
ATOM 2743 O O . ARG D 1 43 ? 60.967 -4.108 72.138 1.00 50.21 43 ARG D O 1
ATOM 2751 N N . ALA D 1 44 ? 60.590 -1.929 72.581 1.00 51.25 44 ALA D N 1
ATOM 2752 C CA . ALA D 1 44 ? 61.820 -1.501 71.922 1.00 49.43 44 ALA D CA 1
ATOM 2753 C C . ALA D 1 44 ? 63.053 -1.989 72.672 1.00 47.90 44 ALA D C 1
ATOM 2754 O O . ALA D 1 44 ? 64.010 -2.468 72.054 1.00 47.36 44 ALA D O 1
ATOM 2756 N N . ALA D 1 45 ? 63.051 -1.871 74.003 1.00 47.46 45 ALA D N 1
ATOM 2757 C CA . ALA D 1 45 ? 64.188 -2.349 74.784 1.00 48.42 45 ALA D CA 1
ATOM 2758 C C . ALA D 1 45 ? 64.371 -3.854 74.640 1.00 50.07 45 ALA D C 1
ATOM 2759 O O . ALA D 1 45 ? 65.505 -4.345 74.649 1.00 50.58 45 ALA D O 1
ATOM 2761 N N . GLU D 1 46 ? 63.271 -4.599 74.509 1.00 49.54 46 GLU D N 1
ATOM 2762 C CA . GLU D 1 46 ? 63.366 -6.043 74.322 1.00 51.51 46 GLU D CA 1
ATOM 2763 C C . GLU D 1 46 ? 63.976 -6.395 72.971 1.00 50.01 46 GLU D C 1
ATOM 2764 O O . GLU D 1 46 ? 64.788 -7.322 72.874 1.00 51.17 46 GLU D O 1
ATOM 2770 N N . VAL D 1 47 ? 63.597 -5.669 71.916 1.00 50.62 47 VAL D N 1
ATOM 2771 C CA . VAL D 1 47 ? 64.115 -5.972 70.585 1.00 48.68 47 VAL D CA 1
ATOM 2772 C C . VAL D 1 47 ? 65.597 -5.627 70.485 1.00 50.48 47 VAL D C 1
ATOM 2773 O O . VAL D 1 47 ? 66.376 -6.359 69.861 1.00 50.05 47 VAL D O 1
ATOM 2777 N N . ILE D 1 48 ? 66.015 -4.526 71.112 1.00 49.68 48 ILE D N 1
ATOM 2778 C CA . ILE D 1 48 ? 67.414 -4.119 71.044 1.00 50.37 48 ILE D CA 1
ATOM 2779 C C . ILE D 1 48 ? 68.291 -5.061 71.861 1.00 52.25 48 ILE D C 1
ATOM 2780 O O . ILE D 1 48 ? 69.398 -5.417 71.440 1.00 54.04 48 ILE D O 1
ATOM 2785 N N . GLU D 1 49 ? 67.819 -5.477 73.039 1.00 47.41 49 GLU D N 1
ATOM 2786 C CA . GLU D 1 49 ? 68.586 -6.426 73.840 1.00 51.00 49 GLU D CA 1
ATOM 2787 C C . GLU D 1 49 ? 68.737 -7.758 73.115 1.00 52.18 49 GLU D C 1
ATOM 2788 O O . GLU D 1 49 ? 69.826 -8.345 73.101 1.00 52.24 49 GLU D O 1
ATOM 2794 N N . GLN D 1 50 ? 67.655 -8.253 72.508 1.00 53.77 50 GLN D N 1
ATOM 2795 C CA . GLN D 1 50 ? 67.739 -9.495 71.747 1.00 55.77 50 GLN D CA 1
ATOM 2796 C C . GLN D 1 50 ? 68.648 -9.335 70.534 1.00 51.74 50 GLN D C 1
ATOM 2797 O O . GLN D 1 50 ? 69.456 -10.222 70.233 1.00 51.41 50 GLN D O 1
ATOM 2803 N N . HIS D 1 51 ? 68.535 -8.204 69.831 1.00 52.22 51 HIS D N 1
ATOM 2804 C CA . HIS D 1 51 ? 69.417 -7.943 68.698 1.00 51.24 51 HIS D CA 1
ATOM 2805 C C . HIS D 1 51 ? 70.873 -7.840 69.128 1.00 51.65 51 HIS D C 1
ATOM 2806 O O . HIS D 1 51 ? 71.768 -8.252 68.382 1.00 51.35 51 HIS D O 1
ATOM 2813 N N . ARG D 1 52 ? 71.133 -7.307 70.323 1.00 50.32 52 ARG D N 1
ATOM 2814 C CA . ARG D 1 52 ? 72.513 -7.174 70.778 1.00 50.79 52 ARG D CA 1
ATOM 2815 C C . ARG D 1 52 ? 73.127 -8.539 71.076 1.00 49.98 52 ARG D C 1
ATOM 2816 O O . ARG D 1 52 ? 74.305 -8.774 70.779 1.00 49.11 52 ARG D O 1
ATOM 2824 N N . ARG D 1 53 ? 72.340 -9.457 71.643 1.00 50.34 53 ARG D N 1
ATOM 2825 C CA . ARG D 1 53 ? 72.842 -10.805 71.895 1.00 52.97 53 ARG D CA 1
ATOM 2826 C C . ARG D 1 53 ? 73.085 -11.558 70.593 1.00 54.83 53 ARG D C 1
ATOM 2827 O O . ARG D 1 53 ? 74.089 -12.266 70.457 1.00 53.28 53 ARG D O 1
ATOM 2843 N N . VAL D 1 55 ? 73.789 -10.322 67.639 1.00 55.34 55 VAL D N 1
ATOM 2844 C CA . VAL D 1 55 ? 74.931 -9.767 66.918 1.00 52.28 55 VAL D CA 1
ATOM 2845 C C . VAL D 1 55 ? 76.235 -10.338 67.462 1.00 51.70 55 VAL D C 1
ATOM 2846 O O . VAL D 1 55 ? 77.101 -10.785 66.702 1.00 50.29 55 VAL D O 1
ATOM 2850 N N . LEU D 1 56 ? 76.391 -10.340 68.788 1.00 50.47 56 LEU D N 1
ATOM 2851 C CA . LEU D 1 56 ? 77.605 -10.884 69.384 1.00 53.62 56 LEU D CA 1
ATOM 2852 C C . LEU D 1 56 ? 77.679 -12.397 69.222 1.00 53.08 56 LEU D C 1
ATOM 2853 O O . LEU D 1 56 ? 78.777 -12.953 69.100 1.00 53.05 56 LEU D O 1
ATOM 2858 N N . ASN D 1 57 ? 76.532 -13.078 69.212 1.00 52.83 57 ASN D N 1
ATOM 2859 C CA . ASN D 1 57 ? 76.526 -14.509 68.930 1.00 54.00 57 ASN D CA 1
ATOM 2860 C C . ASN D 1 57 ? 76.982 -14.785 67.502 1.00 53.35 57 ASN D C 1
ATOM 2861 O O . ASN D 1 57 ? 77.790 -15.690 67.260 1.00 51.20 57 ASN D O 1
ATOM 2866 N N . GLU D 1 58 ? 76.468 -14.014 66.541 1.00 52.48 58 GLU D N 1
ATOM 2867 C CA . GLU D 1 58 ? 76.840 -14.219 65.146 1.00 52.48 58 GLU D CA 1
ATOM 2868 C C . GLU D 1 58 ? 78.317 -13.924 64.914 1.00 51.49 58 GLU D C 1
ATOM 2869 O O . GLU D 1 58 ? 78.978 -14.611 64.126 1.00 49.29 58 GLU D O 1
ATOM 2875 N N . GLN D 1 59 ? 78.853 -12.899 65.581 1.00 50.40 59 GLN D N 1
ATOM 2876 C CA . GLN D 1 59 ? 80.279 -12.614 65.456 1.00 52.68 59 GLN D CA 1
ATOM 2877 C C . GLN D 1 59 ? 81.114 -13.747 66.036 1.00 52.86 59 GLN D C 1
ATOM 2878 O O . GLN D 1 59 ? 82.190 -14.064 65.514 1.00 52.97 59 GLN D O 1
ATOM 2884 N N . SER D 1 60 ? 80.640 -14.362 67.122 1.00 52.94 60 SER D N 1
ATOM 2885 C CA . SER D 1 60 ? 81.316 -15.535 67.665 1.00 53.40 60 SER D CA 1
ATOM 2886 C C . SER D 1 60 ? 81.340 -16.671 66.648 1.00 52.55 60 SER D C 1
ATOM 2887 O O . SER D 1 60 ? 82.359 -17.354 66.493 1.00 52.78 60 SER D O 1
ATOM 2890 N N . TRP D 1 61 ? 80.224 -16.889 65.944 1.00 51.60 61 TRP D N 1
ATOM 2891 C CA . TRP D 1 61 ? 80.203 -17.901 64.892 1.00 51.98 61 TRP D CA 1
ATOM 2892 C C . TRP D 1 61 ? 81.120 -17.529 63.736 1.00 51.71 61 TRP D C 1
ATOM 2893 O O . TRP D 1 61 ? 81.667 -18.415 63.071 1.00 47.91 61 TRP D O 1
ATOM 2904 N N . SER D 1 62 ? 81.302 -16.231 63.482 1.00 49.95 62 SER D N 1
ATOM 2905 C CA . SER D 1 62 ? 82.171 -15.803 62.394 1.00 53.70 62 SER D CA 1
ATOM 2906 C C . SER D 1 62 ? 83.640 -16.061 62.698 1.00 53.05 62 SER D C 1
ATOM 2907 O O . SER D 1 62 ? 84.449 -16.125 61.767 1.00 52.19 62 SER D O 1
ATOM 2910 N N . LEU D 1 63 ? 84.002 -16.202 63.977 1.00 51.52 63 LEU D N 1
ATOM 2911 C CA . LEU D 1 63 ? 85.370 -16.575 64.321 1.00 53.94 63 LEU D CA 1
ATOM 2912 C C . LEU D 1 63 ? 85.688 -17.985 63.847 1.00 50.93 63 LEU D C 1
ATOM 2913 O O . LEU D 1 63 ? 86.770 -18.235 63.301 1.00 47.38 63 LEU D O 1
ATOM 2918 N N . VAL D 1 64 ? 84.763 -18.922 64.065 1.00 50.79 64 VAL D N 1
ATOM 2919 C CA . VAL D 1 64 ? 84.961 -20.285 63.589 1.00 52.29 64 VAL D CA 1
ATOM 2920 C C . VAL D 1 64 ? 84.963 -20.316 62.069 1.00 52.72 64 VAL D C 1
ATOM 2921 O O . VAL D 1 64 ? 85.693 -21.105 61.456 1.00 53.74 64 VAL D O 1
ATOM 2933 N N . GLU D 1 66 ? 86.059 -17.910 59.989 1.00 51.50 66 GLU D N 1
ATOM 2934 C CA . GLU D 1 66 ? 87.376 -17.487 59.524 1.00 53.87 66 GLU D CA 1
ATOM 2935 C C . GLU D 1 66 ? 88.445 -18.525 59.838 1.00 48.61 66 GLU D C 1
ATOM 2936 O O . GLU D 1 66 ? 89.418 -18.654 59.088 1.00 48.09 66 GLU D O 1
ATOM 2942 N N . ALA D 1 67 ? 88.283 -19.272 60.934 1.00 50.42 67 ALA D N 1
ATOM 2943 C CA . ALA D 1 67 ? 89.268 -20.286 61.289 1.00 50.32 67 ALA D CA 1
ATOM 2944 C C . ALA D 1 67 ? 89.293 -21.432 60.284 1.00 51.76 67 ALA D C 1
ATOM 2945 O O . ALA D 1 67 ? 90.362 -21.988 60.010 1.00 53.47 67 ALA D O 1
ATOM 2947 N N . ILE D 1 68 ? 88.140 -21.793 59.722 1.00 50.92 68 ILE D N 1
ATOM 2948 C CA . ILE D 1 68 ? 88.071 -22.871 58.741 1.00 53.32 68 ILE D CA 1
ATOM 2949 C C . ILE D 1 68 ? 88.162 -22.277 57.342 1.00 55.00 68 ILE D C 1
ATOM 2950 O O . ILE D 1 68 ? 87.867 -22.950 56.348 1.00 56.08 68 ILE D O 1
ATOM 2955 N N . THR D 1 69 ? 88.564 -21.012 57.257 1.00 55.33 69 THR D N 1
ATOM 2956 C CA . THR D 1 69 ? 88.720 -20.314 55.983 1.00 56.82 69 THR D CA 1
ATOM 2957 C C . THR D 1 69 ? 90.208 -20.290 55.651 1.00 62.09 69 THR D C 1
ATOM 2958 O O . THR D 1 69 ? 90.953 -19.430 56.127 1.00 62.67 69 THR D O 1
ATOM 2962 N N . GLN D 1 70 ? 90.638 -21.251 54.837 1.00 59.99 70 GLN D N 1
ATOM 2963 C CA . GLN D 1 70 ? 92.042 -21.444 54.508 1.00 66.93 70 GLN D CA 1
ATOM 2964 C C . GLN D 1 70 ? 92.198 -21.678 53.010 1.00 82.42 70 GLN D C 1
ATOM 2965 O O . GLN D 1 70 ? 91.697 -22.679 52.483 1.00 82.40 70 GLN D O 1
ATOM 2971 N N . PRO D 1 71 ? 92.885 -20.781 52.288 1.00 78.58 71 PRO D N 1
ATOM 2972 C CA . PRO D 1 71 ? 93.146 -20.974 50.856 1.00 84.44 71 PRO D CA 1
ATOM 2973 C C . PRO D 1 71 ? 93.981 -22.222 50.580 1.00 85.38 71 PRO D C 1
ATOM 2974 O O . PRO D 1 71 ? 93.422 -23.232 50.150 1.00 87.98 71 PRO D O 1
ATOM 2978 N N . LYS E 1 5 ? 41.817 3.822 57.724 1.00 63.55 5 LYS E N 1
ATOM 2979 C CA . LYS E 1 5 ? 42.915 4.460 58.442 1.00 64.67 5 LYS E CA 1
ATOM 2980 C C . LYS E 1 5 ? 42.668 5.961 58.579 1.00 66.78 5 LYS E C 1
ATOM 2981 O O . LYS E 1 5 ? 43.467 6.777 58.120 1.00 66.49 5 LYS E O 1
ATOM 2987 N N . LYS E 1 6 ? 41.551 6.315 59.214 1.00 66.39 6 LYS E N 1
ATOM 2988 C CA . LYS E 1 6 ? 41.107 7.698 59.323 1.00 68.58 6 LYS E CA 1
ATOM 2989 C C . LYS E 1 6 ? 41.286 8.274 60.723 1.00 69.81 6 LYS E C 1
ATOM 2990 O O . LYS E 1 6 ? 40.864 9.408 60.971 1.00 70.23 6 LYS E O 1
ATOM 2992 N N . GLN E 1 7 ? 41.898 7.529 61.638 1.00 69.99 7 GLN E N 1
ATOM 2993 C CA . GLN E 1 7 ? 42.089 7.982 63.007 1.00 66.05 7 GLN E CA 1
ATOM 2994 C C . GLN E 1 7 ? 43.532 8.413 63.220 1.00 61.31 7 GLN E C 1
ATOM 2995 O O . GLN E 1 7 ? 44.397 8.239 62.360 1.00 60.03 7 GLN E O 1
ATOM 3001 N N . ARG E 1 8 ? 43.812 8.890 64.405 1.00 61.39 8 ARG E N 1
ATOM 3002 C CA . ARG E 1 8 ? 45.142 9.309 64.695 1.00 58.49 8 ARG E CA 1
ATOM 3003 C C . ARG E 1 8 ? 45.398 9.389 66.168 1.00 57.05 8 ARG E C 1
ATOM 3004 O O . ARG E 1 8 ? 44.485 9.502 66.947 1.00 57.66 8 ARG E O 1
ATOM 3012 N N . ILE E 1 9 ? 46.671 9.286 66.514 1.00 56.25 9 ILE E N 1
ATOM 3013 C CA . ILE E 1 9 ? 47.187 9.372 67.878 1.00 53.33 9 ILE E CA 1
ATOM 3014 C C . ILE E 1 9 ? 48.431 10.253 67.852 1.00 52.85 9 ILE E C 1
ATOM 3015 O O . ILE E 1 9 ? 49.380 9.960 67.117 1.00 52.79 9 ILE E O 1
ATOM 3020 N N . ASP E 1 10 ? 48.434 11.316 68.634 1.00 51.02 10 ASP E N 1
ATOM 3021 C CA . ASP E 1 10 ? 49.560 12.210 68.717 1.00 53.12 10 ASP E CA 1
ATOM 3022 C C . ASP E 1 10 ? 50.231 11.982 70.055 1.00 52.68 10 ASP E C 1
ATOM 3023 O O . ASP E 1 10 ? 49.565 11.810 71.035 1.00 50.16 10 ASP E O 1
ATOM 3028 N N . LEU E 1 11 ? 51.554 12.001 70.082 1.00 51.62 11 LEU E N 1
ATOM 3029 C CA . LEU E 1 11 ? 52.304 11.673 71.279 1.00 52.55 11 LEU E CA 1
ATOM 3030 C C . LEU E 1 11 ? 53.431 12.674 71.473 1.00 51.77 11 LEU E C 1
ATOM 3031 O O . LEU E 1 11 ? 54.065 13.105 70.504 1.00 52.30 11 LEU E O 1
ATOM 3036 N N . ARG E 1 12 ? 53.676 13.038 72.727 1.00 54.41 12 ARG E N 1
ATOM 3037 C CA . ARG E 1 12 ? 54.923 13.662 73.141 1.00 53.65 12 ARG E CA 1
ATOM 3038 C C . ARG E 1 12 ? 55.744 12.637 73.909 1.00 53.87 12 ARG E C 1
ATOM 3039 O O . ARG E 1 12 ? 55.196 11.856 74.694 1.00 52.66 12 ARG E O 1
ATOM 3047 N N . LEU E 1 13 ? 57.053 12.625 73.666 1.00 52.93 13 LEU E N 1
ATOM 3048 C CA . LEU E 1 13 ? 57.926 11.680 74.346 1.00 54.86 13 LEU E CA 1
ATOM 3049 C C . LEU E 1 13 ? 59.334 12.253 74.427 1.00 55.94 13 LEU E C 1
ATOM 3050 O O . LEU E 1 13 ? 59.692 13.192 73.710 1.00 54.92 13 LEU E O 1
ATOM 3055 N N . THR E 1 14 ? 60.127 11.671 75.324 1.00 57.40 14 THR E N 1
ATOM 3056 C CA . THR E 1 14 ? 61.505 12.087 75.530 1.00 59.80 14 THR E CA 1
ATOM 3057 C C . THR E 1 14 ? 62.381 11.688 74.344 1.00 61.60 14 THR E C 1
ATOM 3058 O O . THR E 1 14 ? 62.002 10.871 73.500 1.00 61.64 14 THR E O 1
ATOM 3062 N N . ASP E 1 15 ? 63.574 12.288 74.288 1.00 59.77 15 ASP E N 1
ATOM 3063 C CA . ASP E 1 15 ? 64.558 11.884 73.287 1.00 63.15 15 ASP E CA 1
ATOM 3064 C C . ASP E 1 15 ? 64.945 10.421 73.460 1.00 61.62 15 ASP E C 1
ATOM 3065 O O . ASP E 1 15 ? 65.181 9.712 72.474 1.00 58.90 15 ASP E O 1
ATOM 3070 N N . ASP E 1 16 ? 65.008 9.951 74.710 1.00 61.17 16 ASP E N 1
ATOM 3071 C CA . ASP E 1 16 ? 65.366 8.560 74.983 1.00 64.90 16 ASP E CA 1
ATOM 3072 C C . ASP E 1 16 ? 64.343 7.595 74.403 1.00 56.36 16 ASP E C 1
ATOM 3073 O O . ASP E 1 16 ? 64.699 6.646 73.693 1.00 52.09 16 ASP E O 1
ATOM 3078 N N . ASP E 1 17 ? 63.063 7.818 74.703 1.00 60.27 17 ASP E N 1
ATOM 3079 C CA . ASP E 1 17 ? 62.027 6.927 74.195 1.00 58.37 17 ASP E CA 1
ATOM 3080 C C . ASP E 1 17 ? 61.955 6.981 72.677 1.00 51.65 17 ASP E C 1
ATOM 3081 O O . ASP E 1 17 ? 61.825 5.943 72.019 1.00 48.80 17 ASP E O 1
ATOM 3086 N N . LYS E 1 18 ? 62.055 8.179 72.100 1.00 53.02 18 LYS E N 1
ATOM 3087 C CA . LYS E 1 18 ? 62.013 8.300 70.647 1.00 52.48 18 LYS E CA 1
ATOM 3088 C C . LYS E 1 18 ? 63.201 7.594 70.003 1.00 52.88 18 LYS E C 1
ATOM 3089 O O . LYS E 1 18 ? 63.055 6.945 68.960 1.00 50.51 18 LYS E O 1
ATOM 3095 N N . SER E 1 19 ? 64.383 7.695 70.618 1.00 52.73 19 SER E N 1
ATOM 3096 C CA . SER E 1 19 ? 65.582 7.106 70.027 1.00 54.27 19 SER E CA 1
ATOM 3097 C C . SER E 1 19 ? 65.519 5.582 70.034 1.00 52.96 19 SER E C 1
ATOM 3098 O O . SER E 1 19 ? 65.814 4.937 69.021 1.00 50.64 19 SER E O 1
ATOM 3101 N N . ILE E 1 20 ? 65.139 4.986 71.167 1.00 52.29 20 ILE E N 1
ATOM 3102 C CA . ILE E 1 20 ? 65.118 3.528 71.244 1.00 52.97 20 ILE E CA 1
ATOM 3103 C C . ILE E 1 20 ? 63.988 2.950 70.402 1.00 50.72 20 ILE E C 1
ATOM 3104 O O . ILE E 1 20 ? 64.089 1.818 69.913 1.00 50.08 20 ILE E O 1
ATOM 3109 N N . ILE E 1 21 ? 62.900 3.701 70.214 1.00 52.04 21 ILE E N 1
ATOM 3110 C CA . ILE E 1 21 ? 61.841 3.243 69.321 1.00 49.80 21 ILE E CA 1
ATOM 3111 C C . ILE E 1 21 ? 62.310 3.296 67.872 1.00 49.20 21 ILE E C 1
ATOM 3112 O O . ILE E 1 21 ? 62.057 2.372 67.089 1.00 48.08 21 ILE E O 1
ATOM 3117 N N . GLU E 1 22 ? 63.005 4.374 67.494 1.00 47.58 22 GLU E N 1
ATOM 3118 C CA . GLU E 1 22 ? 63.517 4.492 66.132 1.00 50.35 22 GLU E CA 1
ATOM 3119 C C . GLU E 1 22 ? 64.489 3.367 65.805 1.00 48.74 22 GLU E C 1
ATOM 3120 O O . GLU E 1 22 ? 64.478 2.829 64.691 1.00 46.75 22 GLU E O 1
ATOM 3126 N N . GLU E 1 23 ? 65.331 2.991 66.766 1.00 47.66 23 GLU E N 1
ATOM 3127 C CA . GLU E 1 23 ? 66.358 1.996 66.490 1.00 51.09 23 GLU E CA 1
ATOM 3128 C C . GLU E 1 23 ? 65.805 0.578 66.560 1.00 47.22 23 GLU E C 1
ATOM 3129 O O . GLU E 1 23 ? 66.245 -0.292 65.800 1.00 45.67 23 GLU E O 1
ATOM 3135 N N . ALA E 1 24 ? 64.819 0.334 67.426 1.00 50.72 24 ALA E N 1
ATOM 3136 C CA . ALA E 1 24 ? 64.162 -0.968 67.434 1.00 49.42 24 ALA E CA 1
ATOM 3137 C C . ALA E 1 24 ? 63.286 -1.163 66.203 1.00 47.23 24 ALA E C 1
ATOM 3138 O O . ALA E 1 24 ? 63.136 -2.293 65.724 1.00 45.51 24 ALA E O 1
ATOM 3140 N N . ALA E 1 25 ? 62.694 -0.084 65.685 1.00 47.73 25 ALA E N 1
ATOM 3141 C CA . ALA E 1 25 ? 61.936 -0.187 64.443 1.00 47.14 25 ALA E CA 1
ATOM 3142 C C . ALA E 1 25 ? 62.854 -0.486 63.265 1.00 46.37 25 ALA E C 1
ATOM 3143 O O . ALA E 1 25 ? 62.509 -1.291 62.390 1.00 45.86 25 ALA E O 1
ATOM 3145 N N . ALA E 1 26 ? 64.025 0.155 63.226 1.00 46.24 26 ALA E N 1
ATOM 3146 C CA . ALA E 1 26 ? 64.998 -0.128 62.176 1.00 49.39 26 ALA E CA 1
ATOM 3147 C C . ALA E 1 26 ? 65.491 -1.567 62.257 1.00 49.41 26 ALA E C 1
ATOM 3148 O O . ALA E 1 26 ? 65.609 -2.250 61.233 1.00 49.15 26 ALA E O 1
ATOM 3150 N N . ILE E 1 27 ? 65.777 -2.045 63.470 1.00 48.71 27 ILE E N 1
ATOM 3151 C CA . ILE E 1 27 ? 66.191 -3.433 63.656 1.00 49.34 27 ILE E CA 1
ATOM 3152 C C . ILE E 1 27 ? 65.113 -4.386 63.154 1.00 50.45 27 ILE E C 1
ATOM 3153 O O . ILE E 1 27 ? 65.408 -5.399 62.507 1.00 51.35 27 ILE E O 1
ATOM 3158 N N . SER E 1 28 ? 63.849 -4.074 63.435 1.00 49.58 28 SER E N 1
ATOM 3159 C CA . SER E 1 28 ? 62.728 -4.925 63.057 1.00 50.06 28 SER E CA 1
ATOM 3160 C C . SER E 1 28 ? 62.313 -4.771 61.599 1.00 49.57 28 SER E C 1
ATOM 3161 O O . SER E 1 28 ? 61.403 -5.483 61.159 1.00 48.96 28 SER E O 1
ATOM 3164 N N . ASN E 1 29 ? 62.948 -3.866 60.849 1.00 50.45 29 ASN E N 1
ATOM 3165 C CA . ASN E 1 29 ? 62.582 -3.585 59.459 1.00 50.27 29 ASN E CA 1
ATOM 3166 C C . ASN E 1 29 ? 61.128 -3.111 59.379 1.00 50.44 29 ASN E C 1
ATOM 3167 O O . ASN E 1 29 ? 60.316 -3.624 58.607 1.00 49.53 29 ASN E O 1
ATOM 3172 N N . GLN E 1 30 ? 60.807 -2.119 60.210 1.00 49.04 30 GLN E N 1
ATOM 3173 C CA . GLN E 1 30 ? 59.459 -1.588 60.356 1.00 50.04 30 GLN E CA 1
ATOM 3174 C C . GLN E 1 30 ? 59.554 -0.072 60.468 1.00 46.71 30 GLN E C 1
ATOM 3175 O O . GLN E 1 30 ? 60.529 0.467 60.999 1.00 46.80 30 GLN E O 1
ATOM 3181 N N . THR E 1 31 ? 58.541 0.618 59.951 1.00 50.02 31 THR E N 1
ATOM 3182 C CA . THR E 1 31 ? 58.436 2.045 60.216 1.00 49.57 31 THR E CA 1
ATOM 3183 C C . THR E 1 31 ? 58.169 2.289 61.702 1.00 48.08 31 THR E C 1
ATOM 3184 O O . THR E 1 31 ? 57.785 1.387 62.454 1.00 47.85 31 THR E O 1
ATOM 3188 N N . ILE E 1 32 ? 58.380 3.538 62.124 1.00 47.93 32 ILE E N 1
ATOM 3189 C CA . ILE E 1 32 ? 58.064 3.928 63.497 1.00 48.51 32 ILE E CA 1
ATOM 3190 C C . ILE E 1 32 ? 56.592 3.685 63.801 1.00 46.69 32 ILE E C 1
ATOM 3191 O O . ILE E 1 32 ? 56.244 3.155 64.864 1.00 45.72 32 ILE E O 1
ATOM 3196 N N . THR E 1 33 ? 55.704 4.055 62.874 1.00 44.84 33 THR E N 1
ATOM 3197 C CA . THR E 1 33 ? 54.277 3.914 63.145 1.00 47.17 33 THR E CA 1
ATOM 3198 C C . THR E 1 33 ? 53.874 2.448 63.254 1.00 47.23 33 THR E C 1
ATOM 3199 O O . THR E 1 33 ? 53.073 2.089 64.123 1.00 44.87 33 THR E O 1
ATOM 3203 N N . GLN E 1 34 ? 54.427 1.583 62.396 1.00 45.99 34 GLN E N 1
ATOM 3204 C CA . GLN E 1 34 ? 54.132 0.156 62.493 1.00 45.03 34 GLN E CA 1
ATOM 3205 C C . GLN E 1 34 ? 54.593 -0.408 63.831 1.00 44.49 34 GLN E C 1
ATOM 3206 O O . GLN E 1 34 ? 53.861 -1.156 64.488 1.00 44.04 34 GLN E O 1
ATOM 3212 N N . PHE E 1 35 ? 55.817 -0.064 64.244 1.00 46.03 35 PHE E N 1
ATOM 3213 C CA . PHE E 1 35 ? 56.360 -0.600 65.489 1.00 45.49 35 PHE E CA 1
ATOM 3214 C C . PHE E 1 35 ? 55.540 -0.146 66.690 1.00 45.39 35 PHE E C 1
ATOM 3215 O O . PHE E 1 35 ? 55.290 -0.930 67.614 1.00 45.81 35 PHE E O 1
ATOM 3223 N N . VAL E 1 36 ? 55.118 1.117 66.698 1.00 43.95 36 VAL E N 1
ATOM 3224 C CA . VAL E 1 36 ? 54.395 1.652 67.847 1.00 44.08 36 VAL E CA 1
ATOM 3225 C C . VAL E 1 36 ? 52.967 1.118 67.878 1.00 46.68 36 VAL E C 1
ATOM 3226 O O . VAL E 1 36 ? 52.471 0.692 68.928 1.00 47.38 36 VAL E O 1
ATOM 3230 N N . VAL E 1 37 ? 52.287 1.122 66.728 1.00 47.48 37 VAL E N 1
ATOM 3231 C CA . VAL E 1 37 ? 50.915 0.619 66.677 1.00 47.15 37 VAL E CA 1
ATOM 3232 C C . VAL E 1 37 ? 50.871 -0.863 67.032 1.00 44.88 37 VAL E C 1
ATOM 3233 O O . VAL E 1 37 ? 49.998 -1.310 67.785 1.00 43.61 37 VAL E O 1
ATOM 3237 N N . ALA E 1 38 ? 51.819 -1.647 66.510 1.00 47.18 38 ALA E N 1
ATOM 3238 C CA . ALA E 1 38 ? 51.841 -3.074 66.821 1.00 46.84 38 ALA E CA 1
ATOM 3239 C C . ALA E 1 38 ? 52.130 -3.313 68.297 1.00 46.14 38 ALA E C 1
ATOM 3240 O O . ALA E 1 38 ? 51.514 -4.184 68.922 1.00 46.84 38 ALA E O 1
ATOM 3242 N N . SER E 1 39 ? 53.056 -2.546 68.875 1.00 45.19 39 SER E N 1
ATOM 3243 C CA . SER E 1 39 ? 53.370 -2.709 70.290 1.00 45.81 39 SER E CA 1
ATOM 3244 C C . SER E 1 39 ? 52.182 -2.336 71.169 1.00 45.88 39 SER E C 1
ATOM 3245 O O . SER E 1 39 ? 51.899 -3.017 72.162 1.00 47.03 39 SER E O 1
ATOM 3248 N N . ALA E 1 40 ? 51.475 -1.259 70.823 1.00 44.82 40 ALA E N 1
ATOM 3249 C CA . ALA E 1 40 ? 50.363 -0.809 71.652 1.00 45.87 40 ALA E CA 1
ATOM 3250 C C . ALA E 1 40 ? 49.132 -1.691 71.477 1.00 45.25 40 ALA E C 1
ATOM 3251 O O . ALA E 1 40 ? 48.457 -2.018 72.460 1.00 43.28 40 ALA E O 1
ATOM 3253 N N . SER E 1 41 ? 48.827 -2.097 70.241 1.00 44.60 41 SER E N 1
ATOM 3254 C CA . SER E 1 41 ? 47.612 -2.873 70.008 1.00 47.87 41 SER E CA 1
ATOM 3255 C C . SER E 1 41 ? 47.758 -4.308 70.500 1.00 50.42 41 SER E C 1
ATOM 3256 O O . SER E 1 41 ? 46.798 -4.887 71.022 1.00 50.07 41 SER E O 1
ATOM 3259 N N . GLU E 1 42 ? 48.947 -4.899 70.352 1.00 46.71 42 GLU E N 1
ATOM 3260 C CA . GLU E 1 42 ? 49.178 -6.220 70.931 1.00 52.03 42 GLU E CA 1
ATOM 3261 C C . GLU E 1 42 ? 49.067 -6.164 72.445 1.00 48.23 42 GLU E C 1
ATOM 3262 O O . GLU E 1 42 ? 48.514 -7.075 73.074 1.00 47.38 42 GLU E O 1
ATOM 3268 N N . ARG E 1 43 ? 49.585 -5.089 73.046 1.00 48.46 43 ARG E N 1
ATOM 3269 C CA . ARG E 1 43 ? 49.488 -4.921 74.489 1.00 48.44 43 ARG E CA 1
ATOM 3270 C C . ARG E 1 43 ? 48.071 -4.570 74.917 1.00 45.23 43 ARG E C 1
ATOM 3271 O O . ARG E 1 43 ? 47.644 -4.946 76.015 1.00 43.97 43 ARG E O 1
ATOM 3279 N N . ALA E 1 44 ? 47.315 -3.898 74.049 1.00 47.65 44 ALA E N 1
ATOM 3280 C CA . ALA E 1 44 ? 45.905 -3.644 74.323 1.00 46.42 44 ALA E CA 1
ATOM 3281 C C . ALA E 1 44 ? 45.127 -4.950 74.437 1.00 47.76 44 ALA E C 1
ATOM 3282 O O . ALA E 1 44 ? 44.340 -5.138 75.372 1.00 48.41 44 ALA E O 1
ATOM 3284 N N . ALA E 1 45 ? 45.337 -5.866 73.486 1.00 47.52 45 ALA E N 1
ATOM 3285 C CA . ALA E 1 45 ? 44.634 -7.145 73.509 1.00 47.78 45 ALA E CA 1
ATOM 3286 C C . ALA E 1 45 ? 44.950 -7.945 74.767 1.00 49.83 45 ALA E C 1
ATOM 3287 O O . ALA E 1 45 ? 44.091 -8.683 75.262 1.00 52.62 45 ALA E O 1
ATOM 3289 N N . GLU E 1 46 ? 46.170 -7.820 75.297 1.00 49.69 46 GLU E N 1
ATOM 3290 C CA . GLU E 1 46 ? 46.501 -8.491 76.550 1.00 51.46 46 GLU E CA 1
ATOM 3291 C C . GLU E 1 46 ? 45.706 -7.907 77.712 1.00 47.82 46 GLU E C 1
ATOM 3292 O O . GLU E 1 46 ? 45.141 -8.648 78.526 1.00 45.20 46 GLU E O 1
ATOM 3298 N N . VAL E 1 47 ? 45.654 -6.576 77.805 1.00 47.78 47 VAL E N 1
ATOM 3299 C CA . VAL E 1 47 ? 44.893 -5.932 78.872 1.00 48.65 47 VAL E CA 1
ATOM 3300 C C . VAL E 1 47 ? 43.418 -6.298 78.767 1.00 47.78 47 VAL E C 1
ATOM 3301 O O . VAL E 1 47 ? 42.770 -6.623 79.770 1.00 47.28 47 VAL E O 1
ATOM 3305 N N . ILE E 1 48 ? 42.873 -6.273 77.550 1.00 48.10 48 ILE E N 1
ATOM 3306 C CA . ILE E 1 48 ? 41.454 -6.555 77.364 1.00 49.26 48 ILE E CA 1
ATOM 3307 C C . ILE E 1 48 ? 41.144 -8.004 77.719 1.00 51.65 48 ILE E C 1
ATOM 3308 O O . ILE E 1 48 ? 40.120 -8.295 78.347 1.00 51.95 48 ILE E O 1
ATOM 3313 N N . GLU E 1 49 ? 42.032 -8.932 77.355 1.00 50.04 49 GLU E N 1
ATOM 3314 C CA . GLU E 1 49 ? 41.751 -10.340 77.616 1.00 51.37 49 GLU E CA 1
ATOM 3315 C C . GLU E 1 49 ? 41.834 -10.652 79.105 1.00 54.25 49 GLU E C 1
ATOM 3316 O O . GLU E 1 49 ? 41.046 -11.453 79.618 1.00 53.60 49 GLU E O 1
ATOM 3318 N N . GLN E 1 50 ? 42.761 -10.013 79.823 1.00 49.45 50 GLN E N 1
ATOM 3319 C CA . GLN E 1 50 ? 42.789 -10.144 81.274 1.00 55.92 50 GLN E CA 1
ATOM 3320 C C . GLN E 1 50 ? 41.562 -9.520 81.926 1.00 53.22 50 GLN E C 1
ATOM 3321 O O . GLN E 1 50 ? 41.176 -9.935 83.024 1.00 51.68 50 GLN E O 1
ATOM 3327 N N . HIS E 1 51 ? 40.928 -8.552 81.263 1.00 53.80 51 HIS E N 1
ATOM 3328 C CA . HIS E 1 51 ? 39.790 -7.861 81.854 1.00 54.24 51 HIS E CA 1
ATOM 3329 C C . HIS E 1 51 ? 38.501 -8.677 81.770 1.00 50.21 51 HIS E C 1
ATOM 3330 O O . HIS E 1 51 ? 37.632 -8.534 82.637 1.00 48.75 51 HIS E O 1
ATOM 3337 N N . ARG E 1 52 ? 38.356 -9.536 80.756 1.00 50.47 52 ARG E N 1
ATOM 3338 C CA . ARG E 1 52 ? 37.131 -10.312 80.580 1.00 50.74 52 ARG E CA 1
ATOM 3339 C C . ARG E 1 52 ? 37.226 -11.747 81.080 1.00 51.98 52 ARG E C 1
ATOM 3340 O O . ARG E 1 52 ? 36.184 -12.374 81.297 1.00 51.94 52 ARG E O 1
ATOM 3348 N N . ARG E 1 53 ? 38.427 -12.280 81.275 1.00 54.01 53 ARG E N 1
ATOM 3349 C CA . ARG E 1 53 ? 38.611 -13.693 81.583 1.00 59.46 53 ARG E CA 1
ATOM 3350 C C . ARG E 1 53 ? 38.838 -13.867 83.081 1.00 60.86 53 ARG E C 1
ATOM 3351 O O . ARG E 1 53 ? 39.876 -13.460 83.614 1.00 59.16 53 ARG E O 1
ATOM 3367 N N . VAL E 1 55 ? 39.719 -16.467 85.434 1.00 64.68 55 VAL E N 1
ATOM 3368 C CA . VAL E 1 55 ? 40.241 -17.807 85.686 1.00 61.54 55 VAL E CA 1
ATOM 3369 C C . VAL E 1 55 ? 40.012 -18.127 87.159 1.00 60.67 55 VAL E C 1
ATOM 3370 O O . VAL E 1 55 ? 40.652 -17.546 88.039 1.00 62.02 55 VAL E O 1
ATOM 3374 N N . LEU E 1 56 ? 39.090 -19.044 87.429 1.00 64.15 56 LEU E N 1
ATOM 3375 C CA . LEU E 1 56 ? 38.696 -19.396 88.785 1.00 63.79 56 LEU E CA 1
ATOM 3376 C C . LEU E 1 56 ? 39.389 -20.680 89.227 1.00 66.77 56 LEU E C 1
ATOM 3377 O O . LEU E 1 56 ? 39.472 -21.647 88.463 1.00 66.42 56 LEU E O 1
ATOM 3382 N N . ASN E 1 57 ? 39.894 -20.683 90.459 1.00 65.57 57 ASN E N 1
ATOM 3383 C CA . ASN E 1 57 ? 40.333 -21.931 91.062 1.00 69.88 57 ASN E CA 1
ATOM 3384 C C . ASN E 1 57 ? 39.112 -22.784 91.409 1.00 74.94 57 ASN E C 1
ATOM 3385 O O . ASN E 1 57 ? 37.962 -22.368 91.246 1.00 73.93 57 ASN E O 1
ATOM 3390 N N . GLU E 1 58 ? 39.363 -23.993 91.916 1.00 68.65 58 GLU E N 1
ATOM 3391 C CA . GLU E 1 58 ? 38.272 -24.950 92.080 1.00 73.34 58 GLU E CA 1
ATOM 3392 C C . GLU E 1 58 ? 37.357 -24.583 93.243 1.00 71.72 58 GLU E C 1
ATOM 3393 O O . GLU E 1 58 ? 36.155 -24.869 93.194 1.00 73.98 58 GLU E O 1
ATOM 3399 N N . GLN E 1 59 ? 37.895 -23.950 94.287 1.00 76.12 59 GLN E N 1
ATOM 3400 C CA . GLN E 1 59 ? 37.045 -23.504 95.387 1.00 73.45 59 GLN E CA 1
ATOM 3401 C C . GLN E 1 59 ? 36.190 -22.311 94.977 1.00 70.38 59 GLN E C 1
ATOM 3402 O O . GLN E 1 59 ? 34.992 -22.265 95.284 1.00 70.35 59 GLN E O 1
ATOM 3408 N N . SER E 1 60 ? 36.787 -21.331 94.293 1.00 72.52 60 SER E N 1
ATOM 3409 C CA . SER E 1 60 ? 36.012 -20.194 93.807 1.00 70.04 60 SER E CA 1
ATOM 3410 C C . SER E 1 60 ? 34.987 -20.638 92.772 1.00 68.21 60 SER E C 1
ATOM 3411 O O . SER E 1 60 ? 33.850 -20.150 92.762 1.00 68.74 60 SER E O 1
ATOM 3414 N N . TRP E 1 61 ? 35.375 -21.564 91.891 1.00 73.19 61 TRP E N 1
ATOM 3415 C CA . TRP E 1 61 ? 34.439 -22.109 90.915 1.00 71.31 61 TRP E CA 1
ATOM 3416 C C . TRP E 1 61 ? 33.261 -22.787 91.603 1.00 73.13 61 TRP E C 1
ATOM 3417 O O . TRP E 1 61 ? 32.114 -22.653 91.162 1.00 72.97 61 TRP E O 1
ATOM 3428 N N . SER E 1 62 ? 33.523 -23.508 92.696 1.00 71.95 62 SER E N 1
ATOM 3429 C CA . SER E 1 62 ? 32.444 -24.178 93.413 1.00 72.72 62 SER E CA 1
ATOM 3430 C C . SER E 1 62 ? 31.500 -23.174 94.062 1.00 71.14 62 SER E C 1
ATOM 3431 O O . SER E 1 62 ? 30.283 -23.390 94.092 1.00 71.42 62 SER E O 1
ATOM 3434 N N . LEU E 1 63 ? 32.040 -22.070 94.586 1.00 70.56 63 LEU E N 1
ATOM 3435 C CA . LEU E 1 63 ? 31.186 -21.044 95.178 1.00 69.78 63 LEU E CA 1
ATOM 3436 C C . LEU E 1 63 ? 30.273 -20.419 94.131 1.00 68.17 63 LEU E C 1
ATOM 3437 O O . LEU E 1 63 ? 29.104 -20.127 94.410 1.00 67.09 63 LEU E O 1
ATOM 3442 N N . VAL E 1 64 ? 30.789 -20.212 92.918 1.00 66.19 64 VAL E N 1
ATOM 3443 C CA . VAL E 1 64 ? 29.961 -19.685 91.839 1.00 66.41 64 VAL E CA 1
ATOM 3444 C C . VAL E 1 64 ? 28.889 -20.696 91.451 1.00 71.89 64 VAL E C 1
ATOM 3445 O O . VAL E 1 64 ? 27.726 -20.336 91.235 1.00 72.15 64 VAL E O 1
ATOM 3462 N N . GLU E 1 66 ? 27.608 -22.976 93.368 1.00 72.53 66 GLU E N 1
ATOM 3463 C CA . GLU E 1 66 ? 26.623 -23.011 94.445 1.00 72.28 66 GLU E CA 1
ATOM 3464 C C . GLU E 1 66 ? 25.662 -21.833 94.342 1.00 67.63 66 GLU E C 1
ATOM 3465 O O . GLU E 1 66 ? 24.455 -21.986 94.565 1.00 67.88 66 GLU E O 1
ATOM 3471 N N . ALA E 1 67 ? 26.182 -20.650 94.009 1.00 69.07 67 ALA E N 1
ATOM 3472 C CA . ALA E 1 67 ? 25.322 -19.486 93.827 1.00 68.78 67 ALA E CA 1
ATOM 3473 C C . ALA E 1 67 ? 24.394 -19.652 92.631 1.00 67.68 67 ALA E C 1
ATOM 3474 O O . ALA E 1 67 ? 23.272 -19.136 92.645 1.00 69.27 67 ALA E O 1
ATOM 3476 N N . ILE E 1 68 ? 24.837 -20.361 91.593 1.00 69.34 68 ILE E N 1
ATOM 3477 C CA . ILE E 1 68 ? 24.010 -20.537 90.404 1.00 68.77 68 ILE E CA 1
ATOM 3478 C C . ILE E 1 68 ? 22.922 -21.576 90.649 1.00 71.03 68 ILE E C 1
ATOM 3479 O O . ILE E 1 68 ? 21.745 -21.345 90.353 1.00 71.16 68 ILE E O 1
ATOM 3484 N N . THR E 1 69 ? 23.299 -22.735 91.196 1.00 69.64 69 THR E N 1
ATOM 3485 C CA . THR E 1 69 ? 22.337 -23.812 91.404 1.00 72.64 69 THR E CA 1
ATOM 3486 C C . THR E 1 69 ? 21.433 -23.562 92.606 1.00 75.36 69 THR E C 1
ATOM 3487 O O . THR E 1 69 ? 20.261 -23.957 92.584 1.00 75.46 69 THR E O 1
ATOM 3491 N N . GLN E 1 70 ? 21.946 -22.913 93.655 1.00 67.53 70 GLN E N 1
ATOM 3492 C CA . GLN E 1 70 ? 21.179 -22.594 94.860 1.00 71.97 70 GLN E CA 1
ATOM 3493 C C . GLN E 1 70 ? 21.239 -21.086 95.083 1.00 69.65 70 GLN E C 1
ATOM 3494 O O . GLN E 1 70 ? 21.970 -20.608 95.965 1.00 75.13 70 GLN E O 1
ATOM 3500 N N . PRO E 1 71 ? 20.485 -20.308 94.311 1.00 74.31 71 PRO E N 1
ATOM 3501 C CA . PRO E 1 71 ? 20.593 -18.846 94.392 1.00 70.15 71 PRO E CA 1
ATOM 3502 C C . PRO E 1 71 ? 19.983 -18.315 95.676 1.00 69.19 71 PRO E C 1
ATOM 3503 O O . PRO E 1 71 ? 18.863 -18.694 96.050 1.00 70.61 71 PRO E O 1
ATOM 3507 N N . PRO E 1 72 ? 20.694 -17.441 96.385 1.00 69.52 72 PRO E N 1
ATOM 3508 C CA . PRO E 1 72 ? 20.119 -16.814 97.579 1.00 69.80 72 PRO E CA 1
ATOM 3509 C C . PRO E 1 72 ? 19.020 -15.825 97.221 1.00 69.80 72 PRO E C 1
ATOM 3510 O O . PRO E 1 72 ? 18.967 -15.274 96.119 1.00 69.17 72 PRO E O 1
ATOM 3514 N N . ALA E 1 73 ? 18.128 -15.606 98.183 1.00 70.00 73 ALA E N 1
ATOM 3515 C CA . ALA E 1 73 ? 17.154 -14.531 98.055 1.00 69.53 73 ALA E CA 1
ATOM 3516 C C . ALA E 1 73 ? 17.799 -13.197 98.429 1.00 68.51 73 ALA E C 1
ATOM 3517 O O . ALA E 1 73 ? 18.569 -13.130 99.391 1.00 69.82 73 ALA E O 1
ATOM 3519 N N . PRO E 1 74 ? 17.516 -12.129 97.682 1.00 68.06 74 PRO E N 1
ATOM 3520 C CA . PRO E 1 74 ? 18.127 -10.830 97.995 1.00 67.53 74 PRO E CA 1
ATOM 3521 C C . PRO E 1 74 ? 17.734 -10.343 99.384 1.00 68.46 74 PRO E C 1
ATOM 3522 O O . PRO E 1 74 ? 16.587 -10.483 99.812 1.00 68.54 74 PRO E O 1
ATOM 3526 N N . ASN E 1 75 ? 18.708 -9.768 100.088 1.00 68.52 75 ASN E N 1
ATOM 3527 C CA . ASN E 1 75 ? 18.495 -9.306 101.451 1.00 71.02 75 ASN E CA 1
ATOM 3528 C C . ASN E 1 75 ? 17.664 -8.021 101.461 1.00 72.22 75 ASN E C 1
ATOM 3529 O O . ASN E 1 75 ? 17.286 -7.478 100.418 1.00 70.80 75 ASN E O 1
ATOM 3534 N N . ASP E 1 76 ? 17.386 -7.526 102.672 1.00 73.39 76 ASP E N 1
ATOM 3535 C CA . ASP E 1 76 ? 16.505 -6.372 102.826 1.00 76.05 76 ASP E CA 1
ATOM 3536 C C . ASP E 1 76 ? 17.123 -5.110 102.238 1.00 73.34 76 ASP E C 1
ATOM 3537 O O . ASP E 1 76 ? 16.423 -4.303 101.616 1.00 72.19 76 ASP E O 1
ATOM 3542 N N . ARG E 1 77 ? 18.430 -4.917 102.425 1.00 74.52 77 ARG E N 1
ATOM 3543 C CA . ARG E 1 77 ? 19.072 -3.721 101.892 1.00 73.21 77 ARG E CA 1
ATOM 3544 C C . ARG E 1 77 ? 19.043 -3.704 100.369 1.00 70.64 77 ARG E C 1
ATOM 3545 O O . ARG E 1 77 ? 18.802 -2.655 99.759 1.00 69.37 77 ARG E O 1
ATOM 3553 N N . LEU E 1 78 ? 19.271 -4.857 99.738 1.00 70.35 78 LEU E N 1
ATOM 3554 C CA . LEU E 1 78 ? 19.315 -4.891 98.281 1.00 69.84 78 LEU E CA 1
ATOM 3555 C C . LEU E 1 78 ? 17.938 -4.659 97.665 1.00 71.88 78 LEU E C 1
ATOM 3556 O O . LEU E 1 78 ? 17.814 -3.900 96.695 1.00 72.68 78 LEU E O 1
ATOM 3561 N N . LYS E 1 79 ? 16.891 -5.298 98.201 1.00 69.59 79 LYS E N 1
ATOM 3562 C CA . LYS E 1 79 ? 15.547 -5.014 97.702 1.00 70.01 79 LYS E CA 1
ATOM 3563 C C . LYS E 1 79 ? 15.186 -3.548 97.901 1.00 68.49 79 LYS E C 1
ATOM 3564 O O . LYS E 1 79 ? 14.525 -2.943 97.049 1.00 65.98 79 LYS E O 1
ATOM 3570 N N . ARG E 1 80 ? 15.609 -2.959 99.022 1.00 67.79 80 ARG E N 1
ATOM 3571 C CA . ARG E 1 80 ? 15.306 -1.555 99.279 1.00 68.61 80 ARG E CA 1
ATOM 3572 C C . ARG E 1 80 ? 15.960 -0.646 98.243 1.00 64.87 80 ARG E C 1
ATOM 3573 O O . ARG E 1 80 ? 15.395 0.397 97.892 1.00 64.14 80 ARG E O 1
ATOM 3581 N N . ALA E 1 81 ? 17.139 -1.021 97.738 1.00 70.34 81 ALA E N 1
ATOM 3582 C CA . ALA E 1 81 ? 17.785 -0.217 96.705 1.00 65.59 81 ALA E CA 1
ATOM 3583 C C . ALA E 1 81 ? 17.037 -0.294 95.379 1.00 63.42 81 ALA E C 1
ATOM 3584 O O . ALA E 1 81 ? 16.991 0.694 94.637 1.00 63.27 81 ALA E O 1
ATOM 3586 N N . ALA E 1 82 ? 16.449 -1.450 95.061 1.00 65.00 82 ALA E N 1
ATOM 3587 C CA . ALA E 1 82 ? 15.725 -1.593 93.803 1.00 65.22 82 ALA E CA 1
ATOM 3588 C C . ALA E 1 82 ? 14.388 -0.863 93.796 1.00 66.75 82 ALA E C 1
ATOM 3589 O O . ALA E 1 82 ? 13.867 -0.575 92.715 1.00 66.09 82 ALA E O 1
ATOM 3591 N N . LYS E 1 83 ? 13.819 -0.556 94.963 1.00 63.04 83 LYS E N 1
ATOM 3592 C CA . LYS E 1 83 ? 12.532 0.132 94.992 1.00 68.14 83 LYS E CA 1
ATOM 3593 C C . LYS E 1 83 ? 12.696 1.615 94.696 1.00 69.70 83 LYS E C 1
ATOM 3594 O O . LYS E 1 83 ? 11.839 2.228 94.048 1.00 70.97 83 LYS E O 1
ATOM 3600 N N . ARG E 1 84 ? 13.806 2.203 95.152 1.00 67.50 84 ARG E N 1
ATOM 3601 C CA . ARG E 1 84 ? 14.120 3.582 94.802 1.00 68.54 84 ARG E CA 1
ATOM 3602 C C . ARG E 1 84 ? 14.479 3.705 93.331 1.00 67.47 84 ARG E C 1
ATOM 3603 O O . ARG E 1 84 ? 14.277 4.765 92.728 1.00 67.11 84 ARG E O 1
ATOM 3611 N N . LEU E 1 85 ? 15.012 2.631 92.744 1.00 70.91 85 LEU E N 1
ATOM 3612 C CA . LEU E 1 85 ? 15.267 2.621 91.311 1.00 71.55 85 LEU E CA 1
ATOM 3613 C C . LEU E 1 85 ? 13.963 2.651 90.525 1.00 77.80 85 LEU E C 1
ATOM 3614 O O . LEU E 1 85 ? 13.901 3.255 89.448 1.00 76.90 85 LEU E O 1
ATOM 3619 N N . GLN E 1 86 ? 12.940 2.043 91.102 1.00 67.05 86 GLN E N 1
ATOM 3620 C CA . GLN E 1 86 ? 11.635 1.950 90.489 1.00 73.13 86 GLN E CA 1
ATOM 3621 C C . GLN E 1 86 ? 10.641 2.940 91.064 1.00 72.53 86 GLN E C 1
ATOM 3622 O O . GLN E 1 86 ? 11.008 3.884 91.746 1.00 73.00 86 GLN E O 1
ATOM 3628 N N . GLN F 2 4 ? 15.991 15.756 91.092 1.00 75.96 4 GLN F N 1
ATOM 3629 C CA . GLN F 2 4 ? 15.427 14.930 90.031 1.00 74.68 4 GLN F CA 1
ATOM 3630 C C . GLN F 2 4 ? 16.525 14.169 89.296 1.00 73.26 4 GLN F C 1
ATOM 3631 O O . GLN F 2 4 ? 16.786 14.423 88.120 1.00 72.39 4 GLN F O 1
ATOM 3633 N N . LEU F 2 5 ? 17.166 13.237 89.996 1.00 72.61 5 LEU F N 1
ATOM 3634 C CA . LEU F 2 5 ? 18.243 12.458 89.404 1.00 71.32 5 LEU F CA 1
ATOM 3635 C C . LEU F 2 5 ? 17.689 11.284 88.605 1.00 71.79 5 LEU F C 1
ATOM 3636 O O . LEU F 2 5 ? 16.673 10.680 88.963 1.00 72.25 5 LEU F O 1
ATOM 3641 N N . THR F 2 6 ? 18.368 10.973 87.501 1.00 69.80 6 THR F N 1
ATOM 3642 C CA . THR F 2 6 ? 17.989 9.880 86.616 1.00 68.10 6 THR F CA 1
ATOM 3643 C C . THR F 2 6 ? 19.237 9.116 86.195 1.00 66.82 6 THR F C 1
ATOM 3644 O O . THR F 2 6 ? 20.342 9.666 86.171 1.00 65.49 6 THR F O 1
ATOM 3648 N N . ILE F 2 7 ? 19.049 7.840 85.870 1.00 66.44 7 ILE F N 1
ATOM 3649 C CA . ILE F 2 7 ? 20.118 6.975 85.383 1.00 64.84 7 ILE F CA 1
ATOM 3650 C C . ILE F 2 7 ? 19.922 6.783 83.888 1.00 64.26 7 ILE F C 1
ATOM 3651 O O . ILE F 2 7 ? 18.876 6.288 83.448 1.00 62.41 7 ILE F O 1
ATOM 3656 N N . GLU F 2 8 ? 20.929 7.167 83.108 1.00 64.24 8 GLU F N 1
ATOM 3657 C CA . GLU F 2 8 ? 20.901 7.000 81.666 1.00 64.00 8 GLU F CA 1
ATOM 3658 C C . GLU F 2 8 ? 22.258 6.490 81.209 1.00 62.49 8 GLU F C 1
ATOM 3659 O O . GLU F 2 8 ? 23.248 6.537 81.945 1.00 58.88 8 GLU F O 1
ATOM 3673 N N . ILE F 2 10 ? 25.667 6.534 79.044 1.00 66.61 10 ILE F N 1
ATOM 3674 C CA . ILE F 2 10 ? 26.591 7.467 78.409 1.00 68.97 10 ILE F CA 1
ATOM 3675 C C . ILE F 2 10 ? 26.607 7.171 76.917 1.00 76.08 10 ILE F C 1
ATOM 3676 O O . ILE F 2 10 ? 27.134 6.140 76.482 1.00 74.57 10 ILE F O 1
ATOM 3681 N N . ALA F 2 11 ? 26.014 8.059 76.128 1.00 71.71 11 ALA F N 1
ATOM 3682 C CA . ALA F 2 11 ? 25.848 7.830 74.702 1.00 80.40 11 ALA F CA 1
ATOM 3683 C C . ALA F 2 11 ? 27.040 8.379 73.920 1.00 88.44 11 ALA F C 1
ATOM 3684 O O . ALA F 2 11 ? 28.110 8.653 74.470 1.00 93.75 11 ALA F O 1
ATOM 3686 N N . ASP F 2 12 ? 26.853 8.528 72.608 1.00 88.47 12 ASP F N 1
ATOM 3687 C CA . ASP F 2 12 ? 27.890 9.089 71.750 1.00 92.71 12 ASP F CA 1
ATOM 3688 C C . ASP F 2 12 ? 28.379 10.444 72.254 1.00 91.98 12 ASP F C 1
ATOM 3689 O O . ASP F 2 12 ? 29.587 10.655 72.403 1.00 92.40 12 ASP F O 1
ATOM 3694 N N . ALA F 2 13 ? 27.457 11.370 72.536 1.00 95.64 13 ALA F N 1
ATOM 3695 C CA . ALA F 2 13 ? 27.847 12.765 72.736 1.00 92.88 13 ALA F CA 1
ATOM 3696 C C . ALA F 2 13 ? 28.717 12.944 73.975 1.00 88.72 13 ALA F C 1
ATOM 3697 O O . ALA F 2 13 ? 29.809 13.522 73.900 1.00 92.25 13 ALA F O 1
ATOM 3699 N N . PHE F 2 14 ? 28.255 12.447 75.123 1.00 95.51 14 PHE F N 1
ATOM 3700 C CA . PHE F 2 14 ? 28.769 12.873 76.421 1.00 88.06 14 PHE F CA 1
ATOM 3701 C C . PHE F 2 14 ? 28.740 14.395 76.489 1.00 90.75 14 PHE F C 1
ATOM 3702 O O . PHE F 2 14 ? 29.769 15.058 76.317 1.00 90.20 14 PHE F O 1
ATOM 3710 N N . SER F 2 15 ? 27.554 14.955 76.719 1.00 85.68 15 SER F N 1
ATOM 3711 C CA . SER F 2 15 ? 27.403 16.393 76.889 1.00 85.60 15 SER F CA 1
ATOM 3712 C C . SER F 2 15 ? 26.962 16.690 78.315 1.00 80.39 15 SER F C 1
ATOM 3713 O O . SER F 2 15 ? 25.900 17.280 78.539 1.00 82.53 15 SER F O 1
ATOM 3716 N N . TYR F 2 16 ? 27.776 16.282 79.282 1.00 84.58 16 TYR F N 1
ATOM 3717 C CA . TYR F 2 16 ? 27.468 16.426 80.695 1.00 78.48 16 TYR F CA 1
ATOM 3718 C C . TYR F 2 16 ? 28.385 17.459 81.331 1.00 72.64 16 TYR F C 1
ATOM 3719 O O . TYR F 2 16 ? 29.530 17.646 80.908 1.00 70.60 16 TYR F O 1
ATOM 3728 N N . ASP F 2 17 ? 27.869 18.126 82.359 1.00 72.86 17 ASP F N 1
ATOM 3729 C CA . ASP F 2 17 ? 28.671 19.041 83.161 1.00 70.59 17 ASP F CA 1
ATOM 3730 C C . ASP F 2 17 ? 29.362 18.242 84.259 1.00 68.66 17 ASP F C 1
ATOM 3731 O O . ASP F 2 17 ? 28.724 17.824 85.231 1.00 69.81 17 ASP F O 1
ATOM 3736 N N . ILE F 2 18 ? 30.665 18.019 84.096 1.00 67.76 18 ILE F N 1
ATOM 3737 C CA . ILE F 2 18 ? 31.469 17.281 85.060 1.00 66.50 18 ILE F CA 1
ATOM 3738 C C . ILE F 2 18 ? 32.406 18.198 85.835 1.00 68.65 18 ILE F C 1
ATOM 3739 O O . ILE F 2 18 ? 33.294 17.714 86.546 1.00 68.45 18 ILE F O 1
ATOM 3744 N N . THR F 2 19 ? 32.239 19.513 85.706 1.00 66.77 19 THR F N 1
ATOM 3745 C CA . THR F 2 19 ? 33.111 20.457 86.392 1.00 69.65 19 THR F CA 1
ATOM 3746 C C . THR F 2 19 ? 32.963 20.308 87.902 1.00 71.14 19 THR F C 1
ATOM 3747 O O . THR F 2 19 ? 31.848 20.307 88.431 1.00 73.14 19 THR F O 1
ATOM 3751 N N . GLY F 2 20 ? 34.092 20.178 88.594 1.00 71.53 20 GLY F N 1
ATOM 3752 C CA . GLY F 2 20 ? 34.065 20.016 90.033 1.00 71.66 20 GLY F CA 1
ATOM 3753 C C . GLY F 2 20 ? 33.626 18.654 90.517 1.00 71.04 20 GLY F C 1
ATOM 3754 O O . GLY F 2 20 ? 33.254 18.516 91.686 1.00 72.00 20 GLY F O 1
ATOM 3755 N N . PHE F 2 21 ? 33.655 17.641 89.655 1.00 72.27 21 PHE F N 1
ATOM 3756 C CA . PHE F 2 21 ? 33.313 16.291 90.081 1.00 67.51 21 PHE F CA 1
ATOM 3757 C C . PHE F 2 21 ? 34.398 15.744 90.999 1.00 68.05 21 PHE F C 1
ATOM 3758 O O . PHE F 2 21 ? 35.594 15.909 90.743 1.00 69.35 21 PHE F O 1
ATOM 3766 N N . ASP F 2 22 ? 33.975 15.083 92.073 1.00 64.21 22 ASP F N 1
ATOM 3767 C CA . ASP F 2 22 ? 34.918 14.528 93.041 1.00 63.96 22 ASP F CA 1
ATOM 3768 C C . ASP F 2 22 ? 34.212 13.436 93.824 1.00 63.82 22 ASP F C 1
ATOM 3769 O O . ASP F 2 22 ? 33.237 13.711 94.531 1.00 64.04 22 ASP F O 1
ATOM 3774 N N . CYS F 2 23 ? 34.700 12.205 93.697 1.00 62.83 23 CYS F N 1
ATOM 3775 C CA . CYS F 2 23 ? 34.127 11.057 94.384 1.00 63.17 23 CYS F CA 1
ATOM 3776 C C . CYS F 2 23 ? 34.890 10.669 95.645 1.00 65.10 23 CYS F C 1
ATOM 3777 O O . CYS F 2 23 ? 34.438 9.777 96.370 1.00 65.77 23 CYS F O 1
ATOM 3780 N N . GLY F 2 24 ? 36.033 11.302 95.917 1.00 63.43 24 GLY F N 1
ATOM 3781 C CA . GLY F 2 24 ? 36.902 10.936 97.011 1.00 64.98 24 GLY F CA 1
ATOM 3782 C C . GLY F 2 24 ? 38.146 10.176 96.595 1.00 64.49 24 GLY F C 1
ATOM 3783 O O . GLY F 2 24 ? 39.179 10.285 97.266 1.00 65.57 24 GLY F O 1
ATOM 3784 N N . GLU F 2 25 ? 38.074 9.413 95.509 1.00 63.65 25 GLU F N 1
ATOM 3785 C CA . GLU F 2 25 ? 39.215 8.678 94.977 1.00 66.78 25 GLU F CA 1
ATOM 3786 C C . GLU F 2 25 ? 39.599 9.287 93.636 1.00 66.27 25 GLU F C 1
ATOM 3787 O O . GLU F 2 25 ? 38.803 9.268 92.691 1.00 63.50 25 GLU F O 1
ATOM 3793 N N . GLU F 2 26 ? 40.822 9.820 93.555 1.00 67.97 26 GLU F N 1
ATOM 3794 C CA . GLU F 2 26 ? 41.239 10.536 92.353 1.00 69.03 26 GLU F CA 1
ATOM 3795 C C . GLU F 2 26 ? 41.330 9.617 91.143 1.00 65.40 26 GLU F C 1
ATOM 3796 O O . GLU F 2 26 ? 41.162 10.077 90.008 1.00 66.80 26 GLU F O 1
ATOM 3802 N N . ALA F 2 27 ? 41.592 8.325 91.359 1.00 68.20 27 ALA F N 1
ATOM 3803 C CA . ALA F 2 27 ? 41.666 7.387 90.243 1.00 66.20 27 ALA F CA 1
ATOM 3804 C C . ALA F 2 27 ? 40.354 7.344 89.469 1.00 64.57 27 ALA F C 1
ATOM 3805 O O . ALA F 2 27 ? 40.354 7.290 88.233 1.00 64.42 27 ALA F O 1
ATOM 3807 N N . LEU F 2 28 ? 39.224 7.369 90.178 1.00 62.74 28 LEU F N 1
ATOM 3808 C CA . LEU F 2 28 ? 37.927 7.396 89.513 1.00 62.25 28 LEU F CA 1
ATOM 3809 C C . LEU F 2 28 ? 37.577 8.772 88.963 1.00 60.25 28 LEU F C 1
ATOM 3810 O O . LEU F 2 28 ? 36.748 8.866 88.053 1.00 59.19 28 LEU F O 1
ATOM 3815 N N . ASN F 2 29 ? 38.187 9.836 89.491 1.00 60.49 29 ASN F N 1
ATOM 3816 C CA . ASN F 2 29 ? 37.985 11.161 88.916 1.00 61.00 29 ASN F CA 1
ATOM 3817 C C . ASN F 2 29 ? 38.729 11.300 87.594 1.00 58.95 29 ASN F C 1
ATOM 3818 O O . ASN F 2 29 ? 38.146 11.707 86.581 1.00 55.66 29 ASN F O 1
ATOM 3823 N N . THR F 2 30 ? 40.023 10.967 87.585 1.00 59.72 30 THR F N 1
ATOM 3824 C CA . THR F 2 30 ? 40.800 11.075 86.355 1.00 61.33 30 THR F CA 1
ATOM 3825 C C . THR F 2 30 ? 40.261 10.153 85.272 1.00 61.13 30 THR F C 1
ATOM 3826 O O . THR F 2 30 ? 40.314 10.494 84.085 1.00 68.14 30 THR F O 1
ATOM 3830 N N . PHE F 2 31 ? 39.738 8.985 85.659 1.00 62.83 31 PHE F N 1
ATOM 3831 C CA . PHE F 2 31 ? 39.102 8.100 84.688 1.00 57.51 31 PHE F CA 1
ATOM 3832 C C . PHE F 2 31 ? 37.910 8.774 84.026 1.00 58.24 31 PHE F C 1
ATOM 3833 O O . PHE F 2 31 ? 37.605 8.491 82.863 1.00 57.33 31 PHE F O 1
ATOM 3841 N N . LEU F 2 32 ? 37.228 9.665 84.747 1.00 55.08 32 LEU F N 1
ATOM 3842 C CA . LEU F 2 32 ? 36.101 10.381 84.161 1.00 57.03 32 LEU F CA 1
ATOM 3843 C C . LEU F 2 32 ? 36.572 11.443 83.172 1.00 59.44 32 LEU F C 1
ATOM 3844 O O . LEU F 2 32 ? 36.055 11.528 82.051 1.00 58.13 32 LEU F O 1
ATOM 3849 N N . LYS F 2 33 ? 37.555 12.266 83.564 1.00 58.58 33 LYS F N 1
ATOM 3850 C CA . LYS F 2 33 ? 37.953 13.370 82.693 1.00 61.98 33 LYS F CA 1
ATOM 3851 C C . LYS F 2 33 ? 38.793 12.917 81.507 1.00 62.87 33 LYS F C 1
ATOM 3852 O O . LYS F 2 33 ? 38.864 13.639 80.506 1.00 62.45 33 LYS F O 1
ATOM 3858 N N . GLU F 2 34 ? 39.430 11.749 81.587 1.00 59.06 34 GLU F N 1
ATOM 3859 C CA . GLU F 2 34 ? 40.379 11.323 80.569 1.00 62.93 34 GLU F CA 1
ATOM 3860 C C . GLU F 2 34 ? 39.952 10.078 79.808 1.00 57.85 34 GLU F C 1
ATOM 3861 O O . GLU F 2 34 ? 40.715 9.602 78.959 1.00 60.65 34 GLU F O 1
ATOM 3867 N N . HIS F 2 35 ? 38.761 9.542 80.066 1.00 63.37 35 HIS F N 1
ATOM 3868 C CA . HIS F 2 35 ? 38.327 8.356 79.341 1.00 58.56 35 HIS F CA 1
ATOM 3869 C C . HIS F 2 35 ? 36.846 8.432 79.010 1.00 56.14 35 HIS F C 1
ATOM 3870 O O . HIS F 2 35 ? 36.467 8.367 77.836 1.00 54.50 35 HIS F O 1
ATOM 3877 N N . LEU F 2 36 ? 36.002 8.581 80.030 1.00 56.40 36 LEU F N 1
ATOM 3878 C CA . LEU F 2 36 ? 34.573 8.703 79.769 1.00 59.11 36 LEU F CA 1
ATOM 3879 C C . LEU F 2 36 ? 34.267 9.967 78.983 1.00 61.34 36 LEU F C 1
ATOM 3880 O O . LEU F 2 36 ? 33.380 9.969 78.122 1.00 60.65 36 LEU F O 1
ATOM 3885 N N . LYS F 2 37 ? 34.997 11.049 79.253 1.00 59.53 37 LYS F N 1
ATOM 3886 C CA . LYS F 2 37 ? 34.714 12.303 78.573 1.00 64.25 37 LYS F CA 1
ATOM 3887 C C . LYS F 2 37 ? 35.221 12.288 77.130 1.00 65.60 37 LYS F C 1
ATOM 3888 O O . LYS F 2 37 ? 34.727 13.070 76.310 1.00 66.56 37 LYS F O 1
ATOM 3894 N N . ARG F 2 38 ? 36.154 11.388 76.791 1.00 63.28 38 ARG F N 1
ATOM 3895 C CA . ARG F 2 38 ? 36.661 11.232 75.429 1.00 64.94 38 ARG F CA 1
ATOM 3896 C C . ARG F 2 38 ? 36.006 10.088 74.667 1.00 63.55 38 ARG F C 1
ATOM 3897 O O . ARG F 2 38 ? 36.481 9.734 73.581 1.00 61.88 38 ARG F O 1
ATOM 3905 N N . GLN F 2 39 ? 34.936 9.508 75.202 1.00 66.17 39 GLN F N 1
ATOM 3906 C CA . GLN F 2 39 ? 34.268 8.378 74.568 1.00 66.95 39 GLN F CA 1
ATOM 3907 C C . GLN F 2 39 ? 35.245 7.219 74.360 1.00 64.10 39 GLN F C 1
ATOM 3908 O O . GLN F 2 39 ? 35.281 6.580 73.306 1.00 63.87 39 GLN F O 1
ATOM 3914 N N . HIS F 2 40 ? 36.061 6.954 75.384 1.00 64.65 40 HIS F N 1
ATOM 3915 C CA . HIS F 2 40 ? 36.946 5.787 75.383 1.00 62.37 40 HIS F CA 1
ATOM 3916 C C . HIS F 2 40 ? 36.162 4.549 75.828 1.00 65.07 40 HIS F C 1
ATOM 3917 O O . HIS F 2 40 ? 36.495 3.867 76.797 1.00 71.02 40 HIS F O 1
ATOM 3924 N N . ASP F 2 41 ? 35.097 4.268 75.083 1.00 64.44 41 ASP F N 1
ATOM 3925 C CA . ASP F 2 41 ? 34.143 3.228 75.447 1.00 64.28 41 ASP F CA 1
ATOM 3926 C C . ASP F 2 41 ? 33.243 2.954 74.251 1.00 63.14 41 ASP F C 1
ATOM 3927 O O . ASP F 2 41 ? 33.278 3.668 73.245 1.00 61.88 41 ASP F O 1
ATOM 3932 N N . GLY F 2 42 ? 32.447 1.889 74.370 1.00 63.39 42 GLY F N 1
ATOM 3933 C CA . GLY F 2 42 ? 31.474 1.506 73.361 1.00 64.70 42 GLY F CA 1
ATOM 3934 C C . GLY F 2 42 ? 31.668 0.105 72.829 1.00 67.40 42 GLY F C 1
ATOM 3935 O O . GLY F 2 42 ? 30.700 -0.529 72.393 1.00 74.13 42 GLY F O 1
ATOM 3936 N N . GLN F 2 43 ? 32.899 -0.405 72.865 1.00 65.78 43 GLN F N 1
ATOM 3937 C CA . GLN F 2 43 ? 33.217 -1.726 72.339 1.00 64.71 43 GLN F CA 1
ATOM 3938 C C . GLN F 2 43 ? 33.492 -2.764 73.419 1.00 57.43 43 GLN F C 1
ATOM 3939 O O . GLN F 2 43 ? 33.047 -3.908 73.291 1.00 53.23 43 GLN F O 1
ATOM 3945 N N . ILE F 2 44 ? 34.195 -2.395 74.492 1.00 59.83 44 ILE F N 1
ATOM 3946 C CA . ILE F 2 44 ? 34.454 -3.281 75.618 1.00 57.49 44 ILE F CA 1
ATOM 3947 C C . ILE F 2 44 ? 33.863 -2.734 76.902 1.00 56.51 44 ILE F C 1
ATOM 3948 O O . ILE F 2 44 ? 33.293 -3.484 77.708 1.00 56.59 44 ILE F O 1
ATOM 3953 N N . LEU F 2 45 ? 33.972 -1.427 77.119 1.00 56.39 45 LEU F N 1
ATOM 3954 C CA . LEU F 2 45 ? 33.408 -0.782 78.291 1.00 58.17 45 LEU F CA 1
ATOM 3955 C C . LEU F 2 45 ? 32.137 -0.033 77.911 1.00 56.72 45 LEU F C 1
ATOM 3956 O O . LEU F 2 45 ? 32.100 0.693 76.912 1.00 56.69 45 LEU F O 1
ATOM 3961 N N . ARG F 2 46 ? 31.099 -0.212 78.723 1.00 55.67 46 ARG F N 1
ATOM 3962 C CA . ARG F 2 46 ? 29.826 0.476 78.559 1.00 57.70 46 ARG F CA 1
ATOM 3963 C C . ARG F 2 46 ? 29.535 1.233 79.843 1.00 55.54 46 ARG F C 1
ATOM 3964 O O . ARG F 2 46 ? 29.520 0.641 80.928 1.00 57.04 46 ARG F O 1
ATOM 3972 N N . GLY F 2 47 ? 29.318 2.535 79.718 1.00 57.03 47 GLY F N 1
ATOM 3973 C CA . GLY F 2 47 ? 29.155 3.414 80.860 1.00 56.06 47 GLY F CA 1
ATOM 3974 C C . GLY F 2 47 ? 27.694 3.874 81.002 1.00 55.31 47 GLY F C 1
ATOM 3975 O O . GLY F 2 47 ? 27.042 4.178 80.007 1.00 55.60 47 GLY F O 1
ATOM 3976 N N . TYR F 2 48 ? 27.235 3.904 82.244 1.00 56.37 48 TYR F N 1
ATOM 3977 C CA . TYR F 2 48 ? 25.957 4.502 82.599 1.00 55.89 48 TYR F CA 1
ATOM 3978 C C . TYR F 2 48 ? 26.214 5.629 83.587 1.00 56.48 48 TYR F C 1
ATOM 3979 O O . TYR F 2 48 ? 27.212 5.618 84.312 1.00 55.41 48 TYR F O 1
ATOM 3988 N N . ALA F 2 49 ? 25.309 6.605 83.618 1.00 56.09 49 ALA F N 1
ATOM 3989 C CA . ALA F 2 49 ? 25.555 7.846 84.336 1.00 57.03 49 ALA F CA 1
ATOM 3990 C C . ALA F 2 49 ? 24.355 8.243 85.182 1.00 59.56 49 ALA F C 1
ATOM 3991 O O . ALA F 2 49 ? 23.209 8.184 84.727 1.00 59.64 49 ALA F O 1
ATOM 3993 N N . LEU F 2 50 ? 24.632 8.652 86.417 1.00 58.39 50 LEU F N 1
ATOM 3994 C CA . LEU F 2 50 ? 23.635 9.264 87.289 1.00 60.54 50 LEU F CA 1
ATOM 3995 C C . LEU F 2 50 ? 23.678 10.771 87.054 1.00 63.45 50 LEU F C 1
ATOM 3996 O O . LEU F 2 50 ? 24.658 11.434 87.409 1.00 64.52 50 LEU F O 1
ATOM 4001 N N . VAL F 2 51 ? 22.622 11.310 86.448 1.00 63.18 51 VAL F N 1
ATOM 4002 C CA . VAL F 2 51 ? 22.625 12.682 85.958 1.00 65.74 51 VAL F CA 1
ATOM 4003 C C . VAL F 2 51 ? 21.511 13.476 86.626 1.00 68.01 51 VAL F C 1
ATOM 4004 O O . VAL F 2 51 ? 20.496 12.925 87.067 1.00 69.92 51 VAL F O 1
ATOM 4008 N N . SER F 2 52 ? 21.717 14.787 86.705 1.00 69.04 52 SER F N 1
ATOM 4009 C CA . SER F 2 52 ? 20.743 15.695 87.284 1.00 70.51 52 SER F CA 1
ATOM 4010 C C . SER F 2 52 ? 19.764 16.182 86.219 1.00 70.25 52 SER F C 1
ATOM 4011 O O . SER F 2 52 ? 19.910 15.907 85.026 1.00 69.24 52 SER F O 1
ATOM 4014 N N . GLY F 2 53 ? 18.754 16.922 86.672 1.00 70.29 53 GLY F N 1
ATOM 4015 C CA . GLY F 2 53 ? 17.732 17.444 85.787 1.00 71.86 53 GLY F CA 1
ATOM 4016 C C . GLY F 2 53 ? 17.939 18.894 85.401 1.00 73.90 53 GLY F C 1
ATOM 4017 O O . GLY F 2 53 ? 16.999 19.565 84.964 1.00 72.36 53 GLY F O 1
ATOM 4018 N N . ASP F 2 54 ? 19.164 19.389 85.556 1.00 70.44 54 ASP F N 1
ATOM 4019 C CA . ASP F 2 54 ? 19.461 20.770 85.210 1.00 75.49 54 ASP F CA 1
ATOM 4020 C C . ASP F 2 54 ? 19.392 20.970 83.696 1.00 81.38 54 ASP F C 1
ATOM 4021 O O . ASP F 2 54 ? 19.330 20.017 82.915 1.00 78.89 54 ASP F O 1
ATOM 4026 N N . THR F 2 55 ? 19.412 22.242 83.284 1.00 80.91 55 THR F N 1
ATOM 4027 C CA . THR F 2 55 ? 19.322 22.558 81.862 1.00 80.28 55 THR F CA 1
ATOM 4028 C C . THR F 2 55 ? 20.526 22.018 81.103 1.00 74.84 55 THR F C 1
ATOM 4029 O O . THR F 2 55 ? 20.403 21.626 79.937 1.00 74.81 55 THR F O 1
ATOM 4033 N N . VAL F 2 56 ? 21.688 21.988 81.744 1.00 79.87 56 VAL F N 1
ATOM 4034 C CA . VAL F 2 56 ? 22.821 21.181 81.306 1.00 74.47 56 VAL F CA 1
ATOM 4035 C C . VAL F 2 56 ? 22.992 20.061 82.331 1.00 71.65 56 VAL F C 1
ATOM 4036 O O . VAL F 2 56 ? 23.345 20.326 83.490 1.00 70.47 56 VAL F O 1
ATOM 4040 N N . PRO F 2 57 ? 22.723 18.806 81.970 1.00 73.03 57 PRO F N 1
ATOM 4041 C CA . PRO F 2 57 ? 22.677 17.746 82.988 1.00 73.55 57 PRO F CA 1
ATOM 4042 C C . PRO F 2 57 ? 24.045 17.530 83.617 1.00 73.87 57 PRO F C 1
ATOM 4043 O O . PRO F 2 57 ? 25.047 17.361 82.920 1.00 74.08 57 PRO F O 1
ATOM 4047 N N . ARG F 2 58 ? 24.075 17.536 84.946 1.00 70.34 58 ARG F N 1
ATOM 4048 C CA . ARG F 2 58 ? 25.304 17.331 85.695 1.00 70.56 58 ARG F CA 1
ATOM 4049 C C . ARG F 2 58 ? 25.477 15.853 86.007 1.00 65.48 58 ARG F C 1
ATOM 4050 O O . ARG F 2 58 ? 24.507 15.152 86.304 1.00 63.50 58 ARG F O 1
ATOM 4058 N N . LEU F 2 59 ? 26.718 15.386 85.953 1.00 66.95 59 LEU F N 1
ATOM 4059 C CA . LEU F 2 59 ? 27.038 13.999 86.255 1.00 63.54 59 LEU F CA 1
ATOM 4060 C C . LEU F 2 59 ? 27.514 13.904 87.700 1.00 66.76 59 LEU F C 1
ATOM 4061 O O . LEU F 2 59 ? 28.518 14.524 88.068 1.00 75.06 59 LEU F O 1
ATOM 4066 N N . LEU F 2 60 ? 26.792 13.132 88.513 1.00 64.74 60 LEU F N 1
ATOM 4067 C CA . LEU F 2 60 ? 27.145 12.927 89.913 1.00 61.08 60 LEU F CA 1
ATOM 4068 C C . LEU F 2 60 ? 27.435 11.465 90.223 1.00 59.59 60 LEU F C 1
ATOM 4069 O O . LEU F 2 60 ? 27.597 11.109 91.397 1.00 60.42 60 LEU F O 1
ATOM 4074 N N . GLY F 2 61 ? 27.511 10.618 89.208 1.00 59.97 61 GLY F N 1
ATOM 4075 C CA . GLY F 2 61 ? 27.871 9.232 89.411 1.00 58.94 61 GLY F CA 1
ATOM 4076 C C . GLY F 2 61 ? 27.928 8.520 88.079 1.00 58.51 61 GLY F C 1
ATOM 4077 O O . GLY F 2 61 ? 27.351 8.972 87.082 1.00 60.52 61 GLY F O 1
ATOM 4078 N N . TYR F 2 62 ? 28.630 7.389 88.082 1.00 57.68 62 TYR F N 1
ATOM 4079 C CA . TYR F 2 62 ? 28.769 6.588 86.874 1.00 54.68 62 TYR F CA 1
ATOM 4080 C C . TYR F 2 62 ? 29.266 5.200 87.242 1.00 53.11 62 TYR F C 1
ATOM 4081 O O . TYR F 2 62 ? 29.848 4.991 88.309 1.00 52.23 62 TYR F O 1
ATOM 4090 N N . TYR F 2 63 ? 29.068 4.264 86.314 1.00 51.95 63 TYR F N 1
ATOM 4091 C CA . TYR F 2 63 ? 29.703 2.958 86.398 1.00 52.45 63 TYR F CA 1
ATOM 4092 C C . TYR F 2 63 ? 30.007 2.467 84.993 1.00 53.37 63 TYR F C 1
ATOM 4093 O O . TYR F 2 63 ? 29.426 2.933 84.010 1.00 52.71 63 TYR F O 1
ATOM 4102 N N . THR F 2 64 ? 30.933 1.516 84.915 1.00 52.65 64 THR F N 1
ATOM 4103 C CA . THR F 2 64 ? 31.314 0.882 83.663 1.00 53.43 64 THR F CA 1
ATOM 4104 C C . THR F 2 64 ? 31.009 -0.607 83.737 1.00 53.82 64 THR F C 1
ATOM 4105 O O . THR F 2 64 ? 31.268 -1.255 84.757 1.00 54.19 64 THR F O 1
ATOM 4109 N N . LEU F 2 65 ? 30.457 -1.141 82.653 1.00 51.91 65 LEU F N 1
ATOM 4110 C CA . LEU F 2 65 ? 30.150 -2.557 82.534 1.00 53.47 65 LEU F CA 1
ATOM 4111 C C . LEU F 2 65 ? 30.885 -3.146 81.340 1.00 51.59 65 LEU F C 1
ATOM 4112 O O . LEU F 2 65 ? 31.135 -2.462 80.343 1.00 51.45 65 LEU F O 1
ATOM 4117 N N . SER F 2 66 ? 31.223 -4.426 81.448 1.00 52.68 66 SER F N 1
ATOM 4118 C CA . SER F 2 66 ? 31.912 -5.123 80.374 1.00 50.00 66 SER F CA 1
ATOM 4119 C C . SER F 2 66 ? 31.466 -6.575 80.354 1.00 47.62 66 SER F C 1
ATOM 4120 O O . SER F 2 66 ? 31.302 -7.195 81.408 1.00 47.05 66 SER F O 1
ATOM 4123 N N . GLY F 2 67 ? 31.266 -7.105 79.152 1.00 48.96 67 GLY F N 1
ATOM 4124 C CA . GLY F 2 67 ? 31.045 -8.533 79.024 1.00 49.18 67 GLY F CA 1
ATOM 4125 C C . GLY F 2 67 ? 32.269 -9.305 79.482 1.00 48.64 67 GLY F C 1
ATOM 4126 O O . GLY F 2 67 ? 33.409 -8.908 79.230 1.00 49.99 67 GLY F O 1
ATOM 4127 N N . SER F 2 68 ? 32.029 -10.406 80.187 1.00 48.97 68 SER F N 1
ATOM 4128 C CA . SER F 2 68 ? 33.108 -11.195 80.759 1.00 49.61 68 SER F CA 1
ATOM 4129 C C . SER F 2 68 ? 32.746 -12.671 80.673 1.00 50.48 68 SER F C 1
ATOM 4130 O O . SER F 2 68 ? 31.671 -13.047 80.195 1.00 49.39 68 SER F O 1
ATOM 4133 N N . CYS F 2 69 ? 33.668 -13.512 81.132 1.00 52.82 69 CYS F N 1
ATOM 4134 C CA . CYS F 2 69 ? 33.433 -14.942 81.222 1.00 54.46 69 CYS F CA 1
ATOM 4135 C C . CYS F 2 69 ? 34.319 -15.500 82.323 1.00 54.57 69 CYS F C 1
ATOM 4136 O O . CYS F 2 69 ? 35.418 -14.996 82.566 1.00 54.95 69 CYS F O 1
ATOM 4139 N N . PHE F 2 70 ? 33.830 -16.537 82.993 1.00 55.43 70 PHE F N 1
ATOM 4140 C CA . PHE F 2 70 ? 34.581 -17.205 84.043 1.00 57.55 70 PHE F CA 1
ATOM 4141 C C . PHE F 2 70 ? 34.831 -18.650 83.638 1.00 60.51 70 PHE F C 1
ATOM 4142 O O . PHE F 2 70 ? 33.953 -19.307 83.070 1.00 58.41 70 PHE F O 1
ATOM 4150 N N . GLU F 2 71 ? 36.038 -19.137 83.920 1.00 60.58 71 GLU F N 1
ATOM 4151 C CA . GLU F 2 71 ? 36.467 -20.456 83.484 1.00 65.94 71 GLU F CA 1
ATOM 4152 C C . GLU F 2 71 ? 37.018 -21.241 84.664 1.00 66.04 71 GLU F C 1
ATOM 4153 O O . GLU F 2 71 ? 37.340 -20.686 85.717 1.00 65.28 71 GLU F O 1
ATOM 4159 N N . ARG F 2 72 ? 37.115 -22.551 84.465 1.00 68.16 72 ARG F N 1
ATOM 4160 C CA . ARG F 2 72 ? 37.649 -23.470 85.461 1.00 69.00 72 ARG F CA 1
ATOM 4161 C C . ARG F 2 72 ? 39.081 -23.823 85.070 1.00 70.95 72 ARG F C 1
ATOM 4162 O O . ARG F 2 72 ? 39.309 -24.462 84.037 1.00 69.80 72 ARG F O 1
ATOM 4170 N N . GLY F 2 73 ? 40.041 -23.398 85.884 1.00 67.24 73 GLY F N 1
ATOM 4171 C CA . GLY F 2 73 ? 41.443 -23.656 85.610 1.00 71.17 73 GLY F CA 1
ATOM 4172 C C . GLY F 2 73 ? 42.329 -23.447 86.822 1.00 75.15 73 GLY F C 1
ATOM 4173 O O . GLY F 2 73 ? 41.996 -23.888 87.922 1.00 82.97 73 GLY F O 1
ATOM 4174 N N . GLN F 2 87 ? 35.990 -25.733 81.600 1.00 78.98 87 GLN F N 1
ATOM 4175 C CA . GLN F 2 87 ? 34.753 -25.194 81.047 1.00 78.00 87 GLN F CA 1
ATOM 4176 C C . GLN F 2 87 ? 34.780 -23.669 81.010 1.00 75.81 87 GLN F C 1
ATOM 4177 O O . GLN F 2 87 ? 35.663 -23.038 81.592 1.00 76.56 87 GLN F O 1
ATOM 4183 N N . ASN F 2 88 ? 33.802 -23.084 80.320 1.00 77.91 88 ASN F N 1
ATOM 4184 C CA . ASN F 2 88 ? 33.745 -21.643 80.115 1.00 73.86 88 ASN F CA 1
ATOM 4185 C C . ASN F 2 88 ? 32.290 -21.202 80.113 1.00 65.83 88 ASN F C 1
ATOM 4186 O O . ASN F 2 88 ? 31.466 -21.787 79.404 1.00 65.77 88 ASN F O 1
ATOM 4191 N N . ALA F 2 89 ? 31.981 -20.173 80.903 1.00 71.06 89 ALA F N 1
ATOM 4192 C CA . ALA F 2 89 ? 30.625 -19.655 81.013 1.00 64.89 89 ALA F CA 1
ATOM 4193 C C . ALA F 2 89 ? 30.637 -18.132 80.983 1.00 57.61 89 ALA F C 1
ATOM 4194 O O . ALA F 2 89 ? 31.507 -17.505 81.605 1.00 54.68 89 ALA F O 1
ATOM 4196 N N . PRO F 2 90 ? 29.688 -17.515 80.286 1.00 57.43 90 PRO F N 1
ATOM 4197 C CA . PRO F 2 90 ? 29.694 -16.055 80.149 1.00 54.38 90 PRO F CA 1
ATOM 4198 C C . PRO F 2 90 ? 29.087 -15.356 81.357 1.00 53.12 90 PRO F C 1
ATOM 4199 O O . PRO F 2 90 ? 28.279 -15.915 82.102 1.00 55.20 90 PRO F O 1
ATOM 4203 N N . SER F 2 91 ? 29.498 -14.103 81.539 1.00 51.75 91 SER F N 1
ATOM 4204 C CA . SER F 2 91 ? 29.046 -13.296 82.666 1.00 49.66 91 SER F CA 1
ATOM 4205 C C . SER F 2 91 ? 29.212 -11.822 82.311 1.00 48.16 91 SER F C 1
ATOM 4206 O O . SER F 2 91 ? 29.584 -11.469 81.189 1.00 47.16 91 SER F O 1
ATOM 4209 N N . VAL F 2 92 ? 28.922 -10.960 83.285 1.00 46.90 92 VAL F N 1
ATOM 4210 C CA . VAL F 2 92 ? 29.114 -9.520 83.165 1.00 46.96 92 VAL F CA 1
ATOM 4211 C C . VAL F 2 92 ? 29.899 -9.049 84.381 1.00 46.96 92 VAL F C 1
ATOM 4212 O O . VAL F 2 92 ? 29.666 -9.517 85.500 1.00 48.11 92 VAL F O 1
ATOM 4216 N N . THR F 2 93 ? 30.841 -8.136 84.161 1.00 47.97 93 THR F N 1
ATOM 4217 C CA . THR F 2 93 ? 31.716 -7.641 85.213 1.00 48.15 93 THR F CA 1
ATOM 4218 C C . THR F 2 93 ? 31.526 -6.140 85.377 1.00 47.75 93 THR F C 1
ATOM 4219 O O . THR F 2 93 ? 31.638 -5.383 84.406 1.00 45.53 93 THR F O 1
ATOM 4223 N N . LEU F 2 94 ? 31.240 -5.715 86.603 1.00 49.44 94 LEU F N 1
ATOM 4224 C CA . LEU F 2 94 ? 31.158 -4.299 86.935 1.00 52.93 94 LEU F CA 1
ATOM 4225 C C . LEU F 2 94 ? 32.556 -3.803 87.284 1.00 54.59 94 LEU F C 1
ATOM 4226 O O . LEU F 2 94 ? 33.156 -4.259 88.264 1.00 54.78 94 LEU F O 1
ATOM 4231 N N . GLY F 2 95 ? 33.079 -2.888 86.473 1.00 54.31 95 GLY F N 1
ATOM 4232 C CA . GLY F 2 95 ? 34.411 -2.367 86.694 1.00 56.57 95 GLY F CA 1
ATOM 4233 C C . GLY F 2 95 ? 34.441 -1.259 87.724 1.00 60.75 95 GLY F C 1
ATOM 4234 O O . GLY F 2 95 ? 34.454 -1.521 88.931 1.00 64.62 95 GLY F O 1
ATOM 4235 N N . ARG F 2 96 ? 34.441 -0.015 87.259 1.00 57.63 96 ARG F N 1
ATOM 4236 C CA . ARG F 2 96 ? 34.488 1.142 88.137 1.00 57.25 96 ARG F CA 1
ATOM 4237 C C . ARG F 2 96 ? 33.076 1.624 88.455 1.00 56.72 96 ARG F C 1
ATOM 4238 O O . ARG F 2 96 ? 32.143 1.437 87.670 1.00 56.39 96 ARG F O 1
ATOM 4246 N N . LEU F 2 97 ? 32.930 2.240 89.627 1.00 57.79 97 LEU F N 1
ATOM 4247 C CA . LEU F 2 97 ? 31.663 2.821 90.063 1.00 57.89 97 LEU F CA 1
ATOM 4248 C C . LEU F 2 97 ? 31.985 3.941 91.039 1.00 57.43 97 LEU F C 1
ATOM 4249 O O . LEU F 2 97 ? 32.631 3.700 92.062 1.00 57.78 97 LEU F O 1
ATOM 4254 N N . ALA F 2 98 ? 31.531 5.154 90.735 1.00 57.63 98 ALA F N 1
ATOM 4255 C CA . ALA F 2 98 ? 31.889 6.324 91.524 1.00 57.09 98 ALA F CA 1
ATOM 4256 C C . ALA F 2 98 ? 30.653 7.171 91.784 1.00 56.13 98 ALA F C 1
ATOM 4257 O O . ALA F 2 98 ? 29.760 7.262 90.938 1.00 55.82 98 ALA F O 1
ATOM 4259 N N . ILE F 2 99 ? 30.607 7.777 92.969 1.00 57.73 99 ILE F N 1
ATOM 4260 C CA . ILE F 2 99 ? 29.524 8.661 93.384 1.00 58.65 99 ILE F CA 1
ATOM 4261 C C . ILE F 2 99 ? 30.132 9.958 93.899 1.00 59.80 99 ILE F C 1
ATOM 4262 O O . ILE F 2 99 ? 31.025 9.931 94.753 1.00 61.21 99 ILE F O 1
ATOM 4267 N N . ASP F 2 100 ? 29.656 11.087 93.376 1.00 58.74 100 ASP F N 1
ATOM 4268 C CA . ASP F 2 100 ? 30.185 12.383 93.784 1.00 61.35 100 ASP F CA 1
ATOM 4269 C C . ASP F 2 100 ? 29.912 12.634 95.264 1.00 59.47 100 ASP F C 1
ATOM 4270 O O . ASP F 2 100 ? 28.884 12.220 95.807 1.00 58.38 100 ASP F O 1
ATOM 4275 N N . LYS F 2 101 ? 30.860 13.316 95.921 1.00 59.20 101 LYS F N 1
ATOM 4276 C CA . LYS F 2 101 ? 30.734 13.585 97.352 1.00 61.64 101 LYS F CA 1
ATOM 4277 C C . LYS F 2 101 ? 29.454 14.338 97.695 1.00 60.56 101 LYS F C 1
ATOM 4278 O O . LYS F 2 101 ? 28.908 14.146 98.787 1.00 59.12 101 LYS F O 1
ATOM 4284 N N . SER F 2 102 ? 28.973 15.206 96.800 1.00 60.15 102 SER F N 1
ATOM 4285 C CA . SER F 2 102 ? 27.754 15.959 97.082 1.00 65.98 102 SER F CA 1
ATOM 4286 C C . SER F 2 102 ? 26.577 15.042 97.389 1.00 66.09 102 SER F C 1
ATOM 4287 O O . SER F 2 102 ? 25.719 15.394 98.205 1.00 67.86 102 SER F O 1
ATOM 4290 N N . VAL F 2 103 ? 26.510 13.878 96.748 1.00 65.48 103 VAL F N 1
ATOM 4291 C CA . VAL F 2 103 ? 25.363 12.986 96.865 1.00 65.45 103 VAL F CA 1
ATOM 4292 C C . VAL F 2 103 ? 25.745 11.662 97.532 1.00 63.74 103 VAL F C 1
ATOM 4293 O O . VAL F 2 103 ? 25.053 10.658 97.361 1.00 64.15 103 VAL F O 1
ATOM 4297 N N . GLN F 2 104 ? 26.811 11.652 98.327 1.00 65.00 104 GLN F N 1
ATOM 4298 C CA . GLN F 2 104 ? 27.206 10.432 99.012 1.00 63.94 104 GLN F CA 1
ATOM 4299 C C . GLN F 2 104 ? 26.403 10.258 100.298 1.00 63.75 104 GLN F C 1
ATOM 4300 O O . GLN F 2 104 ? 25.831 11.207 100.841 1.00 64.44 104 GLN F O 1
ATOM 4306 N N . GLY F 2 105 ? 26.365 9.018 100.782 1.00 64.10 105 GLY F N 1
ATOM 4307 C CA . GLY F 2 105 ? 25.608 8.721 101.980 1.00 65.56 105 GLY F CA 1
ATOM 4308 C C . GLY F 2 105 ? 24.112 8.853 101.825 1.00 67.47 105 GLY F C 1
ATOM 4309 O O . GLY F 2 105 ? 23.402 8.954 102.828 1.00 69.09 105 GLY F O 1
ATOM 4310 N N . GLN F 2 106 ? 23.604 8.852 100.593 1.00 63.91 106 GLN F N 1
ATOM 4311 C CA . GLN F 2 106 ? 22.173 8.983 100.354 1.00 65.60 106 GLN F CA 1
ATOM 4312 C C . GLN F 2 106 ? 21.578 7.746 99.693 1.00 64.44 106 GLN F C 1
ATOM 4313 O O . GLN F 2 106 ? 20.373 7.727 99.412 1.00 64.10 106 GLN F O 1
ATOM 4319 N N . GLY F 2 107 ? 22.380 6.710 99.454 1.00 68.74 107 GLY F N 1
ATOM 4320 C CA . GLY F 2 107 ? 21.880 5.489 98.861 1.00 68.11 107 GLY F CA 1
ATOM 4321 C C . GLY F 2 107 ? 22.011 5.392 97.356 1.00 67.34 107 GLY F C 1
ATOM 4322 O O . GLY F 2 107 ? 21.581 4.383 96.780 1.00 70.77 107 GLY F O 1
ATOM 4323 N N . TRP F 2 108 ? 22.571 6.409 96.693 1.00 68.83 108 TRP F N 1
ATOM 4324 C CA . TRP F 2 108 ? 22.705 6.350 95.241 1.00 65.49 108 TRP F CA 1
ATOM 4325 C C . TRP F 2 108 ? 23.708 5.290 94.809 1.00 63.39 108 TRP F C 1
ATOM 4326 O O . TRP F 2 108 ? 23.602 4.754 93.700 1.00 61.05 108 TRP F O 1
ATOM 4337 N N . GLY F 2 109 ? 24.692 4.985 95.657 1.00 63.74 109 GLY F N 1
ATOM 4338 C CA . GLY F 2 109 ? 25.654 3.953 95.308 1.00 63.27 109 GLY F CA 1
ATOM 4339 C C . GLY F 2 109 ? 25.008 2.588 95.177 1.00 65.68 109 GLY F C 1
ATOM 4340 O O . GLY F 2 109 ? 25.324 1.823 94.262 1.00 63.31 109 GLY F O 1
ATOM 4341 N N . GLU F 2 110 ? 24.085 2.268 96.086 1.00 63.12 110 GLU F N 1
ATOM 4342 C CA . GLU F 2 110 ? 23.381 0.995 96.003 1.00 63.90 110 GLU F CA 1
ATOM 4343 C C . GLU F 2 110 ? 22.321 1.007 94.907 1.00 61.98 110 GLU F C 1
ATOM 4344 O O . GLU F 2 110 ? 22.031 -0.041 94.319 1.00 61.77 110 GLU F O 1
ATOM 4358 N N . LEU F 2 112 ? 22.689 2.511 92.031 1.00 57.81 112 LEU F N 1
ATOM 4359 C CA . LEU F 2 112 ? 23.449 2.215 90.823 1.00 57.95 112 LEU F CA 1
ATOM 4360 C C . LEU F 2 112 ? 23.718 0.720 90.704 1.00 56.05 112 LEU F C 1
ATOM 4361 O O . LEU F 2 112 ? 23.575 0.142 89.621 1.00 55.84 112 LEU F O 1
ATOM 4366 N N . VAL F 2 113 ? 24.090 0.074 91.813 1.00 55.84 113 VAL F N 1
ATOM 4367 C CA . VAL F 2 113 ? 24.280 -1.375 91.803 1.00 55.64 113 VAL F CA 1
ATOM 4368 C C . VAL F 2 113 ? 22.979 -2.075 91.436 1.00 56.56 113 VAL F C 1
ATOM 4369 O O . VAL F 2 113 ? 22.975 -3.058 90.684 1.00 59.37 113 VAL F O 1
ATOM 4373 N N . ALA F 2 114 ? 21.852 -1.565 91.938 1.00 55.96 114 ALA F N 1
ATOM 4374 C CA . ALA F 2 114 ? 20.562 -2.111 91.538 1.00 55.45 114 ALA F CA 1
ATOM 4375 C C . ALA F 2 114 ? 20.294 -1.879 90.059 1.00 52.93 114 ALA F C 1
ATOM 4376 O O . ALA F 2 114 ? 19.701 -2.734 89.396 1.00 53.64 114 ALA F O 1
ATOM 4378 N N . HIS F 2 115 ? 20.743 -0.748 89.519 1.00 50.53 115 HIS F N 1
ATOM 4379 C CA . HIS F 2 115 ? 20.588 -0.515 88.091 1.00 51.90 115 HIS F CA 1
ATOM 4380 C C . HIS F 2 115 ? 21.529 -1.394 87.277 1.00 53.03 115 HIS F C 1
ATOM 4381 O O . HIS F 2 115 ? 21.195 -1.769 86.149 1.00 54.19 115 HIS F O 1
ATOM 4388 N N . VAL F 2 116 ? 22.707 -1.719 87.822 1.00 51.42 116 VAL F N 1
ATOM 4389 C CA . VAL F 2 116 ? 23.620 -2.633 87.137 1.00 51.84 116 VAL F CA 1
ATOM 4390 C C . VAL F 2 116 ? 22.957 -3.991 86.939 1.00 53.19 116 VAL F C 1
ATOM 4391 O O . VAL F 2 116 ? 22.939 -4.539 85.830 1.00 50.00 116 VAL F O 1
ATOM 4403 N N . ARG F 2 118 ? 19.872 -4.699 87.008 1.00 52.68 118 ARG F N 1
ATOM 4404 C CA . ARG F 2 118 ? 18.746 -4.542 86.094 1.00 55.58 118 ARG F CA 1
ATOM 4405 C C . ARG F 2 118 ? 19.198 -4.671 84.648 1.00 51.73 118 ARG F C 1
ATOM 4406 O O . ARG F 2 118 ? 18.500 -5.273 83.822 1.00 50.68 118 ARG F O 1
ATOM 4414 N N . VAL F 2 119 ? 20.362 -4.104 84.322 1.00 54.10 119 VAL F N 1
ATOM 4415 C CA . VAL F 2 119 ? 20.904 -4.239 82.975 1.00 53.27 119 VAL F CA 1
ATOM 4416 C C . VAL F 2 119 ? 21.399 -5.660 82.743 1.00 51.39 119 VAL F C 1
ATOM 4417 O O . VAL F 2 119 ? 21.224 -6.223 81.656 1.00 52.19 119 VAL F O 1
ATOM 4421 N N . VAL F 2 120 ? 22.007 -6.267 83.766 1.00 50.91 120 VAL F N 1
ATOM 4422 C CA . VAL F 2 120 ? 22.400 -7.671 83.675 1.00 50.20 120 VAL F CA 1
ATOM 4423 C C . VAL F 2 120 ? 21.173 -8.553 83.477 1.00 52.87 120 VAL F C 1
ATOM 4424 O O . VAL F 2 120 ? 21.159 -9.447 82.623 1.00 53.70 120 VAL F O 1
ATOM 4428 N N . TRP F 2 121 ? 20.121 -8.307 84.260 1.00 52.87 121 TRP F N 1
ATOM 4429 C CA . TRP F 2 121 ? 18.874 -9.044 84.078 1.00 54.78 121 TRP F CA 1
ATOM 4430 C C . TRP F 2 121 ? 18.311 -8.841 82.676 1.00 53.56 121 TRP F C 1
ATOM 4431 O O . TRP F 2 121 ? 17.915 -9.804 82.009 1.00 53.68 121 TRP F O 1
ATOM 4442 N N . GLY F 2 122 ? 18.279 -7.593 82.206 1.00 55.34 122 GLY F N 1
ATOM 4443 C CA . GLY F 2 122 ? 17.814 -7.342 80.852 1.00 53.40 122 GLY F CA 1
ATOM 4444 C C . GLY F 2 122 ? 18.693 -8.002 79.807 1.00 52.29 122 GLY F C 1
ATOM 4445 O O . GLY F 2 122 ? 18.199 -8.525 78.806 1.00 53.19 122 GLY F O 1
ATOM 4446 N N . ALA F 2 123 ? 20.010 -7.987 80.027 1.00 51.40 123 ALA F N 1
ATOM 4447 C CA . ALA F 2 123 ? 20.921 -8.639 79.094 1.00 51.45 123 ALA F CA 1
ATOM 4448 C C . ALA F 2 123 ? 20.752 -10.154 79.120 1.00 52.32 123 ALA F C 1
ATOM 4449 O O . ALA F 2 123 ? 20.842 -10.812 78.076 1.00 52.14 123 ALA F O 1
ATOM 4451 N N . SER F 2 124 ? 20.499 -10.724 80.302 1.00 50.56 124 SER F N 1
ATOM 4452 C CA . SER F 2 124 ? 20.368 -12.171 80.429 1.00 52.81 124 SER F CA 1
ATOM 4453 C C . SER F 2 124 ? 19.152 -12.715 79.690 1.00 56.32 124 SER F C 1
ATOM 4454 O O . SER F 2 124 ? 19.105 -13.915 79.400 1.00 56.49 124 SER F O 1
ATOM 4457 N N . LYS F 2 125 ? 18.167 -11.866 79.389 1.00 51.71 125 LYS F N 1
ATOM 4458 C CA . LYS F 2 125 ? 16.987 -12.315 78.658 1.00 56.30 125 LYS F CA 1
ATOM 4459 C C . LYS F 2 125 ? 17.279 -12.568 77.185 1.00 54.67 125 LYS F C 1
ATOM 4460 O O . LYS F 2 125 ? 16.518 -13.285 76.528 1.00 55.41 125 LYS F O 1
ATOM 4466 N N . ALA F 2 126 ? 18.361 -12.002 76.656 1.00 55.98 126 ALA F N 1
ATOM 4467 C CA . ALA F 2 126 ? 18.690 -12.123 75.243 1.00 56.64 126 ALA F CA 1
ATOM 4468 C C . ALA F 2 126 ? 19.915 -12.980 74.974 1.00 56.31 126 ALA F C 1
ATOM 4469 O O . ALA F 2 126 ? 19.975 -13.638 73.934 1.00 57.79 126 ALA F O 1
ATOM 4471 N N . VAL F 2 127 ? 20.895 -12.981 75.878 1.00 57.32 127 VAL F N 1
ATOM 4472 C CA . VAL F 2 127 ? 22.058 -13.850 75.777 1.00 57.35 127 VAL F CA 1
ATOM 4473 C C . VAL F 2 127 ? 22.247 -14.556 77.113 1.00 58.69 127 VAL F C 1
ATOM 4474 O O . VAL F 2 127 ? 21.774 -14.102 78.157 1.00 57.76 127 VAL F O 1
ATOM 4478 N N . GLY F 2 128 ? 22.940 -15.690 77.064 1.00 54.54 128 GLY F N 1
ATOM 4479 C CA . GLY F 2 128 ? 23.225 -16.441 78.271 1.00 56.59 128 GLY F CA 1
ATOM 4480 C C . GLY F 2 128 ? 24.191 -15.683 79.160 1.00 57.56 128 GLY F C 1
ATOM 4481 O O . GLY F 2 128 ? 25.313 -15.362 78.734 1.00 63.36 128 GLY F O 1
ATOM 4482 N N . ILE F 2 129 ? 23.772 -15.371 80.385 1.00 57.12 129 ILE F N 1
ATOM 4483 C CA . ILE F 2 129 ? 24.616 -14.697 81.367 1.00 55.22 129 ILE F CA 1
ATOM 4484 C C . ILE F 2 129 ? 24.309 -15.303 82.729 1.00 53.25 129 ILE F C 1
ATOM 4485 O O . ILE F 2 129 ? 23.150 -15.312 83.159 1.00 53.31 129 ILE F O 1
ATOM 4490 N N . TYR F 2 130 ? 25.339 -15.805 83.409 1.00 54.64 130 TYR F N 1
ATOM 4491 C CA . TYR F 2 130 ? 25.148 -16.553 84.644 1.00 55.25 130 TYR F CA 1
ATOM 4492 C C . TYR F 2 130 ? 25.249 -15.699 85.900 1.00 52.05 130 TYR F C 1
ATOM 4493 O O . TYR F 2 130 ? 24.855 -16.165 86.974 1.00 50.00 130 TYR F O 1
ATOM 4502 N N . GLY F 2 131 ? 25.764 -14.479 85.808 1.00 53.10 131 GLY F N 1
ATOM 4503 C CA . GLY F 2 131 ? 25.834 -13.638 86.984 1.00 53.34 131 GLY F CA 1
ATOM 4504 C C . GLY F 2 131 ? 26.687 -12.410 86.743 1.00 52.08 131 GLY F C 1
ATOM 4505 O O . GLY F 2 131 ? 27.108 -12.124 85.620 1.00 51.08 131 GLY F O 1
ATOM 4506 N N . LEU F 2 132 ? 26.940 -11.698 87.840 1.00 52.40 132 LEU F N 1
ATOM 4507 C CA . LEU F 2 132 ? 27.619 -10.409 87.827 1.00 50.45 132 LEU F CA 1
ATOM 4508 C C . LEU F 2 132 ? 28.853 -10.492 88.712 1.00 50.27 132 LEU F C 1
ATOM 4509 O O . LEU F 2 132 ? 28.745 -10.796 89.905 1.00 49.89 132 LEU F O 1
ATOM 4514 N N . PHE F 2 133 ? 30.018 -10.227 88.130 1.00 50.49 133 PHE F N 1
ATOM 4515 C CA . PHE F 2 133 ? 31.268 -10.167 88.870 1.00 50.55 133 PHE F CA 1
ATOM 4516 C C . PHE F 2 133 ? 31.638 -8.720 89.168 1.00 51.30 133 PHE F C 1
ATOM 4517 O O . PHE F 2 133 ? 31.296 -7.803 88.418 1.00 50.43 133 PHE F O 1
ATOM 4525 N N . VAL F 2 134 ? 32.337 -8.524 90.281 1.00 52.08 134 VAL F N 1
ATOM 4526 C CA . VAL F 2 134 ? 32.883 -7.222 90.644 1.00 56.63 134 VAL F CA 1
ATOM 4527 C C . VAL F 2 134 ? 34.215 -7.441 91.347 1.00 59.00 134 VAL F C 1
ATOM 4528 O O . VAL F 2 134 ? 34.383 -8.404 92.103 1.00 59.04 134 VAL F O 1
ATOM 4532 N N . GLU F 2 135 ? 35.178 -6.569 91.065 1.00 59.49 135 GLU F N 1
ATOM 4533 C CA . GLU F 2 135 ? 36.482 -6.610 91.713 1.00 65.51 135 GLU F CA 1
ATOM 4534 C C . GLU F 2 135 ? 36.527 -5.546 92.801 1.00 67.80 135 GLU F C 1
ATOM 4535 O O . GLU F 2 135 ? 36.297 -4.363 92.527 1.00 64.81 135 GLU F O 1
ATOM 4541 N N . ALA F 2 136 ? 36.815 -5.967 94.028 1.00 65.95 136 ALA F N 1
ATOM 4542 C CA . ALA F 2 136 ? 36.911 -5.057 95.165 1.00 73.29 136 ALA F CA 1
ATOM 4543 C C . ALA F 2 136 ? 38.382 -4.729 95.385 1.00 85.81 136 ALA F C 1
ATOM 4544 O O . ALA F 2 136 ? 39.146 -5.550 95.900 1.00 83.46 136 ALA F O 1
ATOM 4546 N N . LEU F 2 137 ? 38.773 -3.525 94.971 1.00 85.97 137 LEU F N 1
ATOM 4547 C CA . LEU F 2 137 ? 40.143 -3.064 95.153 1.00 89.00 137 LEU F CA 1
ATOM 4548 C C . LEU F 2 137 ? 40.558 -3.111 96.622 1.00 85.58 137 LEU F C 1
ATOM 4549 O O . LEU F 2 137 ? 41.529 -3.785 96.984 1.00 85.09 137 LEU F O 1
ATOM 4554 N N . ASN F 2 138 ? 39.832 -2.405 97.484 1.00 88.40 138 ASN F N 1
ATOM 4555 C CA . ASN F 2 138 ? 40.160 -2.335 98.901 1.00 84.56 138 ASN F CA 1
ATOM 4556 C C . ASN F 2 138 ? 39.137 -3.098 99.737 1.00 83.96 138 ASN F C 1
ATOM 4557 O O . ASN F 2 138 ? 38.261 -3.799 99.216 1.00 82.72 138 ASN F O 1
ATOM 4562 N N . GLU F 2 139 ? 39.252 -2.964 101.056 1.00 80.12 139 GLU F N 1
ATOM 4563 C CA . GLU F 2 139 ? 38.372 -3.704 101.946 1.00 81.93 139 GLU F CA 1
ATOM 4564 C C . GLU F 2 139 ? 37.070 -2.968 102.250 1.00 80.15 139 GLU F C 1
ATOM 4565 O O . GLU F 2 139 ? 36.085 -3.618 102.617 1.00 87.46 139 GLU F O 1
ATOM 4571 N N . LYS F 2 140 ? 37.036 -1.638 102.108 1.00 86.96 140 LYS F N 1
ATOM 4572 C CA . LYS F 2 1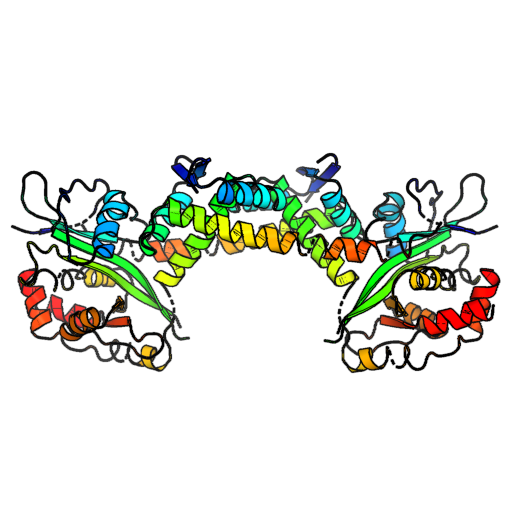40 ? 35.764 -0.918 102.177 1.00 81.00 140 LYS F CA 1
ATOM 4573 C C . LYS F 2 140 ? 34.844 -1.305 101.024 1.00 74.53 140 LYS F C 1
ATOM 4574 O O . LYS F 2 140 ? 33.647 -1.548 101.222 1.00 72.86 140 LYS F O 1
ATOM 4576 N N . ALA F 2 141 ? 35.385 -1.345 99.803 1.00 77.15 141 ALA F N 1
ATOM 4577 C CA . ALA F 2 141 ? 34.600 -1.795 98.657 1.00 73.21 141 ALA F CA 1
ATOM 4578 C C . ALA F 2 141 ? 34.136 -3.234 98.836 1.00 71.79 141 ALA F C 1
ATOM 4579 O O . ALA F 2 141 ? 33.018 -3.589 98.442 1.00 70.61 141 ALA F O 1
ATOM 4581 N N . LYS F 2 142 ? 34.984 -4.077 99.426 1.00 72.51 142 LYS F N 1
ATOM 4582 C CA . LYS F 2 142 ? 34.589 -5.453 99.702 1.00 73.71 142 LYS F CA 1
ATOM 4583 C C . LYS F 2 142 ? 33.420 -5.498 100.677 1.00 73.16 142 LYS F C 1
ATOM 4584 O O . LYS F 2 142 ? 32.463 -6.254 100.477 1.00 77.64 142 LYS F O 1
ATOM 4590 N N . ALA F 2 143 ? 33.480 -4.691 101.739 1.00 74.35 143 ALA F N 1
ATOM 4591 C CA . ALA F 2 143 ? 32.367 -4.614 102.679 1.00 72.38 143 ALA F CA 1
ATOM 4592 C C . ALA F 2 143 ? 31.120 -4.040 102.020 1.00 70.20 143 ALA F C 1
ATOM 4593 O O . ALA F 2 143 ? 29.999 -4.431 102.366 1.00 69.79 143 ALA F O 1
ATOM 4595 N N . PHE F 2 144 ? 31.294 -3.106 101.080 1.00 68.47 144 PHE F N 1
ATOM 4596 C CA . PHE F 2 144 ? 30.150 -2.501 100.403 1.00 68.90 144 PHE F CA 1
ATOM 4597 C C . PHE F 2 144 ? 29.367 -3.532 99.598 1.00 68.11 144 PHE F C 1
ATOM 4598 O O . PHE F 2 144 ? 28.131 -3.556 99.643 1.00 68.30 144 PHE F O 1
ATOM 4606 N N . TYR F 2 145 ? 30.065 -4.392 98.854 1.00 67.74 145 TYR F N 1
ATOM 4607 C CA . TYR F 2 145 ? 29.375 -5.368 98.016 1.00 67.40 145 TYR F CA 1
ATOM 4608 C C . TYR F 2 145 ? 28.935 -6.586 98.818 1.00 71.08 145 TYR F C 1
ATOM 4609 O O . TYR F 2 145 ? 27.870 -7.153 98.551 1.00 69.99 145 TYR F O 1
ATOM 4618 N N . LEU F 2 146 ? 29.739 -7.001 99.800 1.00 66.71 146 LEU F N 1
ATOM 4619 C CA . LEU F 2 146 ? 29.317 -8.072 100.696 1.00 70.79 146 LEU F CA 1
ATOM 4620 C C . LEU F 2 146 ? 28.018 -7.708 101.403 1.00 74.41 146 LEU F C 1
ATOM 4621 O O . LEU F 2 146 ? 27.185 -8.578 101.681 1.00 74.08 146 LEU F O 1
ATOM 4626 N N . ARG F 2 147 ? 27.830 -6.421 101.704 1.00 71.06 147 ARG F N 1
ATOM 4627 C CA . ARG F 2 147 ? 26.619 -5.990 102.392 1.00 73.54 147 ARG F CA 1
ATOM 4628 C C . ARG F 2 147 ? 25.386 -6.158 101.513 1.00 69.04 147 ARG F C 1
ATOM 4629 O O . ARG F 2 147 ? 24.296 -6.449 102.022 1.00 69.36 147 ARG F O 1
ATOM 4637 N N . LEU F 2 148 ? 25.542 -6.002 100.200 1.00 75.04 148 LEU F N 1
ATOM 4638 C CA . LEU F 2 148 ? 24.440 -6.119 99.255 1.00 70.48 148 LEU F CA 1
ATOM 4639 C C . LEU F 2 148 ? 24.151 -7.557 98.845 1.00 67.41 148 LEU F C 1
ATOM 4640 O O . LEU F 2 148 ? 23.257 -7.779 98.022 1.00 67.30 148 LEU F O 1
ATOM 4645 N N . GLY F 2 149 ? 24.876 -8.533 99.388 1.00 67.20 149 GLY F N 1
ATOM 4646 C CA . GLY F 2 149 ? 24.626 -9.931 99.098 1.00 65.48 149 GLY F CA 1
ATOM 4647 C C . GLY F 2 149 ? 25.626 -10.589 98.172 1.00 63.34 149 GLY F C 1
ATOM 4648 O O . GLY F 2 149 ? 25.454 -11.771 97.850 1.00 61.86 149 GLY F O 1
ATOM 4649 N N . PHE F 2 150 ? 26.659 -9.874 97.730 1.00 64.18 150 PHE F N 1
ATOM 4650 C CA . PHE F 2 150 ? 27.667 -10.471 96.866 1.00 62.36 150 PHE F CA 1
ATOM 4651 C C . PHE F 2 150 ? 28.447 -11.548 97.612 1.00 64.29 150 PHE F C 1
ATOM 4652 O O . PHE F 2 150 ? 28.697 -11.448 98.816 1.00 65.70 150 PHE F O 1
ATOM 4660 N N . ILE F 2 151 ? 28.832 -12.588 96.879 1.00 61.08 151 ILE F N 1
ATOM 4661 C CA . ILE F 2 151 ? 29.590 -13.706 97.427 1.00 63.66 151 ILE F CA 1
ATOM 4662 C C . ILE F 2 151 ? 31.054 -13.524 97.049 1.00 65.96 151 ILE F C 1
ATOM 4663 O O . ILE F 2 151 ? 31.392 -13.452 95.862 1.00 69.14 151 ILE F O 1
ATOM 4668 N N . GLN F 2 152 ? 31.923 -13.453 98.054 1.00 66.25 152 GLN F N 1
ATOM 4669 C CA . GLN F 2 152 ? 33.348 -13.282 97.808 1.00 67.12 152 GLN F CA 1
ATOM 4670 C C . GLN F 2 152 ? 34.001 -14.619 97.484 1.00 64.99 152 GLN F C 1
ATOM 4671 O O . GLN F 2 152 ? 33.724 -15.637 98.125 1.00 65.28 152 GLN F O 1
ATOM 4677 N N . LEU F 2 153 ? 34.879 -14.609 96.487 1.00 68.87 153 LEU F N 1
ATOM 4678 C CA . LEU F 2 153 ? 35.607 -15.803 96.090 1.00 67.53 153 LEU F CA 1
ATOM 4679 C C . LEU F 2 153 ? 36.926 -15.875 96.859 1.00 70.25 153 LEU F C 1
ATOM 4680 O O . LEU F 2 153 ? 37.249 -15.001 97.666 1.00 70.48 153 LEU F O 1
ATOM 4685 N N . VAL F 2 154 ? 37.701 -16.934 96.621 1.00 67.99 154 VAL F N 1
ATOM 4686 C CA . VAL F 2 154 ? 38.796 -17.284 97.515 1.00 71.91 154 VAL F CA 1
ATOM 4687 C C . VAL F 2 154 ? 40.124 -17.303 96.764 1.00 71.74 154 VAL F C 1
ATOM 4688 O O . VAL F 2 154 ? 40.178 -17.376 95.533 1.00 70.31 154 VAL F O 1
ATOM 4692 N N . ASP F 2 155 ? 41.207 -17.243 97.547 1.00 69.38 155 ASP F N 1
ATOM 4693 C CA . ASP F 2 155 ? 42.589 -17.328 97.077 1.00 70.70 155 ASP F CA 1
ATOM 4694 C C . ASP F 2 155 ? 42.910 -16.331 95.969 1.00 67.71 155 ASP F C 1
ATOM 4695 O O . ASP F 2 155 ? 42.842 -15.117 96.184 1.00 66.46 155 ASP F O 1
ATOM 4700 N N . GLU F 2 156 ? 43.289 -16.833 94.790 1.00 70.27 156 GLU F N 1
ATOM 4701 C CA . GLU F 2 156 ? 43.668 -15.942 93.699 1.00 68.16 156 GLU F CA 1
ATOM 4702 C C . GLU F 2 156 ? 42.511 -15.046 93.280 1.00 64.69 156 GLU F C 1
ATOM 4703 O O . GLU F 2 156 ? 42.733 -13.943 92.766 1.00 63.96 156 GLU F O 1
ATOM 4709 N N . ASN F 2 157 ? 41.275 -15.500 93.487 1.00 66.84 157 ASN F N 1
ATOM 4710 C CA . ASN F 2 157 ? 40.084 -14.729 93.156 1.00 67.44 157 ASN F CA 1
ATOM 4711 C C . ASN F 2 157 ? 39.467 -14.067 94.385 1.00 70.14 157 ASN F C 1
ATOM 4712 O O . ASN F 2 157 ? 38.261 -13.796 94.403 1.00 71.10 157 ASN F O 1
ATOM 4717 N N . SER F 2 158 ? 40.275 -13.792 95.414 1.00 69.47 158 SER F N 1
ATOM 4718 C CA . SER F 2 158 ? 39.750 -13.274 96.675 1.00 72.57 158 SER F CA 1
ATOM 4719 C C . SER F 2 158 ? 39.305 -11.824 96.590 1.00 73.00 158 SER F C 1
ATOM 4720 O O . SER F 2 158 ? 38.594 -11.363 97.490 1.00 72.64 158 SER F O 1
ATOM 4723 N N . ASN F 2 159 ? 39.695 -11.101 95.541 1.00 70.67 159 ASN F N 1
ATOM 4724 C CA . ASN F 2 159 ? 39.201 -9.753 95.305 1.00 73.24 159 ASN F CA 1
ATOM 4725 C C . ASN F 2 159 ? 38.180 -9.718 94.175 1.00 68.78 159 ASN F C 1
ATOM 4726 O O . ASN F 2 159 ? 38.095 -8.732 93.435 1.00 69.19 159 ASN F O 1
ATOM 4731 N N . LEU F 2 160 ? 37.386 -10.778 94.048 1.00 72.18 160 LEU F N 1
ATOM 4732 C CA . LEU F 2 160 ? 36.247 -10.825 93.147 1.00 67.26 160 LEU F CA 1
ATOM 4733 C C . LEU F 2 160 ? 35.018 -11.245 93.934 1.00 63.80 160 LEU F C 1
ATOM 4734 O O . LEU F 2 160 ? 35.083 -12.156 94.765 1.00 63.81 160 LEU F O 1
ATOM 4739 N N . LEU F 2 161 ? 33.901 -10.580 93.672 1.00 62.85 161 LEU F N 1
ATOM 4740 C CA . LEU F 2 161 ? 32.625 -10.945 94.263 1.00 60.74 161 LEU F CA 1
ATOM 4741 C C . LEU F 2 161 ? 31.633 -11.244 93.149 1.00 58.30 161 LEU F C 1
ATOM 4742 O O . LEU F 2 161 ? 31.720 -10.686 92.051 1.00 57.22 161 LEU F O 1
ATOM 4747 N N . PHE F 2 162 ? 30.692 -12.136 93.440 1.00 59.55 162 PHE F N 1
ATOM 4748 C CA . PHE F 2 162 ? 29.791 -12.672 92.432 1.00 57.75 162 PHE F CA 1
ATOM 4749 C C . PHE F 2 162 ? 28.364 -12.665 92.952 1.00 59.48 162 PHE F C 1
ATOM 4750 O O . PHE F 2 162 ? 28.117 -12.954 94.127 1.00 61.49 162 PHE F O 1
ATOM 4758 N N . TYR F 2 163 ? 27.428 -12.328 92.068 1.00 58.80 163 TYR F N 1
ATOM 4759 C CA . TYR F 2 163 ? 26.003 -12.381 92.370 1.00 58.88 163 TYR F CA 1
ATOM 4760 C C . TYR F 2 163 ? 25.312 -13.056 91.191 1.00 58.18 163 TYR F C 1
ATOM 4761 O O . TYR F 2 163 ? 25.437 -12.574 90.047 1.00 58.05 163 TYR F O 1
ATOM 4770 N N . PRO F 2 164 ? 24.588 -14.147 91.408 1.00 58.29 164 PRO F N 1
ATOM 4771 C CA . PRO F 2 164 ? 24.034 -14.909 90.285 1.00 57.98 164 PRO F CA 1
ATOM 4772 C C . PRO F 2 164 ? 22.824 -14.229 89.659 1.00 57.44 164 PRO F C 1
ATOM 4773 O O . PRO F 2 164 ? 22.139 -13.407 90.272 1.00 56.30 164 PRO F O 1
ATOM 4777 N N . THR F 2 165 ? 22.570 -14.604 88.403 1.00 56.81 165 THR F N 1
ATOM 4778 C CA . THR F 2 165 ? 21.457 -14.023 87.659 1.00 57.56 165 THR F CA 1
ATOM 4779 C C . THR F 2 165 ? 20.114 -14.418 88.266 1.00 60.19 165 THR F C 1
ATOM 4780 O O . THR F 2 165 ? 19.179 -13.609 88.293 1.00 60.68 165 THR F O 1
ATOM 4784 N N . LYS F 2 166 ? 20.002 -15.651 88.769 1.00 60.51 166 LYS F N 1
ATOM 4785 C CA . LYS F 2 166 ? 18.732 -16.102 89.331 1.00 64.20 166 LYS F CA 1
ATOM 4786 C C . LYS F 2 166 ? 18.340 -15.294 90.561 1.00 63.42 166 LYS F C 1
ATOM 4787 O O . LYS F 2 166 ? 17.147 -15.082 90.807 1.00 67.25 166 LYS F O 1
ATOM 4793 N N . SER F 2 167 ? 19.320 -14.832 91.342 1.00 64.62 167 SER F N 1
ATOM 4794 C CA . SER F 2 167 ? 19.010 -13.933 92.448 1.00 62.45 167 SER F CA 1
ATOM 4795 C C . SER F 2 167 ? 18.544 -12.577 91.934 1.00 59.36 167 SER F C 1
ATOM 4796 O O . SER F 2 167 ? 17.646 -11.959 92.518 1.00 57.20 167 SER F O 1
ATOM 4799 N N . ILE F 2 168 ? 19.149 -12.096 90.846 1.00 57.90 168 ILE F N 1
ATOM 4800 C CA . ILE F 2 168 ? 18.687 -10.861 90.222 1.00 58.37 168 ILE F CA 1
ATOM 4801 C C . ILE F 2 168 ? 17.264 -11.031 89.705 1.00 61.40 168 ILE F C 1
ATOM 4802 O O . ILE F 2 168 ? 16.456 -10.095 89.743 1.00 61.42 168 ILE F O 1
ATOM 4807 N N . GLU F 2 169 ? 16.935 -12.231 89.217 1.00 58.72 169 GLU F N 1
ATOM 4808 C CA . GLU F 2 169 ? 15.576 -12.508 88.761 1.00 64.63 169 GLU F CA 1
ATOM 4809 C C . GLU F 2 169 ? 14.572 -12.347 89.896 1.00 64.62 169 GLU F C 1
ATOM 4810 O O . GLU F 2 169 ? 13.518 -11.725 89.722 1.00 64.80 169 GLU F O 1
ATOM 4816 N N . GLN F 2 170 ? 14.884 -12.906 91.070 1.00 67.75 170 GLN F N 1
ATOM 4817 C CA . GLN F 2 170 ? 14.000 -12.766 92.224 1.00 67.98 170 GLN F CA 1
ATOM 4818 C C . GLN F 2 170 ? 13.806 -11.310 92.617 1.00 67.10 170 GLN F C 1
ATOM 4819 O O . GLN F 2 170 ? 12.735 -10.937 93.110 1.00 66.20 170 GLN F O 1
ATOM 4825 N N . LEU F 2 171 ? 14.819 -10.473 92.402 1.00 67.34 171 LEU F N 1
ATOM 4826 C CA . LEU F 2 171 ? 14.801 -9.139 92.987 1.00 68.51 171 LEU F CA 1
ATOM 4827 C C . LEU F 2 171 ? 13.857 -8.206 92.235 1.00 71.39 171 LEU F C 1
ATOM 4828 O O . LEU F 2 171 ? 13.185 -7.373 92.854 1.00 74.46 171 LEU F O 1
ATOM 4833 N N . PHE F 2 172 ? 13.779 -8.336 90.911 1.00 70.98 172 PHE F N 1
ATOM 4834 C CA . PHE F 2 172 ? 12.903 -7.483 90.120 1.00 72.54 172 PHE F CA 1
ATOM 4835 C C . PHE F 2 172 ? 11.547 -8.112 89.821 1.00 76.78 172 PHE F C 1
ATOM 4836 O O . PHE F 2 172 ? 10.567 -7.375 89.652 1.00 83.77 172 PHE F O 1
ATOM 4844 N N . THR F 2 173 ? 11.469 -9.445 89.744 1.00 71.09 173 THR F N 1
ATOM 4845 C CA . THR F 2 173 ? 10.175 -10.120 89.748 1.00 74.45 173 THR F CA 1
ATOM 4846 C C . THR F 2 173 ? 9.358 -9.723 90.972 1.00 76.75 173 THR F C 1
ATOM 4847 O O . THR F 2 173 ? 8.215 -9.267 90.848 1.00 77.33 173 THR F O 1
ATOM 4851 N N . ASP F 2 174 ? 9.924 -9.911 92.169 1.00 73.87 174 ASP F N 1
ATOM 4852 C CA . ASP F 2 174 ? 9.189 -9.605 93.394 1.00 77.25 174 ASP F CA 1
ATOM 4853 C C . ASP F 2 174 ? 8.827 -8.128 93.478 1.00 79.78 174 ASP F C 1
ATOM 4854 O O . ASP F 2 174 ? 7.768 -7.780 94.014 1.00 80.11 174 ASP F O 1
ATOM 4859 N N . ASP F 2 175 ? 9.680 -7.256 92.956 1.00 76.24 175 ASP F N 1
ATOM 4860 C CA . ASP F 2 175 ? 9.433 -5.822 92.963 1.00 79.95 175 ASP F CA 1
ATOM 4861 C C . ASP F 2 175 ? 8.616 -5.412 91.739 1.00 78.84 175 ASP F C 1
ATOM 4862 O O . ASP F 2 175 ? 8.166 -6.261 90.968 1.00 78.24 175 ASP F O 1
#

Foldseek 3Di:
DDPPDDDDDDDDPVVVVVLCVVCVVVVHPSCCSVCVVVVVVVVVVVVVVVVVVVVVVVVVVVVPDDD/DPDDDDDDDDPVVVVVLCVVCVVVVHDSVVSVCCVVVVVVVVVVDVVPHDDDPVRVVVVCCVVVPDDDDPVVVVVVVVVD/DKDKAQDDQPQAAAPPFDQPDVVVVCCVVPQSNVCVDDPFKDKMFTWDPDPHIHTFWMWIKGKAWDDPCPIFTAIEIEDIGGGPVCPPPCPRVVVLVCVVRLVVCVPDPHFWYKYFAPDCVSVVVVVVVPWDADDDVRRRMTIDTNVVNVCVVVVD/DDPPDDDDDDDDPVVVVVLCVVCVVVVHPSCCSVVVVVVVVVVVVVVVVVVVVVVVVVVVVVVPDDD/DPDDDDDDDDPVVVVVLCVVCVVVVHDSVVSVCCVVVVVVVVVVVVVPYDDDPVRVVVVCCVVVPDDDDPVVVVVVVVVD/DKDKAQDDQPQADAPPFDQPDVVVVCCCVPQSSVVVDDPFKDKMFTWDPDPHIHTFKMWIKGKDWDDPCPIFTAIETEDIGGGPVCPPPCPSVVVLVCCVRLVVCVPPPHFWYKYFAPDVVSVVVVVVVPWDADDDVRRRMTIDTNVVNVVVVVVD

InterPro domains:
  IPR010985 Ribbon-helix-helix [SSF47598] (5-82)
  IPR014795 Antitoxin TacA 1-like [PF08681] (8-86)
  IPR014795 Antitoxin TacA 1-like [PTHR35401] (1-86)

Solvent-accessible surface area: 29775 Å² total

Radius of gyration: 34.41 Å; Cα contacts (8 Å, |Δi|>4): 1050; chains: 6; bounding box: 94×70×72 Å

Nearest PDB structures (foldseek):
  5zgn-assembly1_D  TM=1.014E+00  e=3.995E-09  Klebsiella pneumoniae subsp. pneumoniae HS11286
  6gts-assembly1_C-2  TM=7.461E-01  e=2.485E-05  Escherichia coli
  2ba3-assembly1_B  TM=8.205E-01  e=1.546E-01  Plasmid R64
  6zxf-assembly1_J  TM=3.956E-01  e=4.424E+00  Homo sapiens
  5zgn-assembly1_F  TM=1.006E+00  e=2.872E-31  Klebsiella pneumoniae subsp. pneumoniae HS11286

Sequence (606 aa):
ALKKQRIDLRLTDDDKSIIEEAAAISNQTITQFVVASASERAAEVIEQHRRVLNEQSWSLVEAITQPKKQRIDLRLTDDDKSIIEEAAAISNQTITQFVVASASERAAEVIEQHRRVLNEQSWSLVEAITQPPAPNDRLKRAAKRLQQLTIEIADAFSYDITGFDCGEEALNTFLKEHLKRQHDGQILRGYALVSGDTVPRLLGYYTLSGSCFERGQNAPSVTLGRLAIDKSVQGQGWGELVAHVRVVWGASKAVGIYGLFVEALNEKAKAFYLRLGFIQLVDENSNLLFYPTKSIEQLFTDDALKKQRIDLRLTDDDKSIIEEAAAISNQTITQFVVASASERAAEVIEQHRRVLNEQSWSLVEAITQPKKQRIDLRLTDDDKSIIEEAAAISNQTITQFVVASASERAAEVIEQHRRVLNEQSWSLVEAITQPPAPNDRLKRAAKRLQQLTIEIADAFSYDITGFDCGEEALNTFLKEHLKRQHDGQILRGYALVSGDTVPRLLGYYTLSGSCFERGQNAPSVTLGRLAIDKSVQGQGWGELVAHVRVVWGASKAVGIYGLFVEALNEKAKAFYLRLGFIQLVDENSNLLFYPTKSIEQLFTDD

Organism: Klebsiella pneumoniae subsp. pneumoniae (strain HS11286) (NCBI:txid1125630)

B-factor: mean 64.67, std 12.76, range [39.76, 137.12]